Protein AF-A0A2D5UZV6-F1 (afdb_monomer)

Foldseek 3Di:
DQDPVVLVLLLVVCVVVPDDPVVSVPPPPCSVVVLLVCLVVPLPVQLVSCVVVLPLVSLQSSLQVCLQPPLLSSLVSCVSSVPLPSLQSSLVVCLVPPLLSSCVSCVSSVPPVSNVSSLVSLLVDPLLSSVVSCVVVVDPVSNVSSVCSCCPPPVDQQLNSCLVNVPLVSNLVSLVVLLVDPDLPSLVVSLVSCVSSVPLVSLVVSLVSCCVRPLDPDLSCVSCVVSLPLVSLQVSLVVCLQPCLPSSLVSCVSSVPVVSVVSSLVNCLVPPLLVQLVVCVVVVPVVSVVSSLVSCLVPPLLSQLVSCVVVVPPVSNVSSLVSCLVPPLLVQLVSCVVVVPPVSNVSSLVCCLPPPLPSLLVCLLVDPDPVSVVSSLVSLVVPPPDPVSVVSSCVSDPPPD

Radius of gyration: 45.77 Å; Cα contacts (8 Å, |Δi|>4): 462; chains: 1; bounding box: 91×38×136 Å

Mean predicted aligned error: 16.82 Å

Sequence (401 aa):
MVSEENLEKIVEVMRVFGYSDEVVNVLDEDADRVVDRYIELEPDAAFLYGANLENKYLIRKVANALVELDPKKAVQAGKNGEDRQAVRKAGWHLLETDCKSAYKAAWFSQDDELLAATRQKILELERGEAYRIASETEDPLLLEGVARLYLEKEGLTPSQIAMEIGDRNLARDACRKMLDSEGNCYIPNAFHVAVYVRDQDLMRETAWELVERDSRRVQLYRVGKWIKDKKLMRMVGWERVENWPFDSYFAGVRSEDEKLVEKAREGIVEKDPKKDYVLGKRCRDESLIQASRDYLIQVDSRAALRLGKVYQDKTMVEDSRTKLLTRDPHNAYWVGKADKDVDLVKEAERILQDKLPLMALSVARRSKNEVFRSGIIEKAVTDADAGEVKSLIYGLYPMES

Secondary structure (DSSP, 8-state):
---HHHHHHHHHHHHHTT--HHHHTTTTTTHHHHHHHHHHH-HHHHHHHHHHTT-HHHHHHHHHHHTTT-HHHHHHHHHHTT-HHHHHHHHHHHTTT-HHHHHHHHHHHT-HHHHHHHHHHHHTS-HHHHHHHHHHHT-HHHHHHHHHHHHHHH---HHHHHHHTT-HHHHHHHHHHHHHSS-GGGHHHHHHHHHHHT-HHHHHHHHHHHHHH-TTTS-HHHHHHHHT-HHHHHHHHHHHTTT-HHHHHHHHHHHT-HHHHHHHHHHHHHH-HHHHHHHHHHHT-HHHHHHHHHHHHHH-HHHHHHHHHHTT-HHHHHHHHHHHHHH-HHHHHHHHHHTT-HHHHHHHHHHHHHH-HHHHHHHHHH---HHHHHHHHHHHHHS--SHHHHHHHHTTS----

Solvent-accessible surface area (backbone atoms only — not comparable to full-atom values): 20995 Å² total; per-residue (Å²): 133,82,52,70,75,57,49,56,56,51,51,51,54,44,48,77,72,69,53,53,78,74,63,62,75,69,32,94,83,46,49,66,57,53,50,52,52,43,35,73,75,39,41,69,60,43,36,54,50,17,59,77,69,67,33,37,69,53,16,33,53,34,6,51,68,22,25,85,79,38,28,69,60,4,33,55,31,4,59,75,27,68,28,41,65,33,12,39,56,5,18,62,63,21,46,86,77,38,38,69,63,13,36,58,20,12,64,73,37,67,36,66,68,54,36,52,51,24,46,55,52,36,69,70,44,61,69,60,58,29,47,50,53,22,60,79,64,67,37,67,67,44,42,50,52,47,53,47,50,42,43,73,77,65,69,46,49,68,42,54,54,20,57,76,63,66,39,50,65,56,20,48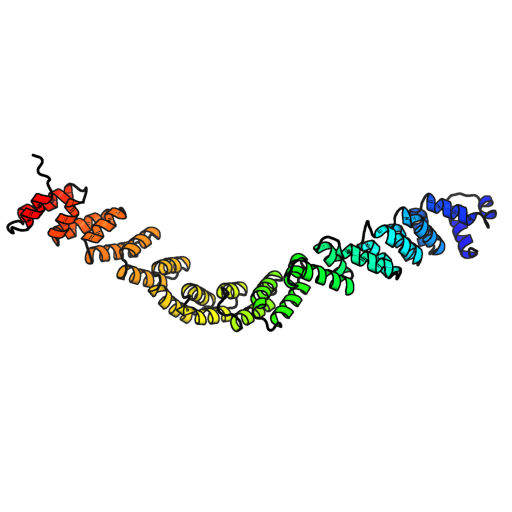,53,35,26,51,56,32,65,74,42,92,54,79,83,36,33,70,57,24,30,54,41,21,56,72,60,64,37,66,67,54,32,46,54,33,49,52,52,34,47,78,73,48,72,80,82,58,70,53,54,58,54,20,60,75,68,66,38,39,67,56,13,39,54,56,17,61,78,35,20,89,84,40,15,68,62,11,26,55,19,9,65,73,35,70,32,68,66,45,28,53,57,7,46,58,50,30,49,77,71,43,30,71,59,36,31,54,48,14,63,75,69,69,34,64,68,48,30,50,54,18,47,57,50,28,36,72,77,38,26,68,61,29,30,52,50,15,59,75,70,69,35,62,66,47,31,53,52,12,49,52,50,31,46,73,75,37,30,70,59,27,27,55,51,13,61,75,69,70,33,63,66,49,26,53,52,16,49,52,50,22,63,74,76,34,56,74,62,30,51,61,49,34,70,76,46,89,51,62,70,61,31,52,53,48,50,54,50,51,61,73,67,49,86,48,79,70,54,57,62,58,56,60,70,68,48,80,80,83,126

pLDDT: mean 78.41, std 13.31, range [37.78, 96.69]

Nearest PDB structures (foldseek):
  8hmf-assembly1_E  TM=2.475E-01  e=5.655E-03  Tetrahymena thermophila
  8hme-assembly1_E  TM=1.926E-01  e=7.545E-03  Tetrahymena thermophila
  5a7d-assembly2_E  TM=1.702E-01  e=1.007E-02  Drosophila melanogaster
  4g2v-assembly1_A  TM=1.667E-01  e=9.270E-03  Mus musculus
  3sf4-assembly3_C  TM=1.515E-01  e=1.719E-02  Homo sapiens

Structure (mmCIF, N/CA/C/O backbone):
data_AF-A0A2D5UZV6-F1
#
_entry.id   AF-A0A2D5UZV6-F1
#
loop_
_atom_site.group_PDB
_atom_site.id
_atom_site.type_symbol
_atom_site.label_atom_id
_atom_site.label_alt_id
_atom_site.label_comp_id
_atom_site.label_asym_id
_atom_site.label_entity_id
_atom_site.label_seq_id
_atom_site.pdbx_PDB_ins_code
_atom_site.Cartn_x
_atom_site.Cartn_y
_atom_site.Cartn_z
_atom_site.occupancy
_atom_site.B_iso_or_equiv
_atom_site.auth_seq_id
_atom_site.auth_comp_id
_atom_site.auth_asym_id
_atom_site.auth_atom_id
_atom_site.pdbx_PDB_model_num
ATOM 1 N N . MET A 1 1 ? -41.417 -7.032 53.642 1.00 39.59 1 MET A N 1
ATOM 2 C CA . MET A 1 1 ? -41.623 -5.881 54.542 1.00 39.59 1 MET A CA 1
ATOM 3 C C . MET A 1 1 ? -40.853 -4.710 53.973 1.00 39.59 1 MET A C 1
ATOM 5 O O . MET A 1 1 ? -39.627 -4.758 53.948 1.00 39.59 1 MET A O 1
ATOM 9 N N . VAL A 1 2 ? -41.574 -3.736 53.422 1.00 43.12 2 VAL A N 1
ATOM 10 C CA . VAL A 1 2 ? -41.018 -2.452 52.981 1.00 43.12 2 VAL A CA 1
ATOM 11 C C . VAL A 1 2 ? -40.572 -1.697 54.241 1.00 43.12 2 VAL A C 1
ATOM 13 O O . VAL A 1 2 ? -41.261 -1.761 55.255 1.00 43.12 2 VAL A O 1
ATOM 16 N N . SER A 1 3 ? -39.392 -1.074 54.239 1.00 52.41 3 SER A N 1
ATOM 17 C CA . SER A 1 3 ? -38.958 -0.264 55.388 1.00 52.41 3 SER A CA 1
ATOM 18 C C . SER A 1 3 ? -39.839 0.983 55.518 1.00 52.41 3 SER A C 1
ATOM 20 O O . SER A 1 3 ? -40.277 1.509 54.496 1.00 52.41 3 SER A O 1
ATOM 22 N N . GLU A 1 4 ? -40.058 1.487 56.737 1.00 51.72 4 GLU A N 1
ATOM 23 C CA . GLU A 1 4 ? -40.839 2.720 56.982 1.00 51.72 4 GLU A CA 1
ATOM 24 C C . GLU A 1 4 ? -40.376 3.888 56.092 1.00 51.72 4 GLU A C 1
ATOM 26 O O . GLU A 1 4 ? -41.191 4.560 55.470 1.00 51.72 4 GLU A O 1
ATOM 31 N N . GLU A 1 5 ? -39.063 4.043 55.909 1.00 54.94 5 GLU A N 1
ATOM 32 C CA . GLU A 1 5 ? -38.473 5.071 55.037 1.00 54.94 5 GLU A CA 1
ATOM 33 C C . GLU A 1 5 ? -38.860 4.917 53.549 1.00 54.94 5 GLU A C 1
ATOM 35 O O . GLU A 1 5 ? -38.988 5.894 52.812 1.00 54.94 5 GLU A O 1
ATOM 40 N N . ASN A 1 6 ? -39.063 3.683 53.076 1.00 53.75 6 ASN A N 1
ATOM 41 C CA . ASN A 1 6 ? -39.500 3.426 51.703 1.00 53.75 6 ASN A CA 1
ATOM 42 C C . ASN A 1 6 ? -41.017 3.604 51.544 1.00 53.75 6 ASN A C 1
ATOM 44 O O . ASN A 1 6 ? -41.456 3.990 50.462 1.00 53.75 6 ASN A O 1
ATOM 48 N N . LEU A 1 7 ? -41.801 3.364 52.602 1.00 54.41 7 LEU A N 1
ATOM 49 C CA . LEU A 1 7 ? -43.240 3.640 52.635 1.00 54.41 7 LEU A CA 1
ATOM 50 C C . LEU A 1 7 ? -43.517 5.146 52.547 1.00 54.41 7 LEU A C 1
ATOM 52 O O . LEU A 1 7 ? -44.320 5.553 51.713 1.00 54.41 7 LEU A O 1
ATOM 56 N N . GLU A 1 8 ? -42.792 5.983 53.299 1.00 59.69 8 GLU A N 1
ATOM 57 C CA . GLU A 1 8 ? -42.931 7.449 53.222 1.00 59.69 8 GLU A CA 1
ATOM 58 C C . GLU A 1 8 ? -42.671 7.989 51.806 1.00 59.69 8 GLU A C 1
ATOM 60 O O . GLU A 1 8 ? -43.434 8.810 51.295 1.00 59.69 8 GLU A O 1
ATOM 65 N N . LYS A 1 9 ? -41.648 7.461 51.125 1.00 58.59 9 LYS A N 1
ATOM 66 C CA . LYS A 1 9 ? -41.313 7.830 49.741 1.00 58.59 9 LYS A CA 1
ATOM 67 C C . LYS A 1 9 ? -42.371 7.381 48.727 1.00 58.59 9 LYS A C 1
ATOM 69 O O . LYS A 1 9 ? -42.623 8.086 47.757 1.00 58.59 9 LYS A O 1
ATOM 74 N N . ILE A 1 10 ? -43.012 6.227 48.932 1.00 56.97 10 ILE A N 1
ATOM 75 C CA . ILE A 1 10 ? -44.113 5.747 48.074 1.00 56.97 10 ILE A CA 1
ATOM 76 C C . ILE A 1 10 ? -45.374 6.595 48.286 1.00 56.97 10 ILE A C 1
ATOM 78 O O . ILE A 1 10 ? -46.051 6.954 47.324 1.00 56.97 10 ILE A O 1
ATOM 82 N N . VAL A 1 11 ? -45.662 6.982 49.528 1.00 59.88 11 VAL A N 1
ATOM 83 C CA . VAL A 1 11 ? -46.745 7.918 49.856 1.00 59.88 11 VAL A CA 1
ATOM 84 C C . VAL A 1 11 ? -46.529 9.277 49.182 1.00 59.88 11 VAL A C 1
ATOM 86 O O . VAL A 1 11 ? -47.478 9.883 48.677 1.00 59.88 11 VAL A O 1
ATOM 89 N N . GLU A 1 12 ? -45.281 9.736 49.099 1.00 62.09 12 GLU A N 1
ATOM 90 C CA . GLU A 1 12 ? -44.922 10.955 48.376 1.00 62.09 12 GLU A CA 1
ATOM 91 C C . GLU A 1 12 ? -45.187 10.839 46.860 1.00 62.09 12 GLU A C 1
ATOM 93 O O . GLU A 1 12 ? -45.715 11.785 46.273 1.00 62.09 12 GLU A O 1
ATOM 98 N N . VAL A 1 13 ? -44.957 9.668 46.237 1.00 59.00 13 VAL A N 1
ATOM 99 C CA . VAL A 1 13 ? -45.367 9.387 44.837 1.00 59.00 13 VAL A CA 1
ATOM 100 C C . VAL A 1 13 ? -46.865 9.614 44.677 1.00 59.00 13 VAL A C 1
ATOM 102 O O . VAL A 1 13 ? -47.305 10.316 43.769 1.00 59.00 13 VAL A O 1
ATOM 105 N N . MET A 1 14 ? -47.667 9.018 45.561 1.00 59.84 14 MET A N 1
ATOM 106 C CA . MET A 1 14 ? -49.125 9.029 45.437 1.00 59.84 14 MET A CA 1
ATOM 107 C C . MET A 1 14 ? -49.703 10.437 45.615 1.00 59.84 14 MET A C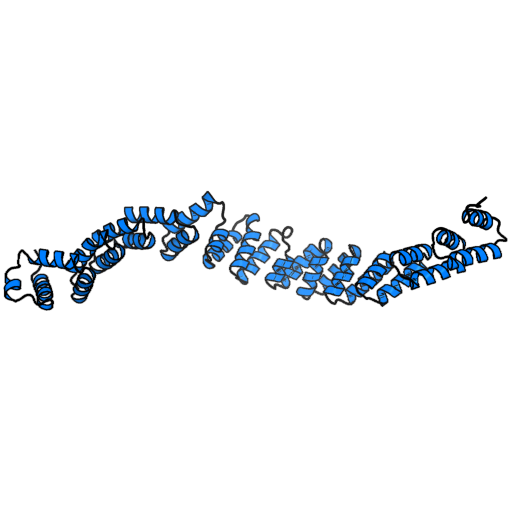 1
ATOM 109 O O . MET A 1 14 ? -50.645 10.811 44.912 1.00 59.84 14 MET A O 1
ATOM 113 N N . ARG A 1 15 ? -49.089 11.258 46.475 1.00 63.44 15 ARG A N 1
ATOM 114 C CA . ARG A 1 15 ? -49.458 12.670 46.645 1.00 63.44 15 ARG A CA 1
ATOM 115 C C . ARG A 1 15 ? -49.159 13.521 45.412 1.00 63.44 15 ARG A C 1
ATOM 117 O O . ARG A 1 15 ? -49.976 14.373 45.068 1.00 63.44 15 ARG A O 1
ATOM 124 N N . VAL A 1 16 ? -48.047 13.279 44.711 1.00 58.22 16 VAL A N 1
ATOM 125 C CA . VAL A 1 16 ? -47.699 14.010 43.472 1.00 58.22 16 VAL A CA 1
ATOM 126 C C . VAL A 1 16 ? -48.754 13.810 42.372 1.00 58.22 16 VAL A C 1
ATOM 128 O O . VAL A 1 16 ? -48.991 14.722 41.582 1.00 58.22 16 VAL A O 1
ATOM 131 N N . PHE A 1 17 ? -49.453 12.671 42.362 1.00 53.62 17 PHE A N 1
ATOM 132 C CA . PHE A 1 17 ? -50.520 12.365 41.400 1.00 53.62 17 PHE A CA 1
ATOM 133 C C . PHE A 1 17 ? -51.943 12.688 41.894 1.00 53.62 17 PHE A C 1
ATOM 135 O O . PHE A 1 17 ? -52.919 12.336 41.232 1.00 53.62 17 PHE A O 1
ATOM 142 N N . GLY A 1 18 ? -52.087 13.388 43.025 1.00 49.47 18 GLY A N 1
ATOM 143 C CA . GLY A 1 18 ? -53.381 13.891 43.498 1.00 49.47 18 GLY A CA 1
ATOM 144 C C . GLY A 1 18 ? -54.275 12.856 44.187 1.00 49.47 18 GLY A C 1
ATOM 145 O O . GLY A 1 18 ? -55.476 13.093 44.322 1.00 49.47 18 GLY A O 1
ATOM 146 N N . TYR A 1 19 ? -53.721 11.726 44.639 1.00 55.34 19 TYR A N 1
ATOM 147 C CA . TYR A 1 19 ? -54.451 10.814 45.522 1.00 55.34 19 TYR A CA 1
ATOM 148 C C . TYR A 1 19 ? -54.621 11.460 46.907 1.00 55.34 19 TYR A C 1
ATOM 150 O O . TYR A 1 19 ? -53.676 12.030 47.453 1.00 55.34 19 TYR A O 1
ATOM 158 N N . SER A 1 20 ? -55.840 11.415 47.459 1.00 48.47 20 SER A N 1
ATOM 159 C CA . SER A 1 20 ? -56.163 12.057 48.740 1.00 48.47 20 SER A CA 1
ATOM 160 C C . SER A 1 20 ? -55.475 11.363 49.921 1.00 48.47 20 SER A C 1
ATOM 162 O O . SER A 1 20 ? -55.211 10.160 49.881 1.00 48.47 20 SER A O 1
ATOM 164 N N . ASP A 1 21 ? -55.244 12.107 51.009 1.00 50.12 21 ASP A N 1
ATOM 165 C CA . ASP A 1 21 ? -54.644 11.584 52.250 1.00 50.12 21 ASP A CA 1
ATOM 166 C C . ASP A 1 21 ? -55.447 10.415 52.870 1.00 50.12 21 ASP A C 1
ATOM 168 O O . ASP A 1 21 ? -54.912 9.631 53.651 1.00 50.12 21 ASP A O 1
ATOM 172 N N . GLU A 1 22 ? -56.720 10.246 52.495 1.00 45.81 22 GLU A N 1
ATOM 173 C CA . GLU A 1 22 ? -57.553 9.102 52.892 1.00 45.81 22 GLU A CA 1
ATOM 174 C C . GLU A 1 22 ? -57.190 7.807 52.149 1.00 45.81 22 GLU A C 1
ATOM 176 O O . GLU A 1 22 ? -57.266 6.736 52.741 1.00 45.81 22 GLU A O 1
ATOM 181 N N . VAL A 1 23 ? -56.749 7.884 50.886 1.00 47.03 23 VAL A N 1
ATOM 182 C CA . VAL A 1 23 ? -56.286 6.716 50.109 1.00 47.03 23 VAL A CA 1
ATOM 183 C C . VAL A 1 23 ? -54.909 6.268 50.592 1.00 47.03 23 VAL A C 1
ATOM 185 O O . VAL A 1 23 ? -54.635 5.078 50.652 1.00 47.03 23 VAL A O 1
ATOM 188 N N . VAL A 1 24 ? -54.071 7.218 51.003 1.00 48.41 24 VAL A N 1
ATOM 189 C CA . VAL A 1 24 ? -52.716 6.993 51.525 1.00 48.41 24 VAL A CA 1
ATOM 190 C C . VAL A 1 24 ? -52.706 6.161 52.818 1.00 48.41 24 VAL A C 1
ATOM 192 O O . VAL A 1 24 ? -51.811 5.344 53.011 1.00 48.41 24 VAL A O 1
ATOM 195 N N . ASN A 1 25 ? -53.717 6.312 53.680 1.00 45.31 25 ASN A N 1
ATOM 196 C CA . ASN A 1 25 ? -53.778 5.653 54.993 1.00 45.31 25 ASN A CA 1
ATOM 197 C C . ASN A 1 25 ? -54.274 4.190 54.968 1.00 45.31 25 ASN A C 1
ATOM 199 O O . ASN A 1 25 ? -54.287 3.541 56.011 1.00 45.31 25 ASN A O 1
ATOM 203 N N . VAL A 1 26 ? -54.689 3.654 53.813 1.00 45.03 26 VAL A N 1
ATOM 204 C CA . VAL A 1 26 ? -55.248 2.285 53.688 1.00 45.03 26 VAL A CA 1
ATOM 205 C C . VAL A 1 26 ? -54.191 1.254 53.234 1.00 45.03 26 VAL A C 1
ATOM 207 O O . VAL A 1 26 ? -54.458 0.058 53.203 1.00 45.03 26 VAL A O 1
ATOM 210 N N . LEU A 1 27 ? -52.971 1.681 52.893 1.00 46.88 27 LEU A N 1
ATOM 211 C CA . LEU A 1 27 ? -52.118 0.965 51.931 1.00 46.88 27 LEU A CA 1
ATOM 212 C C . LEU A 1 27 ? -50.916 0.193 52.499 1.00 46.88 27 LEU A C 1
ATOM 214 O O . LEU A 1 27 ? -49.959 -0.027 51.759 1.00 46.88 27 LEU A O 1
ATOM 218 N N . ASP A 1 28 ? -50.950 -0.302 53.737 1.00 53.47 28 ASP A N 1
ATOM 219 C CA . ASP A 1 28 ? -49.860 -1.180 54.208 1.00 53.47 28 ASP A CA 1
ATOM 220 C C . ASP A 1 28 ? -49.784 -2.512 53.418 1.00 53.47 28 ASP A C 1
ATOM 222 O O . ASP A 1 28 ? -48.702 -3.080 53.271 1.00 53.47 28 ASP A O 1
ATOM 226 N N . GLU A 1 29 ? -50.896 -2.980 52.823 1.00 51.56 29 GLU A N 1
ATOM 227 C CA . GLU A 1 29 ? -50.926 -4.176 51.951 1.00 51.56 29 GLU A CA 1
ATOM 228 C C . GLU A 1 29 ? -51.098 -3.877 50.444 1.00 51.56 29 GLU A C 1
ATOM 230 O O . GLU A 1 29 ? -50.786 -4.728 49.612 1.00 51.56 29 GLU A O 1
ATOM 235 N N . ASP A 1 30 ? -51.525 -2.669 50.055 1.00 64.12 30 ASP A N 1
ATOM 236 C CA . ASP A 1 30 ? -51.828 -2.314 48.653 1.00 64.12 30 ASP A CA 1
ATOM 237 C C . ASP A 1 30 ? -50.793 -1.361 48.006 1.00 64.12 30 ASP A C 1
ATOM 239 O O . ASP A 1 30 ? -50.828 -1.148 46.790 1.00 64.12 30 ASP A O 1
ATOM 243 N N . ALA A 1 31 ? -49.824 -0.824 48.762 1.00 64.38 31 ALA A N 1
ATOM 244 C CA . ALA A 1 31 ? -48.776 0.053 48.221 1.00 64.38 31 ALA A CA 1
ATOM 245 C C . ALA A 1 31 ? -47.926 -0.630 47.133 1.00 64.38 31 ALA A C 1
ATOM 247 O O . ALA A 1 31 ? -47.621 -0.021 46.106 1.00 64.38 31 ALA A O 1
ATOM 248 N N . ASP A 1 32 ? -47.592 -1.913 47.308 1.00 68.00 32 ASP A N 1
ATOM 249 C CA . ASP A 1 32 ? -46.826 -2.668 46.310 1.00 68.00 32 ASP A CA 1
ATOM 250 C C . ASP A 1 32 ? -47.601 -2.834 44.993 1.00 68.00 32 ASP A C 1
ATOM 252 O O . ASP A 1 32 ? -47.006 -2.719 43.925 1.00 68.00 32 ASP A O 1
ATOM 256 N N . ARG A 1 33 ? -48.928 -3.016 45.052 1.00 70.44 33 ARG A N 1
ATOM 257 C CA . ARG A 1 33 ? -49.796 -3.095 43.864 1.00 70.44 33 ARG A CA 1
ATOM 258 C C . ARG A 1 33 ? -49.883 -1.776 43.113 1.00 70.44 33 ARG A C 1
ATOM 260 O O . ARG A 1 33 ? -49.920 -1.773 41.885 1.00 70.44 33 ARG A O 1
ATOM 267 N N . VAL A 1 34 ? -49.951 -0.664 43.840 1.00 69.62 34 VAL A N 1
ATOM 268 C CA . VAL A 1 34 ? -49.954 0.671 43.231 1.00 69.62 34 VAL A CA 1
ATOM 269 C C . VAL A 1 34 ? -48.625 0.927 42.529 1.00 69.62 34 VAL A C 1
ATOM 271 O O . VAL A 1 34 ? -48.621 1.393 41.392 1.00 69.62 34 VAL A O 1
ATOM 274 N N . VAL A 1 35 ? -47.509 0.571 43.171 1.00 70.50 35 VAL A N 1
ATOM 275 C CA . VAL A 1 35 ? -46.174 0.666 42.572 1.00 70.50 35 VAL A CA 1
ATOM 276 C C . VAL A 1 35 ? -46.072 -0.208 41.325 1.00 70.50 35 VAL A C 1
ATOM 278 O O . VAL A 1 35 ? -45.637 0.284 40.289 1.00 70.50 35 VAL A O 1
ATOM 281 N N . ASP A 1 36 ? -46.519 -1.463 41.383 1.00 78.25 36 ASP A N 1
ATOM 282 C CA . ASP A 1 36 ? -46.486 -2.368 40.228 1.00 78.25 36 ASP A CA 1
ATOM 283 C C . ASP A 1 36 ? -47.304 -1.800 39.061 1.00 78.25 36 ASP A C 1
ATOM 285 O O . ASP A 1 36 ? -46.812 -1.715 37.937 1.00 78.25 36 ASP A O 1
ATOM 289 N N . ARG A 1 37 ? -48.508 -1.285 39.338 1.00 75.62 37 ARG A N 1
ATOM 290 C CA . ARG A 1 37 ? -49.357 -0.665 38.315 1.00 75.62 37 ARG A CA 1
ATOM 291 C C . ARG A 1 37 ? -48.779 0.635 37.756 1.00 75.62 37 ARG A C 1
ATOM 293 O O . ARG A 1 37 ? -48.965 0.928 36.579 1.00 75.62 37 ARG A O 1
ATOM 300 N N . TYR A 1 38 ? -48.078 1.417 38.575 1.00 75.94 38 TYR A N 1
ATOM 301 C CA . TYR A 1 38 ? -47.380 2.617 38.116 1.00 75.94 38 TYR A CA 1
ATOM 302 C C . TYR A 1 38 ? -46.223 2.264 37.178 1.00 75.94 38 TYR A C 1
ATOM 304 O O . TYR A 1 38 ? -46.078 2.879 36.126 1.00 75.94 38 TYR A O 1
ATOM 312 N N . ILE A 1 39 ? -45.447 1.232 37.512 1.00 82.00 39 ILE A N 1
ATOM 313 C CA . ILE A 1 39 ? -44.352 0.741 36.669 1.00 82.00 39 ILE A CA 1
ATOM 314 C C . ILE A 1 39 ? -44.883 0.176 35.347 1.00 82.00 39 ILE A C 1
ATOM 316 O O . ILE A 1 39 ? -44.269 0.402 34.309 1.00 82.00 39 ILE A O 1
ATOM 320 N N . GLU A 1 40 ? -46.015 -0.533 35.366 1.00 80.56 40 GLU A N 1
ATOM 321 C CA . GLU A 1 40 ? -46.660 -1.047 34.151 1.00 80.56 40 GLU A CA 1
ATOM 322 C C . GLU A 1 40 ? -47.120 0.073 33.207 1.00 80.56 40 GLU A C 1
ATOM 324 O O . GLU A 1 40 ? -46.986 -0.052 31.990 1.00 80.56 40 GLU A O 1
ATOM 329 N N . LEU A 1 41 ? -47.673 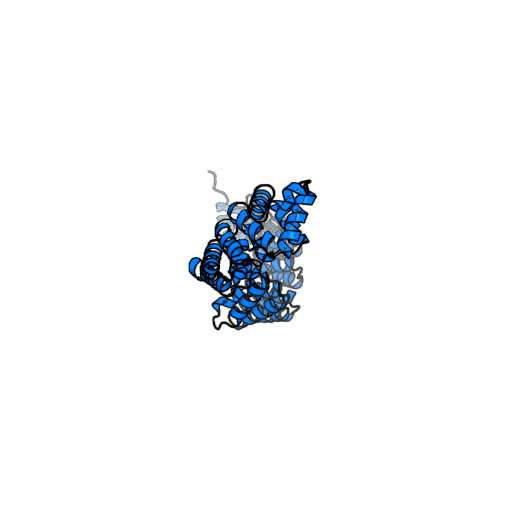1.160 33.755 1.00 79.56 41 LEU A N 1
ATOM 330 C CA . LEU A 1 41 ? -48.223 2.263 32.965 1.00 79.56 41 LEU A CA 1
ATOM 331 C C . LEU A 1 41 ? -47.145 3.243 32.491 1.00 79.56 41 LEU A C 1
ATOM 333 O O . LEU A 1 41 ? -47.169 3.664 31.335 1.00 79.56 41 LEU A O 1
ATOM 337 N N . GLU A 1 42 ? -46.211 3.612 33.370 1.00 82.06 42 GLU A N 1
ATOM 338 C CA . GLU A 1 42 ? -45.210 4.654 33.121 1.00 82.06 42 GLU A CA 1
ATOM 339 C C . GLU A 1 42 ? -43.808 4.258 33.632 1.00 82.06 42 GLU A C 1
ATOM 341 O O . GLU A 1 42 ? -43.257 4.884 34.545 1.00 82.06 42 GLU A O 1
ATOM 346 N N . PRO A 1 43 ? -43.163 3.243 33.029 1.00 80.25 43 PRO A N 1
ATOM 347 C CA . PRO A 1 43 ? -41.888 2.716 33.521 1.00 80.25 43 PRO A CA 1
ATOM 348 C C . PRO A 1 43 ? -40.741 3.740 33.481 1.00 80.25 43 PRO A C 1
ATOM 350 O O . PRO A 1 43 ? -39.883 3.741 34.365 1.00 80.25 43 PRO A O 1
ATOM 353 N N . ASP A 1 44 ? -40.726 4.646 32.497 1.00 79.81 44 ASP A N 1
ATOM 354 C CA . ASP A 1 44 ? -39.713 5.707 32.397 1.00 79.81 44 ASP A CA 1
ATOM 355 C C . ASP A 1 44 ? -39.858 6.745 33.524 1.00 79.81 44 ASP A C 1
ATOM 357 O O . ASP A 1 44 ? -38.863 7.163 34.123 1.00 79.81 44 ASP A O 1
ATOM 361 N N . ALA A 1 45 ? -41.097 7.127 33.854 1.00 76.19 45 ALA A N 1
ATOM 362 C CA . ALA A 1 45 ? -41.384 8.043 34.955 1.00 76.19 45 ALA A CA 1
ATOM 363 C C . ALA A 1 45 ? -41.064 7.389 36.307 1.00 76.19 45 ALA A C 1
ATOM 365 O O . ALA A 1 45 ? -40.457 8.021 37.174 1.00 76.19 45 ALA A O 1
ATOM 366 N N . ALA A 1 46 ? -41.385 6.101 36.463 1.00 77.69 46 ALA A N 1
ATOM 367 C CA . ALA A 1 46 ? -41.037 5.320 37.645 1.00 77.69 46 ALA A CA 1
ATOM 368 C C . ALA A 1 46 ? -39.520 5.189 37.844 1.00 77.69 46 ALA A C 1
ATOM 370 O O . ALA A 1 46 ? -39.034 5.333 38.969 1.00 77.69 46 ALA A O 1
ATOM 371 N N . PHE A 1 47 ? -38.756 4.986 36.765 1.00 82.19 47 PHE A N 1
ATOM 372 C CA . PHE A 1 47 ? -37.296 4.975 36.822 1.00 82.19 47 PHE A CA 1
ATOM 373 C C . PHE A 1 47 ? -36.726 6.325 37.269 1.00 82.19 47 PHE A C 1
ATOM 375 O O . PHE A 1 47 ? -35.932 6.365 38.209 1.00 82.19 47 PHE A O 1
ATOM 382 N N . LEU A 1 48 ? -37.125 7.424 36.615 1.00 79.69 48 LEU A N 1
ATOM 383 C CA . LEU A 1 48 ? -36.635 8.769 36.942 1.00 79.69 48 LEU A CA 1
ATOM 384 C C . LEU A 1 48 ? -36.958 9.148 38.385 1.00 79.69 48 LEU A C 1
ATOM 386 O O . LEU A 1 48 ? -36.113 9.691 39.093 1.00 79.69 48 LEU A O 1
ATOM 390 N N . TYR A 1 49 ? -38.164 8.815 38.833 1.00 75.50 49 TYR A N 1
ATOM 391 C CA . TYR A 1 49 ? -38.584 9.058 40.201 1.00 75.50 49 TYR A CA 1
ATOM 392 C C . TYR A 1 49 ? -37.751 8.249 41.205 1.00 75.50 49 TYR A C 1
ATOM 394 O O . TYR A 1 49 ? -37.207 8.810 42.156 1.00 75.50 49 TYR A O 1
ATOM 402 N N . GLY A 1 50 ? -37.574 6.946 40.961 1.00 74.06 50 GLY A N 1
ATOM 403 C CA . GLY A 1 50 ? -36.716 6.097 41.787 1.00 74.06 50 GLY A CA 1
ATOM 404 C C . GLY A 1 50 ? -35.269 6.582 41.833 1.00 74.06 50 GLY A C 1
ATOM 405 O O . GLY A 1 50 ? -34.667 6.577 42.903 1.00 74.06 50 GLY A O 1
ATOM 406 N N . ALA A 1 51 ? -34.732 7.053 40.705 1.00 77.00 51 ALA A N 1
ATOM 407 C CA . ALA A 1 51 ? -33.392 7.624 40.625 1.00 77.00 51 ALA A CA 1
ATOM 408 C C . ALA A 1 51 ? -33.266 8.924 41.436 1.00 77.00 51 ALA A C 1
ATOM 410 O O . ALA A 1 51 ? -32.314 9.059 42.199 1.00 77.00 51 ALA A O 1
ATOM 411 N N . ASN A 1 52 ? -34.239 9.835 41.333 1.00 78.00 52 ASN A N 1
ATOM 412 C CA . ASN A 1 52 ? -34.255 11.093 42.090 1.00 78.00 52 ASN A CA 1
ATOM 413 C C . ASN A 1 52 ? -34.335 10.876 43.606 1.00 78.00 52 ASN A C 1
ATOM 415 O O . ASN A 1 52 ? -33.772 11.657 44.367 1.00 78.00 52 ASN A O 1
ATOM 419 N N . LEU A 1 53 ? -35.026 9.822 44.045 1.00 75.25 53 LEU A N 1
ATOM 420 C CA . LEU A 1 53 ? -35.137 9.460 45.461 1.00 75.25 53 LEU A CA 1
ATOM 421 C C . LEU A 1 53 ? -34.034 8.518 45.962 1.00 75.25 53 LEU A C 1
ATOM 423 O O . LEU A 1 53 ? -34.080 8.095 47.126 1.00 75.25 53 LEU A O 1
ATOM 427 N N . GLU A 1 54 ? -33.112 8.126 45.078 1.00 78.19 54 GLU A N 1
ATOM 428 C CA . GLU A 1 54 ? -32.120 7.066 45.294 1.00 78.19 54 GLU A CA 1
ATOM 429 C C . GLU A 1 54 ? -32.746 5.754 45.821 1.00 78.19 54 GLU A C 1
ATOM 431 O O . GLU A 1 54 ? -32.127 4.961 46.535 1.00 78.19 54 GLU A O 1
ATOM 436 N N . ASN A 1 55 ? -34.009 5.498 45.463 1.00 79.94 55 ASN A N 1
ATOM 437 C CA . ASN A 1 55 ? -34.762 4.344 45.929 1.00 79.94 55 ASN A CA 1
ATOM 438 C C . ASN A 1 55 ? -34.407 3.109 45.095 1.00 79.94 55 ASN A C 1
ATOM 440 O O . ASN A 1 55 ? -35.026 2.811 44.069 1.00 79.94 55 ASN A O 1
ATOM 444 N N . LYS A 1 56 ? -33.421 2.348 45.579 1.00 83.12 56 LYS A N 1
ATOM 445 C CA . LYS A 1 56 ? -32.980 1.109 44.931 1.00 83.12 56 LYS A CA 1
ATOM 446 C C . LYS A 1 56 ? -34.126 0.111 44.750 1.00 83.12 56 LYS A C 1
ATOM 448 O O . LYS A 1 56 ? -34.194 -0.501 43.696 1.00 83.12 56 LYS A O 1
ATOM 453 N N . TYR A 1 57 ? -35.046 -0.042 45.706 1.00 81.31 57 TYR A N 1
ATOM 454 C CA . TYR A 1 57 ? -36.158 -1.000 45.585 1.00 81.31 57 TYR A CA 1
ATOM 455 C C . TYR A 1 57 ? -37.044 -0.705 44.370 1.00 81.31 57 TYR A C 1
ATOM 457 O O . TYR A 1 57 ? -37.287 -1.595 43.553 1.00 81.31 57 TYR A O 1
ATOM 465 N N . LEU A 1 58 ? -37.446 0.558 44.205 1.00 79.88 58 LEU A N 1
ATOM 466 C CA . LEU A 1 58 ? -38.254 0.986 43.066 1.00 79.88 58 LEU A CA 1
ATOM 467 C C . LEU A 1 58 ? -37.499 0.790 41.744 1.00 79.88 58 LEU A C 1
ATOM 469 O O . LEU A 1 58 ? -38.041 0.216 40.802 1.00 79.88 58 LEU A O 1
ATOM 473 N N . ILE A 1 59 ? -36.219 1.176 41.696 1.00 84.56 59 ILE A N 1
ATOM 474 C CA . ILE A 1 59 ? -35.373 1.002 40.505 1.00 84.56 59 ILE A CA 1
ATOM 475 C C . ILE A 1 59 ? -35.241 -0.486 40.123 1.00 84.56 59 ILE A C 1
ATOM 477 O O . ILE A 1 59 ? -35.266 -0.818 38.938 1.00 84.56 59 ILE A O 1
ATOM 481 N N . ARG A 1 60 ? -35.151 -1.400 41.101 1.00 88.94 60 ARG A N 1
ATOM 482 C CA . ARG A 1 60 ? -35.107 -2.854 40.856 1.00 88.94 60 ARG A CA 1
ATOM 483 C C . ARG A 1 60 ? -36.421 -3.400 40.305 1.00 88.94 60 ARG A C 1
ATOM 485 O O . ARG A 1 60 ? -36.394 -4.220 39.387 1.00 88.94 60 ARG A O 1
ATOM 492 N N . LYS A 1 61 ? -37.567 -2.952 40.829 1.00 86.75 61 LYS A N 1
ATOM 493 C CA . LYS A 1 61 ? -38.876 -3.338 40.278 1.00 86.75 61 LYS A CA 1
ATOM 494 C C . LYS A 1 61 ? -39.026 -2.858 38.832 1.00 86.75 61 LYS A C 1
ATOM 496 O O . LYS A 1 61 ? -39.399 -3.653 37.973 1.00 86.75 61 LYS A O 1
ATOM 501 N N . VAL A 1 62 ? -38.629 -1.616 38.544 1.00 87.88 62 VAL A N 1
ATOM 502 C CA . VAL A 1 62 ? -38.627 -1.072 37.175 1.00 87.88 62 VAL A CA 1
ATOM 503 C C . VAL A 1 62 ? -37.708 -1.878 36.257 1.00 87.88 62 VAL A C 1
ATOM 505 O O . VAL A 1 62 ? -38.108 -2.239 35.153 1.00 87.88 62 VAL A O 1
ATOM 508 N N . ALA A 1 63 ? -36.503 -2.224 36.719 1.00 90.00 63 ALA A N 1
ATOM 509 C CA . ALA A 1 63 ? -35.575 -3.045 35.948 1.00 90.00 63 ALA A CA 1
ATOM 510 C C . ALA A 1 63 ? -36.194 -4.392 35.556 1.00 90.00 63 ALA A C 1
ATOM 512 O O . ALA A 1 63 ? -36.090 -4.778 34.397 1.00 90.00 63 ALA A O 1
ATOM 513 N N . ASN A 1 64 ? -36.867 -5.074 36.491 1.00 91.06 64 ASN A N 1
ATOM 514 C CA . ASN A 1 64 ? -37.525 -6.357 36.234 1.00 91.06 64 ASN A CA 1
ATOM 515 C C . ASN A 1 64 ? -38.720 -6.232 35.277 1.00 91.06 64 ASN A C 1
ATOM 517 O O . ASN A 1 64 ? -38.852 -7.067 34.386 1.00 91.06 64 ASN A O 1
ATOM 521 N N . ALA A 1 65 ? -39.548 -5.193 35.412 1.00 88.56 65 ALA A N 1
ATOM 522 C CA . ALA A 1 65 ? -40.678 -4.959 34.508 1.00 88.56 65 ALA A CA 1
ATOM 523 C C . ALA A 1 65 ? -40.231 -4.669 33.064 1.00 88.56 65 ALA A C 1
ATOM 525 O O . ALA A 1 65 ? -40.905 -5.036 32.105 1.00 88.56 65 ALA A O 1
ATOM 526 N N . LEU A 1 66 ? -39.064 -4.044 32.902 1.00 90.12 66 LEU A N 1
ATOM 527 C CA . LEU A 1 66 ? -38.515 -3.698 31.594 1.00 90.12 66 LEU A CA 1
ATOM 528 C C . LEU A 1 66 ? -37.769 -4.846 30.903 1.00 90.12 66 LEU A C 1
ATOM 530 O O . LEU A 1 66 ? -37.456 -4.703 29.726 1.00 90.12 66 LEU A O 1
ATOM 534 N N . VAL A 1 67 ? -37.473 -5.960 31.586 1.00 91.75 67 VAL A N 1
ATOM 535 C CA . VAL A 1 67 ? -36.624 -7.048 31.051 1.00 91.75 67 VAL A CA 1
ATOM 536 C C . VAL A 1 67 ? -37.087 -7.531 29.678 1.00 91.75 67 VAL A C 1
ATOM 538 O O . VAL A 1 67 ? -36.248 -7.731 28.804 1.00 91.75 67 VAL A O 1
ATOM 541 N N . GLU A 1 68 ? -38.395 -7.708 29.493 1.00 87.62 68 GLU A N 1
ATOM 542 C CA . GLU A 1 68 ? -38.975 -8.202 28.239 1.00 87.62 68 GLU A CA 1
ATOM 543 C C . GLU A 1 68 ? -39.359 -7.066 27.278 1.00 87.62 68 GLU A C 1
ATOM 545 O O . GLU A 1 68 ? -39.329 -7.252 26.063 1.00 87.62 68 GLU A O 1
ATOM 550 N N . LEU A 1 69 ? -39.706 -5.888 27.811 1.00 87.69 69 LEU A N 1
ATOM 551 C CA . LEU A 1 69 ? -40.223 -4.753 27.037 1.00 87.69 69 LEU A CA 1
ATOM 552 C C . LEU A 1 69 ? -39.108 -3.908 26.406 1.00 87.69 69 LEU A C 1
ATOM 554 O O . LEU A 1 69 ? -39.169 -3.567 25.228 1.00 87.69 69 LEU A O 1
ATOM 558 N N . ASP A 1 70 ? -38.094 -3.561 27.197 1.00 91.88 70 ASP A N 1
ATOM 559 C CA . ASP A 1 70 ? -36.919 -2.804 26.768 1.00 91.88 70 ASP A CA 1
ATOM 560 C C . ASP A 1 70 ? -35.683 -3.301 27.538 1.00 91.88 70 ASP A C 1
ATOM 562 O O . ASP A 1 70 ? -35.274 -2.718 28.554 1.00 91.88 70 ASP A O 1
ATOM 566 N N . PRO A 1 71 ? -35.049 -4.381 27.048 1.00 93.00 71 PRO A N 1
ATOM 567 C CA . PRO A 1 71 ? -33.901 -4.983 27.711 1.00 93.00 71 PRO A CA 1
ATOM 568 C C . PRO A 1 71 ? -32.726 -4.007 27.915 1.00 93.00 71 PRO A C 1
ATOM 570 O O . PRO A 1 71 ? -31.966 -4.141 28.875 1.00 93.00 71 PRO A O 1
ATOM 573 N N . LYS A 1 72 ? -32.559 -2.989 27.055 1.00 92.94 72 LYS A N 1
ATOM 574 C CA . LYS A 1 72 ? -31.480 -1.994 27.206 1.00 92.94 72 LYS A CA 1
ATOM 575 C C . LYS A 1 72 ? -31.732 -1.096 28.409 1.00 92.94 72 LYS A C 1
ATOM 577 O O . LYS A 1 72 ? -30.825 -0.900 29.225 1.00 92.94 72 LYS A O 1
ATOM 582 N N . LYS A 1 73 ? -32.957 -0.582 28.546 1.00 91.12 73 LYS A N 1
ATOM 583 C CA . LYS A 1 73 ? -33.348 0.195 29.730 1.00 91.12 73 LYS A CA 1
ATOM 584 C C . LYS A 1 73 ? -33.351 -0.666 30.988 1.00 91.12 73 LYS A C 1
ATOM 586 O O . LYS A 1 73 ? -32.898 -0.189 32.024 1.00 91.12 73 LYS A O 1
ATOM 591 N N . ALA A 1 74 ? -33.750 -1.934 30.898 1.00 92.56 74 ALA A N 1
ATOM 592 C CA . ALA A 1 74 ? -33.675 -2.876 32.014 1.00 92.56 74 ALA A CA 1
ATOM 593 C C . ALA A 1 74 ? -32.237 -3.068 32.525 1.00 92.56 74 ALA A C 1
ATOM 595 O O . ALA A 1 74 ? -32.011 -3.039 33.734 1.00 92.56 74 ALA A O 1
ATOM 596 N N . VAL A 1 75 ? -31.242 -3.186 31.632 1.00 93.50 75 VAL A N 1
ATOM 597 C CA . VAL A 1 75 ? -29.820 -3.231 32.026 1.00 93.50 75 VAL A CA 1
ATOM 598 C C . VAL A 1 75 ? -29.399 -1.938 32.724 1.00 93.50 75 VAL A C 1
ATOM 600 O O . VAL A 1 75 ? -28.717 -1.996 33.747 1.00 93.50 75 VAL A O 1
ATOM 603 N N . GLN A 1 76 ? -29.789 -0.772 32.202 1.00 92.50 76 GLN A N 1
ATOM 604 C CA . GLN A 1 76 ? -29.446 0.513 32.817 1.00 92.50 76 GLN A CA 1
ATOM 605 C C . GLN A 1 76 ? -30.085 0.668 34.204 1.00 92.50 76 GLN A C 1
ATOM 607 O O . GLN A 1 76 ? -29.399 1.017 35.166 1.00 92.50 76 GLN A O 1
ATOM 612 N N . ALA A 1 77 ? -31.378 0.363 34.320 1.00 89.12 77 ALA A N 1
ATOM 613 C CA . ALA A 1 77 ? -32.104 0.397 35.579 1.00 89.12 77 ALA A CA 1
ATOM 614 C C . ALA A 1 77 ? -31.521 -0.607 36.579 1.00 89.12 77 ALA A C 1
ATOM 616 O O . ALA A 1 77 ? -31.211 -0.238 37.706 1.00 89.12 77 ALA A O 1
ATOM 617 N N . GLY A 1 78 ? -31.259 -1.843 36.153 1.00 91.88 78 GLY A N 1
ATOM 618 C CA . GLY A 1 78 ? -30.663 -2.874 36.997 1.00 91.88 78 GLY A CA 1
ATOM 619 C C . GLY A 1 78 ? -29.265 -2.500 37.498 1.00 91.88 78 GLY A C 1
ATOM 620 O O . GLY A 1 78 ? -28.952 -2.756 38.656 1.00 91.88 78 GLY A O 1
ATOM 621 N N . LYS A 1 79 ? -28.446 -1.817 36.685 1.00 92.50 79 LYS A N 1
ATOM 622 C CA . LYS A 1 79 ? -27.150 -1.273 37.130 1.00 92.50 79 LYS A CA 1
ATOM 623 C C . LYS A 1 79 ? -27.316 -0.210 38.212 1.00 92.50 79 LYS A C 1
ATOM 625 O O . LYS A 1 79 ? -26.653 -0.299 39.241 1.00 92.50 79 LYS A O 1
ATOM 630 N N . ASN A 1 80 ? -28.227 0.741 38.012 1.00 89.69 80 ASN A N 1
ATOM 631 C CA . ASN A 1 80 ? -28.503 1.807 38.980 1.00 89.69 80 ASN A CA 1
ATOM 632 C C . ASN A 1 80 ? -29.122 1.271 40.284 1.00 89.69 80 ASN A C 1
ATOM 634 O O . ASN A 1 80 ? -28.831 1.771 41.365 1.00 89.69 80 ASN A O 1
ATOM 638 N N . GLY A 1 81 ? -29.958 0.237 40.187 1.00 86.94 81 GLY A N 1
ATOM 639 C CA . GLY A 1 81 ? -30.555 -0.452 41.330 1.00 86.94 81 GLY A CA 1
ATOM 640 C C . GLY A 1 81 ? -29.649 -1.515 41.959 1.00 86.94 81 GLY A C 1
ATOM 641 O O . GLY A 1 81 ? -30.043 -2.126 42.954 1.00 86.94 81 GLY A O 1
ATOM 642 N N . GLU A 1 82 ? -28.461 -1.758 41.395 1.00 90.81 82 GLU A N 1
ATOM 643 C CA . GLU A 1 82 ? -27.539 -2.844 41.765 1.00 90.81 82 GLU A CA 1
ATOM 644 C C . GLU A 1 82 ? -28.190 -4.246 41.756 1.00 90.81 82 GLU A C 1
ATOM 646 O O . GLU A 1 82 ? -27.807 -5.133 42.518 1.00 90.81 82 GLU A O 1
ATOM 651 N N . ASP A 1 83 ? -29.182 -4.472 40.893 1.00 92.06 83 ASP A N 1
ATOM 652 C CA . ASP A 1 83 ? -29.837 -5.770 40.710 1.00 92.06 83 ASP A CA 1
ATOM 653 C C . ASP A 1 83 ? -29.193 -6.545 39.565 1.00 92.06 83 ASP A C 1
ATOM 655 O O . ASP A 1 83 ? -29.548 -6.433 38.388 1.00 92.06 83 ASP A O 1
ATOM 659 N N . ARG A 1 84 ? -28.218 -7.372 39.944 1.00 93.12 84 ARG A N 1
ATOM 660 C CA . ARG A 1 84 ? -27.506 -8.259 39.021 1.00 93.12 84 ARG A CA 1
ATOM 661 C C . ARG A 1 84 ? -28.430 -9.272 38.351 1.00 93.12 84 ARG A C 1
ATOM 663 O O . ARG A 1 84 ? -28.139 -9.671 37.228 1.00 93.12 84 ARG A O 1
ATOM 670 N N . GLN A 1 85 ? -29.518 -9.690 39.001 1.00 93.31 85 GLN A N 1
ATOM 671 C CA . GLN A 1 85 ? -30.419 -10.702 38.456 1.00 93.31 85 GLN A CA 1
ATOM 672 C C . GLN A 1 85 ? -31.286 -10.114 37.337 1.00 93.31 85 GLN A C 1
ATOM 674 O O . GLN A 1 85 ? -31.432 -10.747 36.291 1.00 93.31 85 GLN A O 1
ATOM 679 N N . ALA A 1 86 ? -31.787 -8.888 37.510 1.00 91.19 86 ALA A N 1
ATOM 680 C CA . ALA A 1 86 ? -32.470 -8.153 36.447 1.00 91.19 86 ALA A CA 1
ATOM 681 C C . ALA A 1 86 ? -31.530 -7.881 35.259 1.00 91.19 86 ALA A C 1
ATOM 683 O O . ALA A 1 86 ? -31.894 -8.155 34.115 1.00 91.19 86 ALA A O 1
ATOM 684 N N . VAL A 1 87 ? -30.289 -7.438 35.522 1.00 94.44 87 VAL A N 1
ATOM 685 C CA . VAL A 1 87 ? -29.275 -7.236 34.465 1.00 94.44 87 VAL A CA 1
ATOM 686 C C . VAL A 1 87 ? -28.962 -8.540 33.731 1.00 94.44 87 VAL A C 1
ATOM 688 O O . VAL A 1 87 ? -28.871 -8.531 32.506 1.00 94.44 87 VAL A O 1
ATOM 691 N N . ARG A 1 88 ? -28.839 -9.662 34.453 1.00 95.81 88 ARG A N 1
ATOM 692 C CA . ARG A 1 88 ? -28.633 -10.996 33.874 1.00 95.81 88 ARG A CA 1
ATOM 693 C C . ARG A 1 88 ? -29.768 -11.364 32.919 1.00 95.81 88 ARG A C 1
ATOM 695 O O . ARG A 1 88 ? -29.505 -11.690 31.766 1.00 95.81 88 ARG A O 1
ATOM 702 N N . LYS A 1 89 ? -31.024 -11.282 33.375 1.00 94.88 89 LYS A N 1
ATOM 703 C CA . LYS A 1 89 ? -32.201 -11.616 32.553 1.00 94.88 89 LYS A CA 1
ATOM 704 C C . LYS A 1 89 ? -32.279 -10.739 31.303 1.00 94.88 89 LYS A C 1
ATOM 706 O O . LYS A 1 89 ? -32.402 -11.260 30.201 1.00 94.88 89 LYS A O 1
ATOM 711 N N . ALA A 1 90 ? -32.128 -9.425 31.461 1.00 95.00 90 ALA A N 1
ATOM 712 C CA . ALA A 1 90 ? -32.116 -8.496 30.335 1.00 95.00 90 ALA A CA 1
ATOM 713 C C . ALA A 1 90 ? -30.956 -8.780 29.361 1.00 95.00 90 ALA A C 1
ATOM 715 O O . ALA A 1 90 ? -31.132 -8.719 28.147 1.00 95.00 90 ALA A O 1
ATOM 716 N N . GLY A 1 91 ? -29.784 -9.157 29.880 1.00 95.56 91 GLY A N 1
ATOM 717 C CA . GLY A 1 91 ? -28.634 -9.580 29.084 1.00 95.56 91 GLY A CA 1
ATOM 718 C C . GLY A 1 91 ? -28.925 -10.789 28.191 1.00 95.56 91 GLY A C 1
ATOM 719 O O . GLY A 1 91 ? -28.544 -10.775 27.022 1.00 95.56 91 GLY A O 1
ATOM 720 N N . TRP A 1 92 ? -29.664 -11.784 28.692 1.00 96.69 92 TRP A N 1
ATOM 721 C CA . TRP A 1 92 ? -30.117 -12.926 27.889 1.00 96.69 92 TRP A CA 1
ATOM 722 C C . TRP A 1 92 ? -31.085 -12.519 26.769 1.00 96.69 92 TRP A C 1
ATOM 724 O O . TRP A 1 92 ? -30.948 -13.011 25.652 1.00 96.69 92 TRP A O 1
ATOM 734 N N . HIS A 1 93 ? -31.998 -11.571 27.007 1.00 94.56 93 HIS A N 1
ATOM 735 C CA . HIS A 1 93 ? -32.862 -11.030 25.944 1.00 94.56 93 HIS A CA 1
ATOM 736 C C . HIS A 1 93 ? -32.084 -10.224 24.890 1.00 94.56 93 HIS A C 1
ATOM 738 O O . HIS A 1 93 ? -32.448 -10.210 23.712 1.00 94.56 93 HIS A O 1
ATOM 744 N N . LEU A 1 94 ? -30.994 -9.567 25.292 1.00 94.88 94 LEU A N 1
ATOM 745 C CA . LEU A 1 94 ? -30.136 -8.802 24.385 1.00 94.88 94 LEU A CA 1
ATOM 746 C C . LEU A 1 94 ? -29.228 -9.677 23.522 1.00 94.88 94 LEU A C 1
ATOM 748 O O . LEU A 1 94 ? -28.749 -9.196 22.499 1.00 94.88 94 LEU A O 1
ATOM 752 N N . LEU A 1 95 ? -28.977 -10.931 23.903 1.00 94.12 95 LEU A N 1
ATOM 753 C CA . LEU A 1 95 ? -27.984 -11.788 23.250 1.00 94.12 95 LEU A CA 1
ATOM 754 C C . LEU A 1 95 ? -28.184 -11.898 21.730 1.00 94.12 95 LEU A C 1
ATOM 756 O O . LEU A 1 95 ? -27.211 -11.864 20.981 1.00 94.12 95 LEU A O 1
ATOM 760 N N . GLU A 1 96 ? -29.438 -11.979 21.285 1.00 87.31 96 GLU A N 1
ATOM 761 C CA . GLU A 1 96 ? -29.800 -12.134 19.870 1.00 87.31 96 GLU A CA 1
ATOM 762 C C . GLU A 1 96 ? -29.980 -10.799 19.126 1.00 87.31 96 GLU A C 1
ATOM 764 O O . GLU A 1 96 ? -30.000 -10.779 17.899 1.00 87.31 96 GLU A O 1
ATOM 769 N N . THR A 1 97 ? -30.121 -9.676 19.839 1.00 89.38 97 THR A N 1
ATOM 770 C CA . THR A 1 97 ? -30.488 -8.375 19.240 1.00 89.38 97 THR A CA 1
ATOM 771 C C . THR A 1 97 ? -29.388 -7.316 19.334 1.00 89.38 97 THR A C 1
ATOM 773 O O . THR A 1 97 ? -29.271 -6.471 18.450 1.00 89.38 97 THR A O 1
ATOM 776 N N . ASP A 1 98 ? -28.570 -7.346 20.387 1.00 92.62 98 ASP A N 1
ATOM 777 C CA . ASP A 1 98 ? -27.444 -6.442 20.620 1.00 92.62 98 ASP A CA 1
ATOM 778 C C . ASP A 1 98 ? -26.386 -7.139 21.492 1.00 92.62 98 ASP A C 1
ATOM 780 O O . ASP A 1 98 ? -26.331 -6.977 22.718 1.00 92.62 98 ASP A O 1
ATOM 784 N N . CYS A 1 99 ? -25.509 -7.908 20.842 1.00 91.19 99 CYS A N 1
ATOM 785 C CA . CYS A 1 99 ? -24.486 -8.703 21.520 1.00 91.19 99 CYS A CA 1
ATOM 786 C C . CYS A 1 99 ? -23.511 -7.843 22.347 1.00 91.19 99 CYS A C 1
ATOM 788 O O . CYS A 1 99 ? -23.000 -8.302 23.368 1.00 91.19 99 CYS A O 1
ATOM 790 N N . LYS A 1 100 ? -23.270 -6.581 21.958 1.00 91.56 100 LYS A N 1
ATOM 791 C CA . LYS A 1 100 ? -22.378 -5.665 22.691 1.00 91.56 100 LYS A CA 1
ATOM 792 C C . LYS A 1 100 ? -23.004 -5.231 24.014 1.00 91.56 100 LYS A C 1
ATOM 794 O O . LYS A 1 100 ? -22.334 -5.219 25.049 1.00 91.56 100 LYS A O 1
ATOM 799 N N . SER A 1 101 ? -24.288 -4.881 23.998 1.00 93.00 101 SER A N 1
ATOM 800 C CA . SER A 1 101 ? -25.037 -4.580 25.222 1.00 93.00 101 SER A CA 1
ATOM 801 C C . SER A 1 101 ? -25.186 -5.823 26.106 1.00 93.00 101 SER A C 1
ATOM 803 O O . SER A 1 101 ? -24.988 -5.722 27.319 1.00 93.00 101 SER A O 1
ATOM 805 N N . ALA A 1 102 ? -25.433 -6.995 25.511 1.00 95.19 102 ALA A N 1
ATOM 806 C CA . ALA A 1 102 ? -25.474 -8.274 26.221 1.00 95.19 102 ALA A CA 1
ATOM 807 C C . ALA A 1 102 ? -24.136 -8.600 26.910 1.00 95.19 102 ALA A C 1
ATOM 809 O O . ALA A 1 102 ? -24.126 -8.944 28.090 1.00 95.19 102 ALA A O 1
ATOM 810 N N . TYR A 1 103 ? -22.999 -8.396 26.234 1.00 94.75 103 TYR A N 1
ATOM 811 C CA . TYR A 1 103 ? -21.662 -8.587 26.811 1.00 94.75 103 TYR A CA 1
ATOM 812 C C . TYR A 1 103 ? -21.435 -7.688 28.039 1.00 94.75 103 TYR A C 1
ATOM 814 O O . TYR A 1 103 ? -21.013 -8.143 29.103 1.00 94.75 103 TYR A O 1
ATOM 822 N N . LYS A 1 104 ? -21.797 -6.400 27.944 1.00 92.50 104 LYS A N 1
ATOM 823 C CA . LYS A 1 104 ? -21.709 -5.460 29.077 1.00 92.50 104 LYS A CA 1
ATOM 824 C C . LYS A 1 104 ? -22.633 -5.833 30.241 1.00 92.50 104 LYS A C 1
ATOM 826 O O . LYS A 1 104 ? -22.347 -5.454 31.380 1.00 92.50 104 LYS A O 1
ATOM 831 N N . ALA A 1 105 ? -23.760 -6.486 29.963 1.00 94.19 105 ALA A N 1
ATOM 832 C CA . ALA A 1 105 ? -24.667 -7.005 30.981 1.00 94.19 105 ALA A CA 1
ATOM 833 C C . ALA A 1 105 ? -24.080 -8.253 31.661 1.00 94.19 105 ALA A C 1
ATOM 835 O O . ALA A 1 105 ? -24.084 -8.329 32.891 1.00 94.19 105 ALA A O 1
ATOM 836 N N . ALA A 1 106 ? -23.497 -9.170 30.885 1.00 95.19 106 ALA A N 1
ATOM 837 C CA . ALA A 1 106 ? -22.800 -10.357 31.379 1.00 95.19 106 ALA A CA 1
ATOM 838 C C . ALA A 1 106 ? -21.663 -9.990 32.341 1.00 95.19 106 ALA A C 1
ATOM 840 O O . ALA A 1 106 ? -21.622 -10.467 33.472 1.00 95.19 106 ALA A O 1
ATOM 841 N N . TRP A 1 107 ? -20.810 -9.042 31.936 1.00 92.88 107 TRP A N 1
ATOM 842 C CA . TRP A 1 107 ? -19.697 -8.561 32.757 1.00 92.88 107 TRP A CA 1
ATOM 843 C C . TRP A 1 107 ? -20.157 -7.963 34.092 1.00 92.88 107 TRP A C 1
ATOM 845 O O . TRP A 1 107 ? -19.613 -8.276 35.148 1.00 92.88 107 TRP A O 1
ATOM 855 N N . PHE A 1 108 ? -21.191 -7.115 34.064 1.00 92.88 108 PHE A N 1
ATOM 856 C CA . PHE A 1 108 ? -21.720 -6.490 35.279 1.00 92.88 108 PHE A CA 1
ATOM 857 C C . PHE A 1 108 ? -22.393 -7.501 36.216 1.00 92.88 108 PHE A C 1
ATOM 859 O O . PHE A 1 108 ? -22.228 -7.431 37.433 1.00 92.88 108 PHE A O 1
ATOM 866 N N . SER A 1 109 ? -23.176 -8.424 35.653 1.00 94.25 109 SER A N 1
ATOM 867 C CA . SER A 1 109 ? -23.885 -9.447 36.426 1.00 94.25 109 SER A CA 1
ATOM 868 C C . SER A 1 109 ? -22.972 -10.570 36.923 1.00 94.25 109 SER A C 1
ATOM 870 O O . SER A 1 109 ? -23.389 -11.301 37.819 1.00 94.25 109 SER A O 1
ATOM 872 N N . GLN A 1 110 ? -21.736 -10.652 36.412 1.00 94.19 110 GLN A N 1
ATOM 873 C CA . GLN A 1 110 ? -20.790 -11.743 36.671 1.00 94.19 110 GLN A CA 1
ATOM 874 C C . GLN A 1 110 ? -21.389 -13.109 36.294 1.00 94.19 110 GLN A C 1
ATOM 876 O O . GLN A 1 110 ? -21.200 -14.097 36.998 1.00 94.19 110 GLN A O 1
ATOM 881 N N . ASP A 1 111 ? -22.167 -13.144 35.208 1.00 94.50 111 ASP A N 1
ATOM 882 C CA . ASP A 1 111 ? -22.737 -14.375 34.657 1.00 94.50 111 ASP A CA 1
ATOM 883 C C . ASP A 1 111 ? -21.779 -14.967 33.617 1.00 94.50 111 ASP A C 1
ATOM 885 O O . ASP A 1 111 ? -21.749 -14.523 32.466 1.00 94.50 111 ASP A O 1
ATOM 889 N N . ASP A 1 112 ? -21.002 -15.970 34.028 1.00 93.94 112 ASP A N 1
ATOM 890 C CA . ASP A 1 112 ? -20.034 -16.657 33.169 1.00 93.94 112 ASP A CA 1
ATOM 891 C C . ASP A 1 112 ? -20.698 -17.375 31.981 1.00 93.94 112 ASP A C 1
ATOM 893 O O . ASP A 1 112 ? -20.117 -17.426 30.894 1.00 93.94 112 ASP A O 1
ATOM 897 N N . GLU A 1 113 ? -21.922 -17.892 32.148 1.00 95.50 113 GLU A N 1
ATOM 898 C CA . GLU A 1 113 ? -22.654 -18.582 31.077 1.00 95.50 113 GLU A CA 1
ATOM 899 C C . GLU A 1 113 ? -23.086 -17.590 29.996 1.00 95.50 113 GLU A C 1
ATOM 901 O O . GLU A 1 113 ? -22.853 -17.816 28.806 1.00 95.50 113 GLU A O 1
ATOM 906 N N . LEU A 1 114 ? -23.657 -16.453 30.406 1.00 95.44 114 LEU A N 1
ATOM 907 C CA . LEU A 1 114 ? -24.014 -15.379 29.479 1.00 95.44 114 LEU A CA 1
ATOM 908 C C . LEU A 1 114 ? -22.765 -14.763 28.838 1.00 95.44 114 LEU A C 1
ATOM 910 O O . LEU A 1 114 ? -22.778 -14.421 27.655 1.00 95.44 114 LEU A O 1
ATOM 914 N N . LEU A 1 115 ? -21.665 -14.632 29.582 1.00 94.38 115 LEU A N 1
ATOM 915 C CA . LEU A 1 115 ? -20.410 -14.112 29.045 1.00 94.38 115 LEU A CA 1
ATOM 916 C C . LEU A 1 115 ? -19.840 -15.052 27.971 1.00 94.38 115 LEU A C 1
ATOM 918 O O . LEU A 1 115 ? -19.427 -14.597 26.906 1.00 94.38 115 LEU A O 1
ATOM 922 N N . ALA A 1 116 ? -19.874 -16.367 28.198 1.00 93.38 116 ALA A N 1
ATOM 923 C CA . ALA A 1 116 ? -19.482 -17.357 27.198 1.00 93.38 116 ALA A CA 1
ATOM 924 C C . ALA A 1 116 ? -20.395 -17.324 25.959 1.00 93.38 116 ALA A C 1
ATOM 926 O O . ALA A 1 116 ? -19.899 -17.300 24.831 1.00 93.38 116 ALA A O 1
ATOM 927 N N . ALA A 1 117 ? -21.716 -17.254 26.155 1.00 94.56 117 ALA A N 1
ATOM 928 C CA . ALA A 1 117 ? -22.685 -17.186 25.061 1.00 94.56 117 ALA A CA 1
ATOM 929 C C . ALA A 1 117 ? -22.526 -15.909 24.218 1.00 94.56 117 ALA A C 1
ATOM 931 O O . ALA A 1 117 ? -22.516 -15.967 22.989 1.00 94.56 117 ALA A O 1
ATOM 932 N N . THR A 1 118 ? -22.340 -14.753 24.864 1.00 95.31 118 THR A N 1
ATOM 933 C CA . THR A 1 118 ? -22.117 -13.473 24.172 1.00 95.31 118 THR A CA 1
ATOM 934 C C . THR A 1 118 ? -20.810 -13.466 23.394 1.00 95.31 118 THR A C 1
ATOM 936 O O . THR A 1 118 ? -20.812 -13.032 22.246 1.00 95.31 118 THR A O 1
ATOM 939 N N . ARG A 1 119 ? -19.713 -14.000 23.951 1.00 92.75 119 ARG A N 1
ATOM 940 C CA . ARG A 1 119 ? -18.448 -14.168 23.216 1.00 92.75 119 ARG A CA 1
ATOM 941 C C . ARG A 1 119 ? -18.640 -15.008 21.960 1.00 92.75 119 ARG A C 1
ATOM 943 O O . ARG A 1 119 ? -18.256 -14.567 20.883 1.00 92.75 119 ARG A O 1
ATOM 950 N N . GLN A 1 120 ? -19.277 -16.173 22.083 1.00 92.19 120 GLN A N 1
ATOM 951 C CA . GLN A 1 120 ? -19.556 -17.046 20.943 1.00 92.19 120 GLN A CA 1
ATOM 952 C C . GLN A 1 120 ? -20.372 -16.317 19.867 1.00 92.19 120 GLN A C 1
ATOM 954 O O . GLN A 1 120 ? -20.010 -16.348 18.695 1.00 92.19 120 GLN A O 1
ATOM 959 N N . LYS A 1 121 ? -21.415 -15.585 20.269 1.00 92.94 121 LYS A N 1
ATOM 960 C CA . LYS A 1 121 ? -22.242 -14.810 19.340 1.00 92.94 121 LYS A CA 1
ATOM 961 C C . LYS A 1 121 ? -21.469 -13.675 18.664 1.00 92.94 121 LYS A C 1
ATOM 963 O O . LYS A 1 121 ? -21.645 -13.441 17.475 1.00 92.94 121 LYS A O 1
ATOM 968 N N . ILE A 1 122 ? -20.580 -12.994 19.390 1.00 91.69 122 ILE A N 1
ATOM 969 C CA . ILE A 1 122 ? -19.707 -11.957 18.819 1.00 91.69 122 ILE A CA 1
ATOM 970 C C . ILE A 1 122 ? -18.776 -12.559 17.762 1.00 91.69 122 ILE A C 1
ATOM 972 O O . ILE A 1 122 ? -18.579 -11.949 16.716 1.00 91.69 122 ILE A O 1
ATOM 976 N N . LEU A 1 123 ? -18.248 -13.764 17.991 1.00 87.88 123 LEU A N 1
ATOM 977 C CA . LEU A 1 123 ? -17.411 -14.482 17.022 1.00 87.88 123 LEU A CA 1
ATOM 978 C C . LEU A 1 123 ? -18.169 -14.917 15.751 1.00 87.88 123 LEU A C 1
ATOM 980 O O . LEU A 1 123 ? -17.536 -15.249 14.749 1.00 87.88 123 LEU A O 1
ATOM 984 N N . GLU A 1 124 ? -19.502 -14.908 15.775 1.00 89.06 124 GLU A N 1
ATOM 985 C CA . GLU A 1 124 ? -20.365 -15.189 14.621 1.00 89.06 124 GLU A CA 1
ATOM 986 C C . GLU A 1 124 ? -20.710 -13.931 13.801 1.00 89.06 124 GLU A C 1
ATOM 988 O O . GLU A 1 124 ? -21.253 -14.055 12.701 1.00 89.06 124 GLU A O 1
ATOM 993 N N . LEU A 1 125 ? -20.395 -12.729 14.303 1.00 85.44 125 LEU A N 1
ATOM 994 C CA . LEU A 1 125 ? -20.612 -11.465 13.590 1.00 85.44 125 LEU A CA 1
ATOM 995 C C . LEU A 1 125 ? -19.649 -11.293 12.405 1.00 85.44 125 LEU A C 1
ATOM 997 O O . LEU A 1 125 ? -18.664 -12.017 12.245 1.00 85.44 125 LEU A O 1
ATOM 1001 N N . GLU A 1 126 ? -19.909 -10.273 11.580 1.00 79.31 126 GLU A N 1
ATOM 1002 C CA . GLU A 1 126 ? -18.954 -9.859 10.555 1.00 79.31 126 GLU A CA 1
ATOM 1003 C C . GLU A 1 126 ? -17.589 -9.523 11.172 1.00 79.31 126 GLU A C 1
ATOM 1005 O O . GLU A 1 126 ? -17.474 -8.919 12.236 1.00 79.31 126 GLU A O 1
ATOM 1010 N N . ARG A 1 127 ? -16.532 -9.893 10.453 1.00 69.94 127 ARG A N 1
ATOM 1011 C CA . ARG A 1 127 ? -15.120 -9.839 10.860 1.00 69.94 127 ARG A CA 1
ATOM 1012 C C . ARG A 1 127 ? -14.715 -8.548 11.581 1.00 69.94 127 ARG A C 1
ATOM 1014 O O . ARG A 1 127 ? -14.237 -8.576 12.719 1.00 69.94 127 ARG A O 1
ATOM 1021 N N . GLY A 1 128 ? -14.926 -7.412 10.915 1.00 69.38 128 GLY A N 1
ATOM 1022 C CA . GLY A 1 128 ? -14.571 -6.099 11.452 1.00 69.38 128 GLY A CA 1
ATOM 1023 C C . GLY A 1 128 ? -15.366 -5.746 12.709 1.00 69.38 128 GLY A C 1
ATOM 1024 O O . GLY A 1 128 ? -14.825 -5.131 13.623 1.00 69.38 128 GLY A O 1
ATOM 1025 N N . GLU A 1 129 ? -16.618 -6.192 12.788 1.00 81.12 129 GLU A N 1
ATOM 1026 C CA . GLU A 1 129 ? -17.503 -5.976 13.930 1.00 81.12 129 GLU A CA 1
ATOM 1027 C C . GLU A 1 129 ? -17.052 -6.804 15.144 1.00 81.12 129 GLU A C 1
ATOM 1029 O O . GLU A 1 129 ? -16.878 -6.250 16.231 1.00 81.12 129 GLU A O 1
ATOM 1034 N N . ALA A 1 130 ? -16.776 -8.099 14.949 1.00 83.50 130 ALA A N 1
ATOM 1035 C CA . ALA A 1 130 ? -16.307 -9.007 15.996 1.00 83.50 130 ALA A CA 1
ATOM 1036 C C . ALA A 1 130 ? -14.990 -8.526 16.625 1.00 83.50 130 ALA A C 1
ATOM 1038 O O . ALA A 1 130 ? -14.878 -8.427 17.849 1.00 83.50 130 ALA A O 1
ATOM 1039 N N . TYR A 1 131 ? -14.010 -8.156 15.790 1.00 76.00 131 TYR A N 1
ATOM 1040 C CA . TYR A 1 131 ? -12.744 -7.607 16.279 1.00 76.00 131 TYR A CA 1
ATOM 1041 C C . TYR A 1 131 ? -12.942 -6.263 16.979 1.00 76.00 131 TYR A C 1
ATOM 1043 O O . TYR A 1 131 ? -12.383 -6.052 18.053 1.00 76.00 131 TYR A O 1
ATOM 1051 N N . ARG A 1 132 ? -13.733 -5.346 16.403 1.00 80.25 132 ARG A N 1
ATOM 1052 C CA . ARG A 1 132 ? -13.983 -4.036 17.019 1.00 80.25 132 ARG A CA 1
ATOM 1053 C C . ARG A 1 132 ? -14.531 -4.200 18.432 1.00 80.25 132 ARG A C 1
ATOM 1055 O O . ARG A 1 132 ? -14.036 -3.554 19.349 1.00 80.25 132 ARG A O 1
ATOM 1062 N N . ILE A 1 133 ? -15.505 -5.090 18.619 1.00 85.19 133 ILE A N 1
ATOM 1063 C CA . ILE A 1 133 ? -16.063 -5.378 19.944 1.00 85.19 133 ILE A CA 1
ATOM 1064 C C . ILE A 1 133 ? -14.995 -5.994 20.861 1.00 85.19 133 ILE A C 1
ATOM 1066 O O . ILE A 1 133 ? -14.864 -5.559 22.004 1.00 85.19 133 ILE A O 1
ATOM 1070 N N . ALA A 1 134 ? -14.199 -6.952 20.378 1.00 83.19 134 ALA A N 1
ATOM 1071 C CA . ALA A 1 134 ? -13.109 -7.560 21.148 1.00 83.19 134 ALA A CA 1
ATOM 1072 C C . ALA A 1 134 ? -12.061 -6.536 21.619 1.00 83.19 134 ALA A C 1
ATOM 1074 O O . ALA A 1 134 ? -11.635 -6.561 22.769 1.00 83.19 134 ALA A O 1
ATOM 1075 N N . SER A 1 135 ? -11.686 -5.598 20.748 1.00 74.25 135 SER A N 1
ATOM 1076 C CA . SER A 1 135 ? -10.731 -4.534 21.055 1.00 74.25 135 SER A CA 1
ATOM 1077 C C . SER A 1 135 ? -11.302 -3.507 22.030 1.00 74.25 135 SER A C 1
ATOM 1079 O O . SER A 1 135 ? -10.634 -3.166 22.997 1.00 74.25 135 SER A O 1
ATOM 1081 N N . GLU A 1 136 ? -12.541 -3.049 21.832 1.00 80.44 136 GLU A N 1
ATOM 1082 C CA . GLU A 1 136 ? -13.191 -2.096 22.743 1.00 80.44 136 GLU A CA 1
ATOM 1083 C C . GLU A 1 136 ? -13.430 -2.669 24.145 1.00 80.44 136 GLU A C 1
ATOM 1085 O O . GLU A 1 136 ? -13.540 -1.916 25.113 1.00 80.44 136 GLU A O 1
ATOM 1090 N N . THR A 1 137 ? -13.588 -3.989 24.247 1.00 82.44 137 THR A N 1
ATOM 1091 C CA . THR A 1 137 ? -13.804 -4.683 25.523 1.00 82.44 137 THR A CA 1
ATOM 1092 C C . THR A 1 137 ? -12.508 -5.118 26.194 1.00 82.44 137 THR A C 1
ATOM 1094 O O . THR A 1 137 ? -12.558 -5.493 27.363 1.00 82.44 137 THR A O 1
ATOM 1097 N N . GLU A 1 138 ? -11.381 -5.066 25.475 1.00 76.94 138 GLU A N 1
ATOM 1098 C CA . GLU A 1 138 ? -10.068 -5.558 25.910 1.00 76.94 138 GLU A CA 1
ATOM 1099 C C . GLU A 1 138 ? -10.116 -6.990 26.483 1.00 76.94 138 GLU A C 1
ATOM 1101 O O . GLU A 1 138 ? -9.304 -7.358 27.329 1.00 76.94 138 GLU A O 1
ATOM 1106 N N . ASP A 1 139 ? -11.071 -7.815 26.031 1.00 79.62 139 ASP A N 1
ATOM 1107 C CA . ASP A 1 139 ? -11.266 -9.175 26.536 1.00 79.62 139 ASP A CA 1
ATOM 1108 C C . ASP A 1 139 ? -10.258 -10.137 25.891 1.00 79.62 139 ASP A C 1
ATOM 1110 O O . ASP A 1 139 ? -10.382 -10.436 24.696 1.00 79.62 139 ASP A O 1
ATOM 1114 N N . PRO A 1 140 ? -9.289 -10.683 26.652 1.00 70.38 140 PRO A N 1
ATOM 1115 C CA . PRO A 1 140 ? -8.246 -11.534 26.093 1.00 70.38 140 PRO A CA 1
ATOM 1116 C C . PRO A 1 140 ? -8.792 -12.797 25.423 1.00 70.38 140 PRO A C 1
ATOM 1118 O O . PRO A 1 140 ? -8.257 -13.221 24.402 1.00 70.38 140 PRO A O 1
ATOM 1121 N N . LEU A 1 141 ? -9.869 -13.384 25.960 1.00 79.88 141 LEU A N 1
ATOM 1122 C CA . LEU A 1 141 ? -10.455 -14.614 25.419 1.00 79.88 141 LEU A CA 1
ATOM 1123 C C . LEU A 1 141 ? -11.197 -14.351 24.110 1.00 79.88 141 LEU A C 1
ATOM 1125 O O . LEU A 1 141 ? -11.149 -15.163 23.187 1.00 79.88 141 LEU A O 1
ATOM 1129 N N . LEU A 1 142 ? -11.866 -13.202 24.016 1.00 82.56 142 LEU A N 1
ATOM 1130 C CA . LEU A 1 142 ? -12.539 -12.790 22.791 1.00 82.56 142 LEU A CA 1
ATOM 1131 C C . LEU A 1 142 ? -11.517 -12.407 21.714 1.00 82.56 142 LEU A C 1
ATOM 1133 O O . LEU A 1 142 ? -11.660 -12.824 20.568 1.00 82.56 142 LEU A O 1
ATOM 1137 N N . LEU A 1 143 ? -10.450 -11.693 22.086 1.00 76.56 143 LEU A N 1
ATOM 1138 C CA . LEU A 1 143 ? -9.331 -11.377 21.195 1.00 76.56 143 LEU A CA 1
ATOM 1139 C C . LEU A 1 143 ? -8.637 -12.643 20.675 1.00 76.56 143 LEU A C 1
ATOM 1141 O O . LEU A 1 143 ? -8.359 -12.739 19.479 1.00 76.56 143 LEU A O 1
ATOM 1145 N N . GLU A 1 144 ? -8.402 -13.634 21.538 1.00 72.06 144 GLU A N 1
ATOM 1146 C CA . GLU A 1 144 ? -7.848 -14.929 21.133 1.00 72.06 144 GLU A CA 1
ATOM 1147 C C . GLU A 1 144 ? -8.797 -15.676 20.185 1.00 72.06 144 GLU A C 1
ATOM 1149 O O . GLU A 1 144 ? -8.363 -16.173 19.143 1.00 72.06 144 GLU A O 1
ATOM 1154 N N . GLY A 1 145 ? -10.094 -15.722 20.505 1.00 76.69 145 GLY A N 1
ATOM 1155 C CA . GLY A 1 145 ? -11.111 -16.359 19.667 1.00 76.69 145 GLY A CA 1
ATOM 1156 C C . GLY A 1 145 ? -11.197 -15.733 18.274 1.00 76.69 145 GLY A C 1
ATOM 1157 O O . GLY A 1 145 ? -11.195 -16.450 17.273 1.00 76.69 145 GLY A O 1
ATOM 1158 N N . VAL A 1 146 ? -11.188 -14.399 18.203 1.00 78.81 146 VAL A N 1
ATOM 1159 C CA . VAL A 1 146 ? -11.162 -13.645 16.944 1.00 78.81 146 VAL A CA 1
ATOM 1160 C C . VAL A 1 146 ? -9.887 -13.966 16.157 1.00 78.81 146 VAL A C 1
ATOM 1162 O O . VAL A 1 146 ? -9.963 -14.302 14.976 1.00 78.81 146 VAL A O 1
ATOM 1165 N N . ALA A 1 147 ? -8.716 -13.930 16.802 1.00 67.00 147 ALA A N 1
ATOM 1166 C CA . ALA A 1 147 ? -7.442 -14.244 16.157 1.00 67.00 147 ALA A CA 1
ATOM 1167 C C . ALA A 1 147 ? -7.408 -15.673 15.588 1.00 67.00 147 ALA A C 1
ATOM 1169 O O . ALA A 1 147 ? -6.952 -15.883 14.462 1.00 67.00 147 ALA A O 1
ATOM 1170 N N . ARG A 1 148 ? -7.931 -16.652 16.334 1.00 68.00 148 ARG A N 1
ATOM 1171 C CA . ARG A 1 148 ? -8.017 -18.051 15.901 1.00 68.00 148 ARG A CA 1
ATOM 1172 C C . ARG A 1 148 ? -8.931 -18.215 14.686 1.00 68.00 148 ARG A C 1
ATOM 117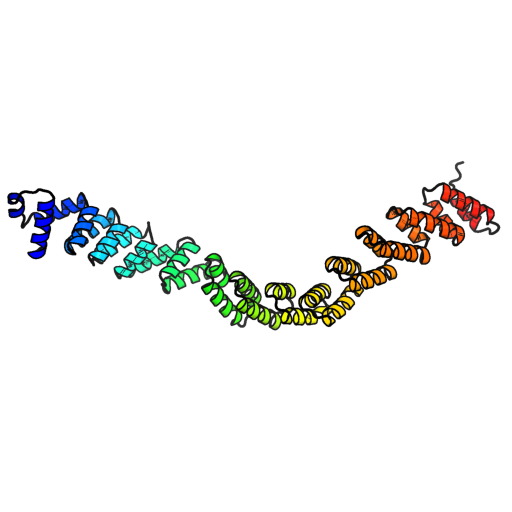4 O O . ARG A 1 148 ? -8.546 -18.879 13.729 1.00 68.00 148 ARG A O 1
ATOM 1181 N N . LEU A 1 149 ? -10.087 -17.550 14.684 1.00 69.56 149 LEU A N 1
ATOM 1182 C CA . LEU A 1 149 ? -11.035 -17.558 13.564 1.00 69.56 149 LEU A CA 1
ATOM 1183 C C . LEU A 1 149 ? -10.396 -17.089 12.253 1.00 69.56 149 LEU A C 1
ATOM 1185 O O . LEU A 1 149 ? -10.581 -17.724 11.215 1.00 69.56 149 LEU A O 1
ATOM 1189 N N . TYR A 1 150 ? -9.614 -16.014 12.307 1.00 64.69 150 TYR A N 1
ATOM 1190 C CA . TYR A 1 150 ? -8.914 -15.497 11.134 1.00 64.69 150 TYR A CA 1
ATOM 1191 C C . TYR A 1 150 ? -7.769 -16.402 10.655 1.00 64.69 150 TYR A C 1
ATOM 1193 O O . TYR A 1 150 ? -7.569 -16.548 9.447 1.00 64.69 150 TYR A O 1
ATOM 1201 N N . LEU A 1 151 ? -7.032 -17.020 11.585 1.00 58.19 151 LEU A N 1
ATOM 1202 C CA . LEU A 1 151 ? -5.936 -17.939 11.261 1.00 58.19 151 LEU A CA 1
ATOM 1203 C C . LEU A 1 151 ? -6.450 -19.249 10.645 1.00 58.19 151 LEU A C 1
ATOM 1205 O O . LEU A 1 151 ? -5.921 -19.697 9.630 1.00 58.19 151 LEU A O 1
ATOM 1209 N N . GLU A 1 152 ? -7.479 -19.857 11.238 1.00 62.00 152 GLU A N 1
ATOM 1210 C CA . GLU A 1 152 ? -7.950 -21.201 10.878 1.00 62.00 152 GLU A CA 1
ATOM 1211 C C . GLU A 1 152 ? -8.849 -21.224 9.639 1.00 62.00 152 GLU A C 1
ATOM 1213 O O . GLU A 1 152 ? -8.739 -22.147 8.831 1.00 62.00 152 GLU A O 1
ATOM 1218 N N . LYS A 1 153 ? -9.742 -20.238 9.461 1.00 56.03 153 LYS A N 1
ATOM 1219 C CA . LYS A 1 153 ? -10.684 -20.263 8.328 1.00 56.03 153 LYS A CA 1
ATOM 1220 C C . LYS A 1 153 ? -10.094 -19.741 7.026 1.00 56.03 153 LYS A C 1
ATOM 1222 O O . LYS A 1 153 ? -10.547 -20.161 5.965 1.00 56.03 153 LYS A O 1
ATOM 1227 N N . GLU A 1 154 ? -9.133 -18.821 7.084 1.00 51.88 154 GLU A N 1
ATOM 1228 C CA . GLU A 1 154 ? -8.777 -18.028 5.896 1.00 51.88 154 GLU A CA 1
ATOM 1229 C C . GLU A 1 154 ? -7.285 -17.958 5.601 1.00 51.88 154 GLU A C 1
ATOM 1231 O O . GLU A 1 154 ? -6.894 -17.429 4.561 1.00 51.88 154 GLU A O 1
ATOM 1236 N N . GLY A 1 155 ? -6.440 -18.498 6.484 1.00 55.28 155 GLY A N 1
ATOM 1237 C CA . GLY A 1 155 ? -4.991 -18.410 6.325 1.00 55.28 155 GLY A CA 1
ATOM 1238 C C . GLY A 1 155 ? -4.484 -16.965 6.294 1.00 55.28 155 GLY A C 1
ATOM 1239 O O . GLY A 1 155 ? -3.407 -16.710 5.754 1.00 55.28 155 GLY A O 1
ATOM 1240 N N . LEU A 1 156 ? -5.261 -16.019 6.837 1.00 57.84 156 LEU A N 1
ATOM 1241 C CA . LEU A 1 156 ? -4.877 -14.617 6.891 1.00 57.84 156 LEU A CA 1
ATOM 1242 C C . LEU A 1 156 ? -3.774 -14.441 7.927 1.00 57.84 156 LEU A C 1
ATOM 1244 O O . LEU A 1 156 ? -3.872 -14.903 9.066 1.00 57.84 156 LEU A O 1
ATOM 1248 N N . THR A 1 157 ? -2.709 -13.748 7.540 1.00 64.81 157 THR A N 1
ATOM 1249 C CA . THR A 1 157 ? -1.636 -13.421 8.473 1.00 64.81 157 THR A CA 1
ATOM 1250 C C . THR A 1 157 ? -2.128 -12.376 9.482 1.00 64.81 157 THR A C 1
ATOM 1252 O O . THR A 1 157 ? -2.949 -11.524 9.131 1.00 64.81 157 THR A O 1
ATOM 1255 N N . PRO A 1 158 ? -1.590 -12.346 10.718 1.00 61.19 158 PRO A N 1
ATOM 1256 C CA . PRO A 1 158 ? -1.917 -11.319 11.717 1.00 61.19 158 PRO A CA 1
ATOM 1257 C C . PRO A 1 158 ? -1.845 -9.879 11.189 1.00 61.19 158 PRO A C 1
ATOM 1259 O O . PRO A 1 158 ? -2.620 -9.010 11.577 1.00 61.19 158 PRO A O 1
ATOM 1262 N N . SER A 1 159 ? -0.942 -9.640 10.241 1.00 63.94 159 SER A N 1
ATOM 1263 C CA . SER A 1 159 ? -0.815 -8.388 9.509 1.00 63.94 159 SER A CA 1
ATOM 1264 C C . SER A 1 159 ? -1.994 -8.058 8.593 1.00 63.94 159 SER A C 1
ATOM 1266 O O . SER A 1 159 ? -2.407 -6.905 8.549 1.00 63.94 159 SER A O 1
ATOM 1268 N N . GLN A 1 160 ? -2.536 -9.034 7.864 1.00 67.31 160 GLN A N 1
ATOM 1269 C CA . GLN A 1 160 ? -3.699 -8.830 6.996 1.00 67.31 160 GLN A CA 1
ATOM 1270 C C . GLN A 1 160 ? -4.944 -8.526 7.825 1.00 67.31 160 GLN A C 1
ATOM 1272 O O . GLN A 1 160 ? -5.667 -7.589 7.501 1.00 67.31 160 GLN A O 1
ATOM 1277 N N . ILE A 1 161 ? -5.116 -9.239 8.942 1.00 62.47 161 ILE A N 1
ATOM 1278 C CA . ILE A 1 161 ? -6.184 -8.973 9.910 1.00 62.47 161 ILE A CA 1
ATOM 1279 C C . ILE A 1 161 ? -6.098 -7.521 10.369 1.00 62.47 161 ILE A C 1
ATOM 1281 O O . ILE A 1 161 ? -7.061 -6.780 10.217 1.00 62.47 161 ILE A O 1
ATOM 1285 N N . ALA A 1 162 ? -4.925 -7.094 10.848 1.00 64.38 162 ALA A N 1
ATOM 1286 C CA . ALA A 1 162 ? -4.710 -5.741 11.347 1.00 64.38 162 ALA A CA 1
ATOM 1287 C C . ALA A 1 162 ? -4.930 -4.645 10.288 1.00 64.38 162 ALA A C 1
ATOM 1289 O O . ALA A 1 162 ? -5.384 -3.541 10.597 1.00 64.38 162 ALA A O 1
ATOM 1290 N N . MET A 1 163 ? -4.646 -4.957 9.022 1.00 68.62 163 MET A N 1
ATOM 1291 C CA . MET A 1 163 ? -4.923 -4.069 7.898 1.00 68.62 163 MET A CA 1
ATOM 1292 C C . MET A 1 163 ? -6.421 -3.947 7.594 1.00 68.62 163 MET A C 1
ATOM 1294 O O . MET A 1 163 ? -6.884 -2.827 7.374 1.00 68.62 163 MET A O 1
ATOM 1298 N N . GLU A 1 164 ? -7.172 -5.052 7.594 1.00 66.06 164 GLU A N 1
ATOM 1299 C CA . GLU A 1 164 ? -8.619 -5.058 7.315 1.00 66.06 164 GLU A CA 1
ATOM 1300 C C . GLU A 1 164 ? -9.422 -4.282 8.361 1.00 66.06 164 GLU A C 1
ATOM 1302 O O . GLU A 1 164 ? -10.333 -3.531 8.020 1.00 66.06 164 GLU A O 1
ATOM 1307 N N . ILE A 1 165 ? -9.047 -4.407 9.632 1.00 61.88 165 ILE A N 1
ATOM 1308 C CA . ILE A 1 165 ? -9.729 -3.739 10.749 1.00 61.88 165 ILE A CA 1
ATOM 1309 C C . ILE A 1 165 ? -9.320 -2.266 10.928 1.00 61.88 165 ILE A C 1
ATOM 1311 O O . ILE A 1 165 ? -9.937 -1.545 11.707 1.00 61.88 165 ILE A O 1
ATOM 1315 N N . GLY A 1 166 ? -8.262 -1.807 10.250 1.00 61.56 166 GLY A N 1
ATOM 1316 C CA . GLY A 1 166 ? -7.762 -0.433 10.377 1.00 61.56 166 GLY A CA 1
ATOM 1317 C C . GLY A 1 166 ? -6.919 -0.138 11.625 1.00 61.56 166 GLY A C 1
ATOM 1318 O O . GLY A 1 166 ? -6.585 1.025 11.868 1.00 61.56 166 GLY A O 1
ATOM 1319 N N . ASP A 1 167 ? -6.542 -1.154 12.403 1.00 69.12 167 ASP A N 1
ATOM 1320 C CA . ASP A 1 167 ? -5.765 -1.008 13.636 1.00 69.12 167 ASP A CA 1
ATOM 1321 C C . ASP A 1 167 ? -4.268 -0.937 13.321 1.00 69.12 167 ASP A C 1
ATOM 1323 O O . ASP A 1 167 ? -3.565 -1.934 13.124 1.00 69.12 167 ASP A O 1
ATOM 1327 N N . ARG A 1 168 ? -3.761 0.294 13.275 1.00 73.31 168 ARG A N 1
ATOM 1328 C CA . ARG A 1 168 ? -2.354 0.553 12.958 1.00 73.31 168 ARG A CA 1
ATOM 1329 C C . ARG A 1 168 ? -1.391 0.089 14.047 1.00 73.31 168 ARG A C 1
ATOM 1331 O O . ARG A 1 168 ? -0.231 -0.154 13.725 1.00 73.31 168 ARG A O 1
ATOM 1338 N N . ASN A 1 169 ? -1.829 -0.011 15.303 1.00 73.69 169 ASN A N 1
ATOM 1339 C CA . ASN A 1 169 ? -0.959 -0.452 16.392 1.00 73.69 169 ASN A CA 1
ATOM 1340 C C . ASN A 1 169 ? -0.780 -1.964 16.331 1.00 73.69 169 ASN A C 1
ATOM 1342 O O . ASN A 1 169 ? 0.357 -2.429 16.292 1.00 73.69 169 ASN A O 1
ATOM 1346 N N . LEU A 1 170 ? -1.874 -2.711 16.164 1.00 69.25 170 LEU A N 1
ATOM 1347 C CA . LEU A 1 170 ? -1.782 -4.153 15.956 1.00 69.25 170 LEU A CA 1
ATOM 1348 C C . LEU A 1 170 ? -0.989 -4.487 14.684 1.00 69.25 170 LEU A C 1
ATOM 1350 O O . LEU A 1 170 ? -0.165 -5.400 14.684 1.00 69.25 170 LEU A O 1
ATOM 1354 N N . ALA A 1 171 ? -1.180 -3.721 13.605 1.00 73.69 171 ALA A N 1
ATOM 1355 C CA . ALA A 1 171 ? -0.429 -3.915 12.367 1.00 73.69 171 ALA A CA 1
ATOM 1356 C C . ALA A 1 171 ? 1.076 -3.673 12.573 1.00 73.69 171 ALA A C 1
ATOM 1358 O O . ALA A 1 171 ? 1.898 -4.416 12.034 1.00 73.69 171 ALA A O 1
ATOM 1359 N N . ARG A 1 172 ? 1.449 -2.678 13.391 1.00 76.00 172 ARG A N 1
ATOM 1360 C CA . ARG A 1 172 ? 2.844 -2.423 13.775 1.00 76.00 172 ARG A CA 1
ATOM 1361 C C . ARG A 1 172 ? 3.428 -3.588 14.580 1.00 76.00 172 ARG A C 1
ATOM 1363 O O . ARG A 1 172 ? 4.529 -4.035 14.265 1.00 76.00 172 ARG A O 1
ATOM 1370 N N . ASP A 1 173 ? 2.695 -4.117 15.553 1.00 74.81 173 ASP A N 1
ATOM 1371 C CA . ASP A 1 173 ? 3.156 -5.242 16.376 1.00 74.81 173 ASP A CA 1
ATOM 1372 C C . ASP A 1 173 ? 3.290 -6.534 15.561 1.00 74.81 173 ASP A C 1
ATOM 1374 O O . ASP A 1 173 ? 4.277 -7.262 15.686 1.00 74.81 173 ASP A O 1
ATOM 1378 N N . ALA A 1 174 ? 2.337 -6.792 14.661 1.00 74.56 174 ALA A N 1
ATOM 1379 C CA . ALA A 1 174 ? 2.415 -7.894 13.709 1.00 74.56 174 ALA A CA 1
ATOM 1380 C C . ALA A 1 174 ? 3.634 -7.751 12.787 1.00 74.56 174 ALA A C 1
ATOM 1382 O O . ALA A 1 174 ? 4.322 -8.734 12.518 1.00 74.56 174 ALA A O 1
ATOM 1383 N N . CYS A 1 175 ? 3.929 -6.530 12.330 1.00 77.81 175 CYS A N 1
ATOM 1384 C CA . CYS A 1 175 ? 5.118 -6.237 11.536 1.00 77.81 175 CYS A CA 1
ATOM 1385 C C . CYS A 1 175 ? 6.415 -6.578 12.281 1.00 77.81 175 CYS A C 1
ATOM 1387 O O . CYS A 1 175 ? 7.263 -7.275 11.726 1.00 77.81 175 CYS A O 1
ATOM 1389 N N . ARG A 1 176 ? 6.540 -6.174 13.552 1.00 79.50 176 ARG A N 1
ATOM 1390 C CA . ARG A 1 176 ? 7.715 -6.492 14.382 1.00 79.50 176 ARG A CA 1
ATOM 1391 C C . ARG A 1 176 ? 7.899 -7.992 14.584 1.00 79.50 176 ARG A C 1
ATOM 1393 O O . ARG A 1 176 ? 8.972 -8.512 14.319 1.00 79.50 176 ARG A O 1
ATOM 1400 N N . LYS A 1 177 ? 6.827 -8.719 14.911 1.00 75.62 177 LYS A N 1
ATOM 1401 C CA . LYS A 1 177 ? 6.890 -10.186 15.031 1.00 75.62 177 LYS A CA 1
ATOM 1402 C C . LYS A 1 177 ? 7.317 -10.878 13.732 1.00 75.62 177 LYS A C 1
ATOM 1404 O O . LYS A 1 177 ? 7.972 -11.914 13.782 1.00 75.62 177 LYS A O 1
ATOM 1409 N N . MET A 1 178 ? 6.942 -10.335 12.569 1.00 75.00 178 MET A N 1
ATOM 1410 C CA . MET A 1 178 ? 7.394 -10.868 11.279 1.00 75.00 178 MET A CA 1
ATOM 1411 C C . MET A 1 178 ? 8.891 -10.626 11.044 1.00 75.00 178 MET A C 1
ATOM 1413 O O . MET A 1 178 ? 9.544 -11.503 10.482 1.00 75.00 178 MET A O 1
ATOM 1417 N N . LEU A 1 179 ? 9.435 -9.486 11.485 1.00 74.19 179 LEU A N 1
ATOM 1418 C CA . LEU A 1 179 ? 10.876 -9.205 11.435 1.00 74.19 179 LEU A CA 1
ATOM 1419 C C . LEU A 1 179 ? 11.684 -10.123 12.357 1.00 74.19 179 LEU A C 1
ATOM 1421 O O . LEU A 1 179 ? 12.721 -10.646 11.947 1.00 74.19 179 LEU A O 1
ATOM 1425 N N . ASP A 1 180 ? 11.164 -10.370 13.559 1.00 76.19 180 ASP A N 1
ATOM 1426 C CA . ASP A 1 180 ? 11.785 -11.252 14.552 1.00 76.19 180 ASP A CA 1
ATOM 1427 C C . ASP A 1 180 ? 11.723 -12.736 14.151 1.00 76.19 180 ASP A C 1
ATOM 1429 O O . ASP A 1 180 ? 12.421 -13.574 14.721 1.00 76.19 180 ASP A O 1
ATOM 1433 N N . SER A 1 181 ? 10.888 -13.091 13.168 1.00 71.19 181 SER A N 1
ATOM 1434 C CA . SER A 1 181 ? 10.796 -14.467 12.692 1.00 71.19 181 SER A CA 1
ATOM 1435 C C . SER A 1 181 ? 12.039 -14.861 11.881 1.00 71.19 181 SER A C 1
ATOM 1437 O O . SER A 1 181 ? 12.509 -14.131 11.004 1.00 71.19 181 SER A O 1
ATOM 1439 N N . GLU A 1 182 ? 12.563 -16.063 12.131 1.00 63.47 182 GLU A N 1
ATOM 1440 C CA . GLU A 1 182 ? 13.746 -16.595 11.432 1.00 63.47 182 GLU A CA 1
ATOM 1441 C C . GLU A 1 182 ? 13.478 -16.923 9.943 1.00 63.47 182 GLU A C 1
ATOM 1443 O O . GLU A 1 182 ? 14.394 -17.249 9.189 1.00 63.47 182 GLU A O 1
ATOM 1448 N N . GLY A 1 183 ? 12.225 -16.832 9.481 1.00 60.69 183 GLY A N 1
ATOM 1449 C CA . GLY A 1 183 ? 11.825 -17.172 8.117 1.00 60.69 183 GLY A CA 1
ATOM 1450 C C . GLY A 1 183 ? 11.889 -15.995 7.136 1.00 60.69 183 GLY A C 1
ATOM 1451 O O . GLY A 1 183 ? 11.110 -15.049 7.234 1.00 60.69 183 GLY A O 1
ATOM 1452 N N . ASN A 1 184 ? 12.711 -16.109 6.086 1.00 59.25 184 ASN A N 1
ATOM 1453 C CA . ASN A 1 184 ? 12.813 -15.101 5.011 1.00 59.25 184 ASN A CA 1
ATOM 1454 C C . ASN A 1 184 ? 11.502 -14.854 4.234 1.00 59.25 184 ASN A C 1
ATOM 1456 O O . ASN A 1 184 ? 11.378 -13.855 3.527 1.00 59.25 184 ASN A O 1
ATOM 1460 N N . CYS A 1 185 ? 10.510 -15.743 4.339 1.00 57.75 185 CYS A N 1
ATOM 1461 C CA . CYS A 1 185 ? 9.251 -15.637 3.601 1.00 57.75 185 CYS A CA 1
ATOM 1462 C C . CYS A 1 185 ? 8.323 -14.509 4.087 1.00 57.75 185 CYS A C 1
ATOM 1464 O O . CYS A 1 185 ? 7.420 -14.125 3.343 1.00 57.75 185 CYS A O 1
ATOM 1466 N N . TYR A 1 186 ? 8.545 -13.948 5.281 1.00 69.19 186 TYR A N 1
ATOM 1467 C CA . TYR A 1 186 ? 7.644 -12.951 5.875 1.00 69.19 186 TYR A CA 1
ATOM 1468 C C . TYR A 1 186 ? 8.086 -11.494 5.681 1.00 69.19 186 TYR A C 1
ATOM 1470 O O . TYR A 1 186 ? 7.273 -10.582 5.830 1.00 69.19 186 TYR A O 1
ATOM 1478 N N . ILE A 1 187 ? 9.335 -11.245 5.284 1.00 72.31 187 ILE A N 1
ATOM 1479 C CA . ILE A 1 187 ? 9.917 -9.892 5.232 1.00 72.31 187 ILE A CA 1
ATOM 1480 C C . ILE A 1 187 ? 9.276 -8.998 4.153 1.00 72.31 187 ILE A C 1
ATOM 1482 O O . ILE A 1 187 ? 8.972 -7.840 4.454 1.00 72.31 187 ILE A O 1
ATOM 1486 N N . PRO A 1 188 ? 8.969 -9.482 2.927 1.00 74.50 188 PRO A N 1
ATOM 1487 C CA . PRO A 1 188 ? 8.214 -8.677 1.962 1.00 74.50 188 PRO A CA 1
ATOM 1488 C C . PRO A 1 188 ? 6.836 -8.257 2.494 1.00 74.50 188 PRO A C 1
ATOM 1490 O O . PRO A 1 188 ? 6.393 -7.131 2.265 1.00 74.50 188 PRO A O 1
ATOM 1493 N N . ASN A 1 189 ? 6.176 -9.144 3.246 1.00 75.06 189 ASN A N 1
ATOM 1494 C CA . ASN A 1 189 ? 4.887 -8.852 3.869 1.00 75.06 189 ASN A CA 1
ATOM 1495 C C . ASN A 1 189 ? 5.037 -7.837 5.010 1.00 75.06 189 ASN A C 1
ATOM 1497 O O . ASN A 1 189 ? 4.219 -6.926 5.108 1.00 75.06 189 ASN A O 1
ATOM 1501 N N . ALA A 1 190 ? 6.102 -7.925 5.812 1.00 77.31 190 ALA A N 1
ATOM 1502 C CA . ALA A 1 190 ? 6.422 -6.924 6.828 1.00 77.31 190 ALA A CA 1
ATOM 1503 C C . ALA A 1 190 ? 6.605 -5.527 6.213 1.00 77.31 190 ALA A C 1
ATOM 1505 O O . ALA A 1 190 ? 6.002 -4.563 6.686 1.00 77.31 190 ALA A O 1
ATOM 1506 N N . PHE A 1 191 ? 7.324 -5.412 5.090 1.00 80.00 191 PHE A N 1
ATOM 1507 C CA . PHE A 1 191 ? 7.464 -4.131 4.392 1.00 80.00 191 PHE A CA 1
ATOM 1508 C C . PHE A 1 191 ? 6.110 -3.572 3.916 1.00 80.00 191 PHE A C 1
ATOM 1510 O O . PHE A 1 191 ? 5.825 -2.390 4.111 1.00 80.00 191 PHE A O 1
ATOM 1517 N N . HIS A 1 192 ? 5.234 -4.401 3.335 1.00 77.31 192 HIS A N 1
ATOM 1518 C CA . HIS A 1 192 ? 3.893 -3.954 2.928 1.00 77.31 192 HIS A CA 1
ATOM 1519 C C . HIS A 1 192 ? 3.060 -3.430 4.102 1.00 77.31 192 HIS A C 1
ATOM 1521 O O . HIS A 1 192 ? 2.357 -2.426 3.969 1.00 77.31 192 HIS A O 1
ATOM 1527 N N . VAL A 1 193 ? 3.170 -4.070 5.262 1.00 78.88 193 VAL A N 1
ATOM 1528 C CA . VAL A 1 193 ? 2.476 -3.639 6.477 1.00 78.88 193 VAL A CA 1
ATOM 1529 C C . VAL A 1 193 ? 3.044 -2.325 6.986 1.00 78.88 193 VAL A C 1
ATOM 1531 O O . VAL A 1 193 ? 2.273 -1.425 7.308 1.00 78.88 193 VAL A O 1
ATOM 1534 N N . ALA A 1 194 ? 4.369 -2.163 6.972 1.00 82.25 194 ALA A N 1
ATOM 1535 C CA . ALA A 1 194 ? 5.028 -0.909 7.327 1.00 82.25 194 ALA A CA 1
ATOM 1536 C C . ALA A 1 194 ? 4.554 0.266 6.451 1.00 82.25 194 ALA A C 1
ATOM 1538 O O . ALA A 1 194 ? 4.265 1.355 6.956 1.00 82.25 194 ALA A O 1
ATOM 1539 N N . VAL A 1 195 ? 4.383 0.030 5.144 1.00 81.56 195 VAL A N 1
ATOM 1540 C CA . VAL A 1 195 ? 3.779 1.006 4.222 1.00 81.56 195 VAL A CA 1
ATOM 1541 C C . VAL A 1 195 ? 2.343 1.327 4.628 1.00 81.56 195 VAL A C 1
ATOM 1543 O O . VAL A 1 195 ? 1.975 2.504 4.667 1.00 81.56 195 VAL A O 1
ATOM 1546 N N . TYR A 1 196 ? 1.527 0.309 4.913 1.00 80.38 196 TYR A N 1
ATOM 1547 C CA . TYR A 1 196 ? 0.126 0.496 5.289 1.00 80.38 196 TYR A CA 1
ATOM 1548 C C . TYR A 1 196 ? -0.022 1.371 6.538 1.00 80.38 196 TYR A C 1
ATOM 1550 O O . TYR A 1 196 ? -0.793 2.335 6.530 1.00 80.38 196 TYR A O 1
ATOM 1558 N N . VAL A 1 197 ? 0.764 1.091 7.583 1.00 82.31 197 VAL A N 1
ATOM 1559 C CA . VAL A 1 197 ? 0.746 1.884 8.823 1.00 82.31 197 VAL A CA 1
ATOM 1560 C C . VAL A 1 197 ? 1.386 3.267 8.657 1.00 82.31 197 VAL A C 1
ATOM 1562 O O . VAL A 1 197 ? 1.196 4.128 9.516 1.00 82.31 197 VAL A O 1
ATOM 1565 N N . ARG A 1 198 ? 2.075 3.508 7.529 1.00 82.00 198 ARG A N 1
ATOM 1566 C CA . ARG A 1 198 ? 2.803 4.743 7.184 1.00 82.00 198 ARG A CA 1
ATOM 1567 C C . ARG A 1 198 ? 3.889 5.107 8.196 1.00 82.00 198 ARG A C 1
ATOM 1569 O O . ARG A 1 198 ? 4.167 6.285 8.418 1.00 82.00 198 ARG A O 1
ATOM 1576 N N . ASP A 1 199 ? 4.504 4.094 8.789 1.00 83.38 199 ASP A N 1
ATOM 1577 C CA . ASP A 1 199 ? 5.556 4.247 9.787 1.00 83.38 199 ASP A CA 1
ATOM 1578 C C . ASP A 1 199 ? 6.919 4.260 9.086 1.00 83.38 199 ASP A C 1
ATOM 1580 O O . ASP A 1 199 ? 7.380 3.240 8.578 1.00 83.38 199 ASP A O 1
ATOM 1584 N N . GLN A 1 200 ? 7.537 5.440 8.983 1.00 82.38 200 GLN A N 1
ATOM 1585 C CA . GLN A 1 200 ? 8.773 5.616 8.213 1.00 82.38 200 GLN A CA 1
ATOM 1586 C C . GLN A 1 200 ? 9.956 4.844 8.799 1.00 82.38 200 GLN A C 1
ATOM 1588 O O . GLN A 1 200 ? 10.791 4.364 8.032 1.00 82.38 200 GLN A O 1
ATOM 1593 N N . ASP A 1 201 ? 10.025 4.714 10.122 1.00 85.19 201 ASP A N 1
ATOM 1594 C CA . ASP A 1 201 ? 11.123 4.014 10.783 1.00 85.19 201 ASP A CA 1
ATOM 1595 C C . ASP A 1 201 ? 10.977 2.509 10.573 1.00 85.19 201 ASP A C 1
ATOM 1597 O O . ASP A 1 201 ? 11.918 1.856 10.124 1.00 85.19 201 ASP A O 1
ATOM 1601 N N . LEU A 1 202 ? 9.760 1.986 10.733 1.00 83.56 202 LEU A N 1
ATOM 1602 C CA . LEU A 1 202 ? 9.461 0.584 10.452 1.00 83.56 202 LEU A CA 1
ATOM 1603 C C . LEU A 1 202 ? 9.650 0.237 8.969 1.00 83.56 202 LEU A C 1
ATOM 1605 O O . LEU A 1 202 ? 10.145 -0.836 8.631 1.00 83.56 202 LEU A O 1
ATOM 1609 N N . MET A 1 203 ? 9.285 1.144 8.055 1.00 85.50 203 MET A N 1
ATOM 1610 C CA . MET A 1 203 ? 9.534 0.959 6.622 1.00 85.50 203 MET A CA 1
ATOM 1611 C C . MET A 1 203 ? 11.033 0.919 6.312 1.00 85.50 203 MET A C 1
ATOM 1613 O O . MET A 1 203 ? 11.442 0.177 5.423 1.00 85.50 203 MET A O 1
ATOM 1617 N N . ARG A 1 204 ? 11.858 1.712 7.010 1.00 84.12 204 ARG A N 1
ATOM 1618 C CA . ARG A 1 204 ? 13.320 1.658 6.863 1.00 84.12 204 ARG A CA 1
ATOM 1619 C C . ARG A 1 204 ? 13.875 0.349 7.399 1.00 84.12 204 ARG A C 1
ATOM 1621 O O . ARG A 1 204 ? 14.605 -0.313 6.676 1.00 84.12 204 ARG A O 1
ATOM 1628 N N . GLU A 1 205 ? 13.508 -0.028 8.615 1.00 86.25 205 GLU A N 1
ATOM 1629 C CA . GLU A 1 205 ? 13.955 -1.263 9.264 1.00 86.25 205 GLU A CA 1
ATOM 1630 C C . GLU A 1 205 ? 13.625 -2.493 8.407 1.00 86.25 205 GLU A C 1
ATOM 1632 O O . GLU A 1 205 ? 14.521 -3.221 7.985 1.00 86.25 205 GLU A O 1
ATOM 1637 N N . THR A 1 206 ? 12.355 -2.641 8.012 1.00 85.06 206 THR A N 1
ATOM 1638 C CA . THR A 1 206 ? 11.913 -3.731 7.125 1.00 85.06 206 THR A CA 1
ATOM 1639 C C . THR A 1 206 ? 12.603 -3.716 5.763 1.00 85.06 206 THR A C 1
ATOM 1641 O O . THR A 1 206 ? 12.877 -4.776 5.207 1.00 85.06 206 THR A O 1
ATOM 1644 N N . ALA A 1 207 ? 12.902 -2.538 5.209 1.00 82.88 207 ALA A N 1
ATOM 1645 C CA . ALA A 1 207 ? 13.618 -2.427 3.944 1.00 82.88 207 ALA A CA 1
ATOM 1646 C C . ALA A 1 207 ? 15.084 -2.859 4.046 1.00 82.88 207 ALA A C 1
ATOM 1648 O O . ALA A 1 207 ? 15.582 -3.487 3.114 1.00 82.88 207 ALA A O 1
ATOM 1649 N N . TRP A 1 208 ? 15.772 -2.521 5.137 1.00 83.62 208 TRP A N 1
ATOM 1650 C CA . TRP A 1 208 ? 17.150 -2.952 5.375 1.00 83.62 208 TRP A CA 1
ATOM 1651 C C . TRP A 1 208 ? 17.218 -4.467 5.576 1.00 83.62 208 TRP A C 1
ATOM 1653 O O . TRP A 1 208 ? 17.992 -5.126 4.883 1.00 83.62 208 TRP A O 1
ATOM 1663 N N . GLU A 1 209 ? 16.313 -5.028 6.377 1.00 83.00 209 GLU A N 1
ATOM 1664 C CA . GLU A 1 209 ? 16.231 -6.477 6.590 1.00 83.00 209 GLU A CA 1
ATOM 1665 C C . GLU A 1 209 ? 15.955 -7.241 5.286 1.00 83.00 209 GLU A C 1
ATOM 1667 O O . GLU A 1 209 ? 16.522 -8.300 5.014 1.00 83.00 209 GLU A O 1
ATOM 1672 N N . LEU A 1 210 ? 15.102 -6.672 4.427 1.00 79.12 210 LEU A N 1
ATOM 1673 C CA . LEU A 1 210 ? 14.794 -7.222 3.111 1.00 79.12 210 LEU A CA 1
ATOM 1674 C C . LEU A 1 210 ? 16.033 -7.272 2.206 1.00 79.12 210 LEU A C 1
ATOM 1676 O O . LEU A 1 210 ? 16.192 -8.233 1.453 1.00 79.12 210 LEU A O 1
ATOM 1680 N N . VAL A 1 211 ? 16.904 -6.258 2.265 1.00 75.88 211 VAL A N 1
ATOM 1681 C CA . VAL A 1 211 ? 18.163 -6.267 1.505 1.00 75.88 211 VAL A CA 1
ATOM 1682 C C . VAL A 1 211 ? 19.126 -7.311 2.054 1.00 75.88 211 VAL A C 1
ATOM 1684 O O . VAL A 1 211 ? 19.714 -8.046 1.265 1.00 75.88 211 VAL A O 1
ATOM 1687 N N . GLU A 1 212 ? 19.271 -7.404 3.375 1.00 77.06 212 GLU A N 1
ATOM 1688 C CA . GLU A 1 212 ? 20.207 -8.343 4.001 1.00 77.06 212 GLU A CA 1
ATOM 1689 C C . GLU A 1 212 ? 19.821 -9.806 3.754 1.00 77.06 212 GLU A C 1
ATOM 1691 O O . GLU A 1 212 ? 20.688 -10.644 3.499 1.00 77.06 212 GLU A O 1
ATOM 1696 N N . ARG A 1 213 ? 18.520 -10.120 3.783 1.00 73.75 213 ARG A N 1
ATOM 1697 C CA . ARG A 1 213 ? 18.029 -11.504 3.730 1.00 73.75 213 ARG A CA 1
ATOM 1698 C C . ARG A 1 213 ? 17.566 -11.976 2.347 1.00 73.75 213 ARG A C 1
ATOM 1700 O O . ARG A 1 213 ? 17.630 -13.176 2.074 1.00 73.75 213 ARG A O 1
ATOM 1707 N N . ASP A 1 214 ? 17.102 -11.085 1.464 1.00 66.94 214 ASP A N 1
ATOM 1708 C CA . ASP A 1 214 ? 16.664 -11.443 0.102 1.00 66.94 214 ASP A CA 1
ATOM 1709 C C . ASP A 1 214 ? 16.917 -10.314 -0.913 1.00 66.94 214 ASP A C 1
ATOM 1711 O O . ASP A 1 214 ? 16.009 -9.702 -1.495 1.00 66.94 214 ASP A O 1
ATOM 1715 N N . SER A 1 215 ? 18.201 -10.085 -1.199 1.00 57.69 215 SER A N 1
ATOM 1716 C CA . SER A 1 215 ? 18.652 -9.077 -2.159 1.00 57.69 215 SER A CA 1
ATOM 1717 C C . SER A 1 215 ? 18.263 -9.359 -3.615 1.00 57.69 215 SER A C 1
ATOM 1719 O O . SER A 1 215 ? 18.569 -8.548 -4.491 1.00 57.69 215 SER A O 1
ATOM 1721 N N . ARG A 1 216 ? 17.575 -10.471 -3.930 1.00 58.03 216 ARG A N 1
ATOM 1722 C CA . ARG A 1 216 ? 17.328 -10.927 -5.314 1.00 58.03 216 ARG A CA 1
ATOM 1723 C C . ARG A 1 216 ? 15.881 -10.777 -5.777 1.00 58.03 216 ARG A C 1
ATOM 1725 O O . ARG A 1 216 ? 15.667 -10.569 -6.970 1.00 58.03 216 ARG A O 1
ATOM 1732 N N . ARG A 1 217 ? 14.888 -10.865 -4.884 1.00 55.03 217 ARG A N 1
ATOM 1733 C CA . ARG A 1 217 ? 13.475 -11.004 -5.297 1.00 55.03 217 ARG A CA 1
ATOM 1734 C C . ARG A 1 217 ? 12.661 -9.719 -5.373 1.00 55.03 217 ARG A C 1
ATOM 1736 O O . ARG A 1 217 ? 11.680 -9.678 -6.113 1.00 55.03 217 ARG A O 1
ATOM 1743 N N . VAL A 1 218 ? 13.054 -8.652 -4.681 1.00 57.03 218 VAL A N 1
ATOM 1744 C CA . VAL A 1 218 ? 12.259 -7.412 -4.657 1.00 57.03 218 VAL A CA 1
ATOM 1745 C C . VAL A 1 218 ? 12.882 -6.339 -5.549 1.00 57.03 218 VAL A C 1
ATOM 1747 O O . VAL A 1 218 ? 14.101 -6.264 -5.715 1.00 57.03 218 VAL A O 1
ATOM 1750 N N . GLN A 1 219 ? 12.053 -5.487 -6.156 1.00 63.62 219 GLN A N 1
ATOM 1751 C CA . GLN A 1 219 ? 12.488 -4.251 -6.818 1.00 63.62 219 GLN A CA 1
ATOM 1752 C C . GLN A 1 219 ? 12.951 -3.246 -5.753 1.00 63.62 219 GLN A C 1
ATOM 1754 O O . GLN A 1 219 ? 12.309 -2.227 -5.512 1.00 63.62 219 GLN A O 1
ATOM 1759 N N . LEU A 1 220 ? 14.058 -3.562 -5.082 1.00 63.75 220 LEU A N 1
ATOM 1760 C CA . LEU A 1 220 ? 14.592 -2.869 -3.911 1.00 63.75 220 LEU A CA 1
ATOM 1761 C C . LEU A 1 220 ? 14.872 -1.378 -4.165 1.00 63.75 220 LEU A C 1
ATOM 1763 O O . LEU A 1 220 ? 14.745 -0.562 -3.256 1.00 63.75 220 LEU A O 1
ATOM 1767 N N . TYR A 1 221 ? 15.121 -0.96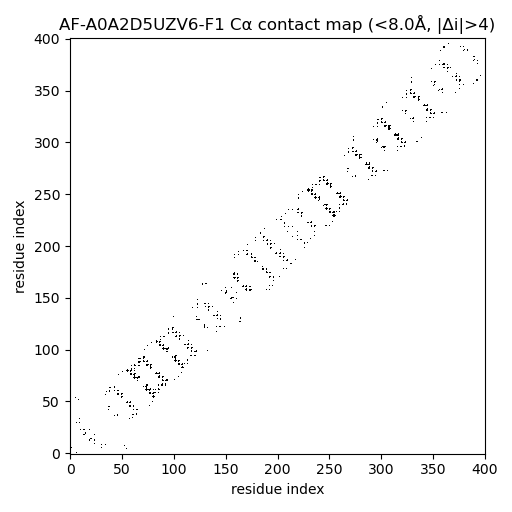4 -5.413 1.00 64.81 221 TYR A N 1
ATOM 1768 C CA . TYR A 1 221 ? 15.191 0.466 -5.737 1.00 64.81 221 TYR A CA 1
ATOM 1769 C C . TYR A 1 221 ? 13.835 1.184 -5.549 1.00 64.81 221 TYR A C 1
ATOM 1771 O O . TYR A 1 221 ? 13.801 2.363 -5.192 1.00 64.81 221 TYR A O 1
ATOM 1779 N N . ARG A 1 222 ? 12.696 0.507 -5.784 1.00 67.38 222 ARG A N 1
ATOM 1780 C CA . ARG A 1 222 ? 11.351 1.060 -5.534 1.00 67.38 222 ARG A CA 1
ATOM 1781 C C . ARG A 1 222 ? 11.091 1.189 -4.039 1.00 67.38 222 ARG A C 1
ATOM 1783 O O . ARG A 1 222 ? 10.516 2.193 -3.632 1.00 67.38 222 ARG A O 1
ATOM 1790 N N . VAL A 1 223 ? 11.580 0.231 -3.252 1.00 70.69 223 VAL A N 1
ATOM 1791 C CA . VAL A 1 223 ? 11.574 0.281 -1.784 1.00 70.69 223 VAL A CA 1
ATOM 1792 C C . VAL A 1 223 ? 12.365 1.498 -1.299 1.00 70.69 223 VAL A C 1
ATOM 1794 O O . VAL A 1 223 ? 11.794 2.365 -0.643 1.00 70.69 223 VAL A O 1
ATOM 1797 N N . GLY A 1 224 ? 13.618 1.655 -1.746 1.00 69.38 224 GLY A N 1
ATOM 1798 C CA . GLY A 1 224 ? 14.451 2.823 -1.437 1.00 69.38 224 GLY A CA 1
ATOM 1799 C C . GLY A 1 224 ? 13.813 4.156 -1.851 1.00 69.38 224 GLY A C 1
ATOM 1800 O O . GLY A 1 224 ? 13.843 5.126 -1.093 1.00 69.38 224 GLY A O 1
ATOM 1801 N N . LYS A 1 225 ? 13.138 4.199 -3.010 1.00 72.38 225 LYS A N 1
ATOM 1802 C CA . LYS A 1 225 ? 12.350 5.365 -3.448 1.00 72.38 225 LYS A CA 1
ATOM 1803 C C . LYS A 1 225 ? 11.215 5.695 -2.473 1.00 72.38 225 LYS A C 1
ATOM 1805 O O . LYS A 1 225 ? 10.971 6.874 -2.226 1.00 72.38 225 LYS A O 1
ATOM 1810 N N . TRP A 1 226 ? 10.493 4.689 -1.981 1.00 72.62 226 TRP A N 1
ATOM 1811 C CA . TRP A 1 226 ? 9.333 4.875 -1.104 1.00 72.62 226 TRP A CA 1
ATOM 1812 C C . TRP A 1 226 ? 9.728 5.436 0.264 1.00 72.62 226 TRP A C 1
ATOM 1814 O O . TRP A 1 226 ? 9.050 6.331 0.760 1.00 72.62 226 TRP A O 1
ATOM 1824 N N . ILE A 1 227 ? 10.854 4.984 0.817 1.00 79.88 227 ILE A N 1
ATOM 1825 C CA . ILE A 1 227 ? 11.376 5.447 2.117 1.00 79.88 227 ILE A CA 1
ATOM 1826 C C . ILE A 1 227 ? 12.337 6.642 2.010 1.00 79.88 227 ILE A C 1
ATOM 1828 O O . ILE A 1 227 ? 12.830 7.145 3.020 1.00 79.88 227 ILE A O 1
ATOM 1832 N N . LYS A 1 228 ? 12.630 7.090 0.779 1.00 81.44 228 LYS A N 1
ATOM 1833 C CA . LYS A 1 228 ? 13.586 8.165 0.456 1.00 81.44 228 LYS A CA 1
ATOM 1834 C C . LYS A 1 228 ? 14.982 7.956 1.074 1.00 81.44 228 LYS A C 1
ATOM 1836 O O . LYS A 1 228 ? 15.668 8.926 1.388 1.00 81.44 228 LYS A O 1
ATOM 1841 N N . ASP A 1 229 ? 15.419 6.706 1.225 1.00 84.19 229 ASP A N 1
ATOM 1842 C CA . ASP A 1 229 ? 16.733 6.365 1.785 1.00 84.19 229 ASP A CA 1
ATOM 1843 C C . ASP A 1 229 ? 17.788 6.306 0.670 1.00 84.19 229 ASP A C 1
ATOM 1845 O O . ASP A 1 229 ? 17.846 5.360 -0.124 1.00 84.19 229 ASP A O 1
ATOM 1849 N N . LYS A 1 230 ? 18.631 7.345 0.604 1.00 86.50 230 LYS A N 1
ATOM 1850 C CA . LYS A 1 230 ? 19.716 7.448 -0.382 1.00 86.50 230 LYS A CA 1
ATOM 1851 C C . LYS A 1 230 ? 20.782 6.365 -0.194 1.00 86.50 230 LYS A C 1
ATOM 1853 O O . LYS A 1 230 ? 21.327 5.895 -1.191 1.00 86.50 230 LYS A O 1
ATOM 1858 N N . LYS A 1 231 ? 21.078 5.959 1.047 1.00 85.94 231 LYS A N 1
ATOM 1859 C CA . LYS A 1 231 ? 22.112 4.958 1.351 1.00 85.94 231 LYS A CA 1
ATOM 1860 C C . LYS A 1 231 ? 21.671 3.581 0.863 1.00 85.94 231 LYS A C 1
ATOM 1862 O O . LYS A 1 231 ? 22.445 2.907 0.186 1.00 85.94 231 LYS A O 1
ATOM 1867 N N . LEU A 1 232 ? 20.419 3.212 1.137 1.00 83.56 232 LEU A N 1
ATOM 1868 C CA . LEU A 1 232 ? 19.837 1.959 0.655 1.00 83.56 232 LEU A CA 1
ATOM 1869 C C . LEU A 1 232 ? 19.808 1.917 -0.880 1.00 83.56 232 LEU A C 1
ATOM 1871 O O . LEU A 1 232 ? 20.255 0.942 -1.479 1.00 83.56 232 LEU A O 1
ATOM 1875 N N . MET A 1 233 ? 19.343 2.999 -1.524 1.00 85.25 233 MET A N 1
ATOM 1876 C CA . MET A 1 233 ? 19.329 3.105 -2.990 1.00 85.25 233 MET A CA 1
ATOM 1877 C C . MET A 1 233 ? 20.730 2.929 -3.585 1.00 85.25 233 MET A C 1
ATOM 1879 O O . MET A 1 233 ? 20.888 2.164 -4.534 1.00 85.25 233 MET A O 1
ATOM 1883 N N . ARG A 1 234 ? 21.744 3.581 -3.004 1.00 85.81 234 ARG A N 1
ATOM 1884 C CA . ARG A 1 234 ? 23.140 3.457 -3.436 1.00 85.81 234 ARG A CA 1
ATOM 1885 C C . ARG A 1 234 ? 23.636 2.014 -3.355 1.00 85.81 234 ARG A C 1
ATOM 1887 O O . ARG A 1 234 ? 24.145 1.490 -4.338 1.00 85.81 234 ARG A O 1
ATOM 1894 N N . MET A 1 235 ? 23.477 1.376 -2.199 1.00 86.44 235 MET A N 1
ATOM 1895 C CA . MET A 1 235 ? 23.969 0.019 -1.955 1.00 86.44 235 MET A CA 1
ATOM 1896 C C . MET A 1 235 ? 23.326 -1.002 -2.905 1.00 86.44 235 MET A C 1
ATOM 1898 O O . MET A 1 235 ? 24.037 -1.722 -3.601 1.00 86.44 235 MET A O 1
ATOM 1902 N N . VAL A 1 236 ? 21.993 -0.996 -3.004 1.00 82.62 236 VAL A N 1
ATOM 1903 C CA . VAL A 1 236 ? 21.239 -1.874 -3.916 1.00 82.62 236 VAL A CA 1
ATOM 1904 C C . VAL A 1 236 ? 21.613 -1.606 -5.373 1.00 82.62 236 VAL A C 1
ATOM 1906 O O . VAL A 1 236 ? 21.718 -2.531 -6.180 1.00 82.62 236 VAL A O 1
ATOM 1909 N N . GLY A 1 237 ? 21.799 -0.331 -5.724 1.00 83.88 237 GLY A N 1
ATOM 1910 C CA . GLY A 1 237 ? 22.210 0.074 -7.059 1.00 83.88 237 GLY A CA 1
ATOM 1911 C C . GLY A 1 237 ? 23.563 -0.519 -7.443 1.00 83.88 237 GLY A C 1
ATOM 1912 O O . GLY A 1 237 ? 23.672 -1.090 -8.527 1.00 83.88 237 GLY A O 1
ATOM 1913 N N . TRP A 1 238 ? 24.558 -0.449 -6.555 1.00 88.62 238 TRP A N 1
ATOM 1914 C CA . TRP A 1 238 ? 25.880 -1.042 -6.776 1.00 88.62 238 TRP A CA 1
ATOM 1915 C C . TRP A 1 238 ? 25.841 -2.567 -6.867 1.00 88.62 238 TRP A C 1
ATOM 1917 O O . TRP A 1 238 ? 26.420 -3.122 -7.794 1.00 88.62 238 TRP A O 1
ATOM 1927 N N . GLU A 1 239 ? 25.119 -3.244 -5.972 1.00 84.06 239 GLU A N 1
ATOM 1928 C CA . GLU A 1 239 ? 25.018 -4.713 -5.972 1.00 84.06 239 GLU A CA 1
ATOM 1929 C C . GLU A 1 239 ? 24.453 -5.260 -7.293 1.00 84.06 239 GLU A C 1
ATOM 1931 O O . GLU A 1 239 ? 24.815 -6.343 -7.752 1.00 84.06 239 GLU A O 1
ATOM 1936 N N . ARG A 1 240 ? 23.556 -4.500 -7.930 1.00 82.88 240 ARG A N 1
ATOM 1937 C CA . ARG A 1 240 ? 22.829 -4.949 -9.119 1.00 82.88 240 ARG A CA 1
ATOM 1938 C C . ARG A 1 240 ? 23.300 -4.326 -10.426 1.00 82.88 240 ARG A C 1
ATOM 1940 O O . ARG A 1 240 ? 22.752 -4.701 -11.461 1.00 82.88 240 ARG A O 1
ATOM 1947 N N . VAL A 1 241 ? 24.286 -3.425 -10.413 1.00 86.25 241 VAL A N 1
ATOM 1948 C CA . VAL A 1 241 ? 24.654 -2.604 -11.584 1.00 86.25 241 VAL A CA 1
ATOM 1949 C C . VAL A 1 241 ? 24.992 -3.434 -12.823 1.00 86.25 241 VAL A C 1
ATOM 1951 O O . VAL A 1 241 ? 24.609 -3.066 -13.928 1.00 86.25 241 VAL A O 1
ATOM 1954 N N . GLU A 1 242 ? 25.604 -4.605 -12.653 1.00 84.12 242 GLU A N 1
ATOM 1955 C CA . GLU A 1 242 ? 25.957 -5.492 -13.767 1.00 84.12 242 GLU A CA 1
ATOM 1956 C C . GLU A 1 242 ? 24.728 -6.141 -14.422 1.00 84.12 242 GLU A C 1
ATOM 1958 O O . GLU A 1 242 ? 24.651 -6.281 -15.645 1.00 84.12 242 GLU A O 1
ATOM 1963 N N . ASN A 1 243 ? 23.735 -6.523 -13.617 1.00 82.12 243 ASN A N 1
ATOM 1964 C CA . ASN A 1 243 ? 22.563 -7.277 -14.066 1.00 82.12 243 ASN A CA 1
ATOM 1965 C C . ASN A 1 243 ? 21.381 -6.369 -14.435 1.00 82.12 243 ASN A C 1
ATOM 1967 O O . ASN A 1 243 ? 20.629 -6.682 -15.357 1.00 82.12 243 ASN A O 1
ATOM 1971 N N . TRP A 1 244 ? 21.244 -5.234 -13.749 1.00 80.81 244 TRP A N 1
ATOM 1972 C CA . TRP A 1 244 ? 20.115 -4.305 -13.843 1.00 80.81 244 TRP A CA 1
ATOM 1973 C C . TRP A 1 244 ? 20.582 -2.847 -13.974 1.00 80.81 244 TRP A C 1
ATOM 1975 O O . TRP A 1 244 ? 20.188 -1.996 -13.171 1.00 80.81 244 TRP A O 1
ATOM 1985 N N . PRO A 1 245 ? 21.385 -2.514 -14.999 1.00 82.31 245 PRO A N 1
ATOM 1986 C CA . PRO A 1 245 ? 22.030 -1.206 -15.089 1.00 82.31 245 PRO A CA 1
ATOM 1987 C C . PRO A 1 245 ? 21.009 -0.054 -15.199 1.00 82.31 245 PRO A C 1
ATOM 1989 O O . PRO A 1 245 ? 21.233 1.018 -14.648 1.00 82.31 245 PRO A O 1
ATOM 1992 N N . PHE A 1 246 ? 19.826 -0.281 -15.787 1.00 80.75 246 PHE A N 1
ATOM 1993 C CA . PHE A 1 246 ? 18.731 0.704 -15.823 1.00 80.75 246 PHE A CA 1
ATOM 1994 C C . PHE A 1 246 ? 18.224 1.108 -14.431 1.00 80.75 246 PHE A C 1
ATOM 1996 O O . PHE A 1 246 ? 18.075 2.296 -14.135 1.00 80.75 246 PHE A O 1
ATOM 2003 N N . ASP A 1 247 ? 17.934 0.125 -13.577 1.00 80.75 247 ASP A N 1
ATOM 2004 C CA . ASP A 1 247 ? 17.429 0.380 -12.226 1.00 80.75 247 ASP A CA 1
ATOM 2005 C C . ASP A 1 247 ? 18.528 1.014 -11.359 1.00 80.75 247 ASP A C 1
ATOM 2007 O O . ASP A 1 247 ? 18.258 1.946 -10.596 1.00 80.75 247 ASP A O 1
ATOM 2011 N N . SER A 1 248 ? 19.777 0.573 -11.537 1.00 85.75 248 SER A N 1
ATOM 2012 C CA . SER A 1 248 ? 20.956 1.131 -10.869 1.00 85.75 248 SER A CA 1
ATOM 2013 C C . SER A 1 248 ? 21.244 2.577 -11.274 1.00 85.75 248 SER A C 1
ATOM 2015 O O . SER A 1 248 ? 21.580 3.384 -10.410 1.00 85.75 248 SER A O 1
ATOM 2017 N N . TYR A 1 249 ? 21.025 2.953 -12.537 1.00 86.44 249 TYR A N 1
ATOM 2018 C CA . TYR A 1 249 ? 21.128 4.346 -12.980 1.00 86.44 249 TYR A CA 1
ATOM 2019 C C . TYR A 1 249 ? 20.123 5.242 -12.246 1.00 86.44 249 TYR A C 1
ATOM 2021 O O . TYR A 1 249 ? 20.494 6.279 -11.696 1.00 86.44 249 TYR A O 1
ATOM 2029 N N . PHE A 1 250 ? 18.851 4.833 -12.160 1.00 82.50 250 PHE A N 1
ATOM 2030 C CA . PHE A 1 250 ? 17.849 5.601 -11.412 1.00 82.50 250 PHE A CA 1
ATOM 2031 C C . PHE A 1 250 ? 18.166 5.685 -9.921 1.00 82.50 250 PHE A C 1
ATOM 2033 O O . PHE A 1 250 ? 17.903 6.722 -9.303 1.00 82.50 250 PHE A O 1
ATOM 2040 N N . ALA A 1 251 ? 18.696 4.603 -9.346 1.00 83.38 251 ALA A N 1
ATOM 2041 C CA . ALA A 1 251 ? 19.161 4.596 -7.970 1.00 83.38 251 ALA A CA 1
ATOM 2042 C C . ALA A 1 251 ? 20.283 5.626 -7.782 1.00 83.38 251 ALA A C 1
ATOM 2044 O O . ALA A 1 251 ? 20.140 6.489 -6.921 1.00 83.38 251 ALA A O 1
ATOM 2045 N N . GLY A 1 252 ? 21.297 5.621 -8.654 1.00 87.19 252 GLY A N 1
ATOM 2046 C CA . GLY A 1 252 ? 22.406 6.577 -8.658 1.00 87.19 252 GLY A CA 1
ATOM 2047 C C . GLY A 1 252 ? 21.950 8.031 -8.759 1.00 87.19 252 GLY A C 1
ATOM 2048 O O . GLY A 1 252 ? 22.307 8.836 -7.900 1.00 87.19 252 GLY A O 1
ATOM 2049 N N . VAL A 1 253 ? 21.079 8.359 -9.724 1.00 85.12 253 VAL A N 1
ATOM 2050 C CA . VAL A 1 253 ? 20.530 9.719 -9.893 1.00 85.12 253 VAL A CA 1
ATOM 2051 C C . VAL A 1 253 ? 19.786 10.179 -8.636 1.00 85.12 253 VAL A C 1
ATOM 2053 O O . VAL A 1 253 ? 19.954 11.309 -8.189 1.00 85.12 253 VAL A O 1
ATOM 2056 N N . ARG A 1 254 ? 18.965 9.311 -8.029 1.00 84.19 254 ARG A N 1
ATOM 2057 C CA . ARG A 1 254 ? 18.186 9.654 -6.823 1.00 84.19 254 ARG A CA 1
ATOM 2058 C C . ARG A 1 254 ? 19.016 9.690 -5.544 1.00 84.19 254 ARG A C 1
ATOM 2060 O O . ARG A 1 254 ? 18.658 10.416 -4.618 1.00 84.19 254 ARG A O 1
ATOM 2067 N N . SER A 1 255 ? 20.075 8.891 -5.471 1.00 87.38 255 SER A N 1
ATOM 2068 C CA . SER A 1 255 ? 21.010 8.874 -4.347 1.00 87.38 255 SER A CA 1
ATOM 2069 C C . SER A 1 255 ? 22.145 9.887 -4.491 1.00 87.38 255 SER A C 1
ATOM 2071 O O . SER A 1 255 ? 23.001 9.926 -3.608 1.00 87.38 255 SER A O 1
ATOM 2073 N N . GLU A 1 256 ? 22.168 10.657 -5.587 1.00 88.88 256 GLU A N 1
ATOM 2074 C CA . GLU A 1 256 ? 23.255 11.581 -5.941 1.00 88.88 256 GLU A CA 1
ATOM 2075 C C . GLU A 1 256 ? 24.625 10.870 -5.903 1.00 88.88 256 GLU A C 1
ATOM 2077 O O . GLU A 1 256 ? 25.591 11.360 -5.326 1.00 88.88 256 GLU A O 1
ATOM 2082 N N . ASP A 1 257 ? 24.692 9.651 -6.454 1.00 90.19 257 ASP A N 1
ATOM 2083 C CA . ASP A 1 257 ? 25.936 8.886 -6.599 1.00 90.19 257 ASP A CA 1
ATOM 2084 C C . ASP A 1 257 ? 26.372 8.891 -8.066 1.00 90.19 257 ASP A C 1
ATOM 2086 O O . ASP A 1 257 ? 25.938 8.060 -8.865 1.00 90.19 257 ASP A O 1
ATOM 2090 N N . GLU A 1 258 ? 27.228 9.851 -8.413 1.00 89.44 258 GLU A N 1
ATOM 2091 C CA . GLU A 1 258 ? 27.744 10.031 -9.773 1.00 89.44 258 GLU A CA 1
ATOM 2092 C C . GLU A 1 258 ? 28.529 8.813 -10.272 1.00 89.44 258 GLU A C 1
ATOM 2094 O O . GLU A 1 258 ? 28.413 8.457 -11.443 1.00 89.44 258 GLU A O 1
ATOM 2099 N N . LYS A 1 259 ? 29.259 8.119 -9.388 1.00 92.56 259 LYS A N 1
ATOM 2100 C CA . LYS A 1 259 ? 30.039 6.929 -9.759 1.00 92.56 259 LYS A CA 1
ATOM 2101 C C . LYS A 1 259 ? 29.131 5.760 -10.112 1.00 92.56 259 LYS A C 1
ATOM 2103 O O . LYS A 1 259 ? 29.403 5.028 -11.060 1.00 92.56 259 LYS A O 1
ATOM 2108 N N . LEU A 1 260 ? 28.039 5.588 -9.365 1.00 90.75 260 LEU A N 1
ATOM 2109 C CA . LEU A 1 260 ? 27.032 4.580 -9.688 1.00 90.75 260 LEU A CA 1
ATOM 2110 C C . LEU A 1 260 ? 26.325 4.912 -11.004 1.00 90.75 260 LEU A C 1
ATOM 2112 O O . LEU A 1 260 ? 26.067 4.013 -11.799 1.00 90.75 260 LEU A O 1
ATOM 2116 N N . VAL A 1 261 ? 26.021 6.193 -11.240 1.00 87.75 261 VAL A N 1
ATOM 2117 C CA . VAL A 1 261 ? 25.449 6.649 -12.512 1.00 87.75 261 VAL A CA 1
ATOM 2118 C C . VAL A 1 261 ? 26.389 6.310 -13.663 1.00 87.75 261 VAL A C 1
ATOM 2120 O O . VAL A 1 261 ? 25.950 5.685 -14.622 1.00 87.75 261 VAL A O 1
ATOM 2123 N N . GLU A 1 262 ? 27.667 6.665 -13.560 1.00 87.12 262 GLU A N 1
ATOM 2124 C CA . GLU A 1 262 ? 28.682 6.367 -14.573 1.00 87.12 262 GLU A CA 1
ATOM 2125 C C . GLU A 1 262 ? 28.800 4.861 -14.826 1.00 87.12 262 GLU A C 1
ATOM 2127 O O . GLU A 1 262 ? 28.652 4.419 -15.966 1.00 87.12 262 GLU A O 1
ATOM 2132 N N . LYS A 1 263 ? 28.934 4.056 -13.763 1.00 88.75 263 LYS A N 1
ATOM 2133 C CA . LYS A 1 263 ? 29.053 2.602 -13.900 1.00 88.75 263 LYS A CA 1
ATOM 2134 C C . LYS A 1 263 ? 27.814 1.964 -14.514 1.00 88.75 263 LYS A C 1
ATOM 2136 O O . LYS A 1 263 ? 27.917 1.052 -15.331 1.00 88.75 263 LYS A O 1
ATOM 2141 N N . ALA A 1 264 ? 26.636 2.440 -14.118 1.00 86.94 264 ALA A N 1
ATOM 2142 C CA . ALA A 1 264 ? 25.390 2.001 -14.710 1.00 86.94 264 ALA A CA 1
ATOM 2143 C C . ALA A 1 264 ? 25.382 2.330 -16.203 1.00 86.94 264 ALA A C 1
ATOM 2145 O O . ALA A 1 264 ? 25.177 1.414 -16.991 1.00 86.94 264 ALA A O 1
ATOM 2146 N N . ARG A 1 265 ? 25.682 3.580 -16.597 1.00 83.38 265 ARG A N 1
ATOM 2147 C CA . ARG A 1 265 ? 25.707 4.015 -18.005 1.00 83.38 265 ARG A CA 1
ATOM 2148 C C . ARG A 1 265 ? 26.569 3.105 -18.882 1.00 83.38 265 ARG A C 1
ATOM 2150 O O . ARG A 1 265 ? 26.088 2.718 -19.940 1.00 83.38 265 ARG A O 1
ATOM 2157 N N . GLU A 1 266 ? 27.771 2.721 -18.443 1.00 82.62 266 GLU A N 1
ATOM 2158 C CA . GLU A 1 266 ? 28.618 1.758 -19.175 1.00 82.62 266 GLU A CA 1
ATOM 2159 C C . GLU A 1 266 ? 27.844 0.474 -19.514 1.00 82.62 266 GLU A C 1
ATOM 2161 O O . GLU A 1 266 ? 27.772 0.058 -20.669 1.00 82.62 266 GLU A O 1
ATOM 2166 N N . GLY A 1 267 ? 27.191 -0.114 -18.508 1.00 81.06 267 GLY A N 1
ATOM 2167 C CA . GLY A 1 267 ? 26.428 -1.348 -18.669 1.00 81.06 267 GLY A CA 1
ATOM 2168 C C . GLY A 1 267 ? 25.114 -1.190 -19.438 1.00 81.06 267 GLY A C 1
ATOM 2169 O O . GLY A 1 267 ? 24.635 -2.172 -20.009 1.00 81.06 267 GLY A O 1
ATOM 2170 N N . ILE A 1 268 ? 24.505 0.003 -19.452 1.00 78.25 268 ILE A N 1
ATOM 2171 C CA . ILE A 1 268 ? 23.294 0.245 -20.245 1.00 78.25 268 ILE A CA 1
ATOM 2172 C C . ILE A 1 268 ? 23.656 0.388 -21.741 1.00 78.25 268 ILE A C 1
ATOM 2174 O O . ILE A 1 268 ? 23.059 -0.311 -22.570 1.00 78.25 268 ILE A O 1
ATOM 2178 N N . VAL A 1 269 ? 24.698 1.173 -22.068 1.00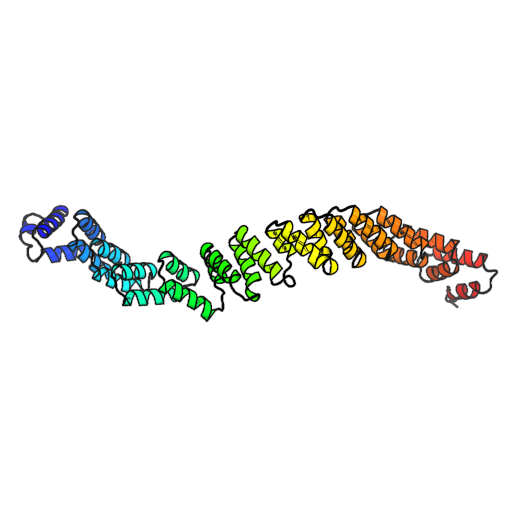 75.81 269 VAL A N 1
ATOM 2179 C CA . VAL A 1 269 ? 25.064 1.528 -23.458 1.00 75.81 269 VAL A CA 1
ATOM 2180 C C . VAL A 1 269 ? 25.444 0.289 -24.260 1.00 75.81 269 VAL A C 1
ATOM 2182 O O . VAL A 1 269 ? 25.076 0.164 -25.429 1.00 75.81 269 VAL A O 1
ATOM 2185 N N . GLU A 1 270 ? 26.121 -0.665 -23.625 1.00 74.12 270 GLU A N 1
ATOM 2186 C CA . GLU A 1 270 ? 26.500 -1.931 -24.252 1.00 74.12 270 GLU A CA 1
ATOM 2187 C C . GLU A 1 270 ? 25.313 -2.883 -24.474 1.00 74.12 270 GLU A C 1
ATOM 2189 O O . GLU A 1 270 ? 25.333 -3.685 -25.409 1.00 74.12 270 GLU A O 1
ATOM 2194 N N . LYS A 1 271 ? 24.270 -2.820 -23.632 1.00 78.88 271 LYS A N 1
ATOM 2195 C CA . LYS A 1 271 ? 23.170 -3.800 -23.636 1.00 78.88 271 LYS A CA 1
ATOM 2196 C C . LYS A 1 271 ? 21.977 -3.389 -24.494 1.00 78.88 271 LYS A C 1
ATOM 2198 O O . LYS A 1 271 ? 21.412 -4.245 -25.174 1.00 78.88 271 LYS A O 1
ATOM 2203 N N . ASP A 1 272 ? 21.538 -2.130 -24.436 1.00 81.38 272 ASP A N 1
ATOM 2204 C CA . ASP A 1 272 ? 20.354 -1.675 -25.183 1.00 81.38 272 ASP A CA 1
ATOM 2205 C C . ASP A 1 272 ? 20.374 -0.162 -25.472 1.00 81.38 272 ASP A C 1
ATOM 2207 O O . ASP A 1 272 ? 19.522 0.583 -24.982 1.00 81.38 272 ASP A O 1
ATOM 2211 N N . PRO A 1 273 ? 21.268 0.305 -26.358 1.00 79.81 273 PRO A N 1
ATOM 2212 C CA . PRO A 1 273 ? 21.528 1.731 -26.565 1.00 79.81 273 PRO A CA 1
ATOM 2213 C C . PRO A 1 273 ? 20.307 2.530 -27.069 1.00 79.81 273 PRO A C 1
ATOM 2215 O O . PRO A 1 273 ? 20.264 3.758 -26.971 1.00 79.81 273 PRO A O 1
ATOM 2218 N N . LYS A 1 274 ? 19.267 1.852 -27.583 1.00 84.12 274 LYS A N 1
ATOM 2219 C CA . LYS A 1 274 ? 17.977 2.480 -27.917 1.00 84.12 274 LYS A CA 1
ATOM 2220 C C . LYS A 1 274 ? 17.247 2.923 -26.656 1.00 84.12 274 LYS A C 1
ATOM 2222 O O . LYS A 1 274 ? 16.739 4.042 -26.608 1.00 84.12 274 LYS A O 1
ATOM 2227 N N . LYS A 1 275 ? 17.162 2.047 -25.652 1.00 80.69 275 LYS A N 1
ATOM 2228 C CA . LYS A 1 275 ? 16.526 2.370 -24.373 1.00 80.69 275 LYS A CA 1
ATOM 2229 C C . LYS A 1 275 ? 17.315 3.433 -23.612 1.00 80.69 275 LYS A C 1
ATOM 2231 O O . LYS A 1 275 ? 16.683 4.253 -22.952 1.00 80.69 275 LYS A O 1
ATOM 2236 N N . ASP A 1 276 ? 18.634 3.480 -23.753 1.00 80.69 276 ASP A N 1
ATOM 2237 C CA . ASP A 1 276 ? 19.500 4.494 -23.137 1.00 80.69 276 ASP A CA 1
ATOM 2238 C C . ASP A 1 276 ? 19.197 5.888 -23.639 1.00 80.69 276 ASP A C 1
ATOM 2240 O O . ASP A 1 276 ? 19.004 6.807 -22.848 1.00 80.69 276 ASP A O 1
ATOM 2244 N N . TYR A 1 277 ? 19.092 6.043 -24.957 1.00 83.62 277 TYR A N 1
ATOM 2245 C CA . TYR A 1 277 ? 18.771 7.328 -25.555 1.00 83.62 277 TYR A CA 1
ATOM 2246 C C . TYR A 1 277 ? 17.407 7.837 -25.055 1.00 83.62 277 TYR A C 1
ATOM 2248 O O . TYR A 1 277 ? 17.258 9.002 -24.677 1.00 83.62 277 TYR A O 1
ATOM 2256 N N . VAL A 1 278 ? 16.414 6.943 -24.964 1.00 84.62 278 VAL A N 1
ATOM 2257 C CA . VAL A 1 278 ? 15.089 7.252 -24.400 1.00 84.62 278 VAL A CA 1
ATOM 2258 C C . VAL A 1 278 ? 15.177 7.609 -22.913 1.00 84.62 278 VAL A C 1
ATOM 2260 O O . VAL A 1 278 ? 14.527 8.557 -22.463 1.00 84.62 278 VAL A O 1
ATOM 2263 N N . LEU A 1 279 ? 15.978 6.868 -22.146 1.00 80.94 279 LEU A N 1
ATOM 2264 C CA . LEU A 1 279 ? 16.214 7.114 -20.727 1.00 80.94 279 LEU A CA 1
ATOM 2265 C C . LEU A 1 279 ? 16.869 8.481 -20.507 1.00 80.94 279 LEU A C 1
ATOM 2267 O O . LEU A 1 279 ? 16.375 9.262 -19.695 1.00 80.94 279 LEU A O 1
ATOM 2271 N N . GLY A 1 280 ? 17.914 8.796 -21.271 1.00 83.38 280 GLY A N 1
ATOM 2272 C CA . GLY A 1 280 ? 18.607 10.077 -21.246 1.00 83.38 280 GLY A CA 1
ATOM 2273 C C . GLY A 1 280 ? 17.655 11.235 -21.534 1.00 83.38 280 GLY A C 1
ATOM 2274 O O . GLY A 1 280 ? 17.592 12.179 -20.750 1.00 83.38 280 GLY A O 1
ATOM 2275 N N . LYS A 1 281 ? 16.809 11.128 -22.572 1.00 84.12 281 LYS A N 1
ATOM 2276 C CA . LYS A 1 281 ? 15.767 12.135 -22.858 1.00 84.12 281 LYS A CA 1
ATOM 2277 C C . LYS A 1 281 ? 14.760 12.280 -21.712 1.00 84.12 281 LYS A C 1
ATOM 2279 O O . LYS A 1 281 ? 14.381 13.399 -21.372 1.00 84.12 281 LYS A O 1
ATOM 2284 N N . ARG A 1 282 ? 14.343 11.177 -21.078 1.00 81.25 282 ARG A N 1
ATOM 2285 C CA . ARG A 1 282 ? 13.405 11.202 -19.939 1.00 81.25 282 ARG A CA 1
ATOM 2286 C C . ARG A 1 282 ? 14.013 11.857 -18.697 1.00 81.25 282 ARG A C 1
ATOM 2288 O O . ARG A 1 282 ? 13.307 12.565 -17.981 1.00 81.25 282 ARG A O 1
ATOM 2295 N N . CYS A 1 283 ? 15.292 11.606 -18.444 1.00 77.12 283 CYS A N 1
ATOM 2296 C CA . CYS A 1 283 ? 16.021 12.120 -17.288 1.00 77.12 283 CYS A CA 1
ATOM 2297 C C . CYS A 1 283 ? 16.691 13.477 -17.547 1.00 77.12 283 CYS A C 1
ATOM 2299 O O . CYS A 1 283 ? 17.218 14.060 -16.606 1.00 77.12 283 CYS A O 1
ATOM 2301 N N . ARG A 1 284 ? 16.627 13.995 -18.785 1.00 83.69 284 ARG A N 1
ATOM 2302 C CA . ARG A 1 284 ? 17.335 15.208 -19.238 1.00 83.69 284 ARG A CA 1
ATOM 2303 C C . ARG A 1 284 ? 18.846 15.122 -18.998 1.00 83.69 284 ARG A C 1
ATOM 2305 O O . ARG A 1 284 ? 19.478 16.083 -18.577 1.00 83.69 284 ARG A O 1
ATOM 2312 N N . ASP A 1 285 ? 19.401 13.941 -19.243 1.00 83.31 285 ASP A N 1
ATOM 2313 C CA . ASP A 1 285 ? 20.822 13.647 -19.084 1.00 83.31 285 ASP A CA 1
ATOM 2314 C C . ASP A 1 285 ? 21.532 13.771 -20.435 1.00 83.31 285 ASP A C 1
ATOM 2316 O O . ASP A 1 285 ? 21.576 12.820 -21.217 1.00 83.31 285 ASP A O 1
ATOM 2320 N N . GLU A 1 286 ? 22.071 14.959 -20.713 1.00 86.19 286 GLU A N 1
ATOM 2321 C CA . GLU A 1 286 ? 22.737 15.270 -21.986 1.00 86.19 286 GLU A CA 1
ATOM 2322 C C . GLU A 1 286 ? 23.960 14.385 -22.250 1.00 86.19 286 GLU A C 1
ATOM 2324 O O . GLU A 1 286 ? 24.212 14.008 -23.392 1.00 86.19 286 GLU A O 1
ATOM 2329 N N . SER A 1 287 ? 24.688 13.982 -21.204 1.00 83.38 287 SER A N 1
ATOM 2330 C CA . SER A 1 287 ? 25.852 13.101 -21.360 1.00 83.38 287 SER A CA 1
ATOM 2331 C C . SER A 1 287 ? 25.435 11.702 -21.814 1.00 83.38 287 SER A C 1
ATOM 2333 O O . SER A 1 287 ? 26.039 11.144 -22.729 1.00 83.38 287 SER A O 1
ATOM 2335 N N . LEU A 1 288 ? 24.369 11.151 -21.222 1.00 82.81 288 LEU A N 1
ATOM 2336 C CA . LEU A 1 288 ? 23.821 9.859 -21.638 1.00 82.81 288 LEU A CA 1
ATOM 2337 C C . LEU A 1 288 ? 23.198 9.930 -23.035 1.00 82.81 288 LEU A C 1
ATOM 2339 O O . LEU A 1 288 ? 23.401 9.018 -23.835 1.00 82.81 288 LEU A O 1
ATOM 2343 N N . ILE A 1 289 ? 22.476 11.011 -23.349 1.00 87.50 289 ILE A N 1
ATOM 2344 C CA . ILE A 1 289 ? 21.927 11.246 -24.692 1.00 87.50 289 ILE A CA 1
ATOM 2345 C C . ILE A 1 289 ? 23.058 11.220 -25.722 1.00 87.50 289 ILE A C 1
ATOM 2347 O O . ILE A 1 289 ? 22.953 10.493 -26.708 1.00 87.50 289 ILE A O 1
ATOM 2351 N N . GLN A 1 290 ? 24.137 11.966 -25.473 1.00 87.75 290 GLN A N 1
ATOM 2352 C CA . GLN A 1 290 ? 25.280 12.076 -26.373 1.00 87.75 290 GLN A CA 1
ATOM 2353 C C . GLN A 1 290 ? 25.991 10.728 -26.564 1.00 87.75 290 GLN A C 1
ATOM 2355 O O . GLN A 1 290 ? 26.140 10.276 -27.697 1.00 87.75 290 GLN A O 1
ATOM 2360 N N . ALA A 1 291 ? 26.345 10.039 -25.475 1.00 84.81 291 ALA A N 1
ATOM 2361 C CA . ALA A 1 291 ? 27.020 8.741 -25.542 1.00 84.81 291 ALA A CA 1
ATOM 2362 C C . ALA A 1 291 ? 26.175 7.680 -26.274 1.00 84.81 291 ALA A C 1
ATOM 2364 O O . ALA A 1 291 ? 26.672 6.971 -27.150 1.00 84.81 291 ALA A O 1
ATOM 2365 N N . SER A 1 292 ? 24.873 7.618 -25.972 1.00 87.31 292 SER A N 1
ATOM 2366 C CA . SER A 1 292 ? 23.942 6.686 -26.626 1.00 87.31 292 SER A CA 1
ATOM 2367 C C . SER A 1 292 ? 23.778 7.004 -28.106 1.00 87.31 292 SER A C 1
ATOM 2369 O O . SER A 1 292 ? 23.698 6.099 -28.933 1.00 87.31 292 SER A O 1
ATOM 2371 N N . ARG A 1 293 ? 23.721 8.295 -28.450 1.00 90.12 293 ARG A N 1
ATOM 2372 C CA . ARG A 1 293 ? 23.618 8.767 -29.830 1.00 90.12 293 ARG A CA 1
ATOM 2373 C C . ARG A 1 293 ? 24.831 8.328 -30.639 1.00 90.12 293 ARG A C 1
ATOM 2375 O O . ARG A 1 293 ? 24.655 7.700 -31.682 1.00 90.12 293 ARG A O 1
ATOM 2382 N N . ASP A 1 294 ? 26.031 8.617 -30.148 1.00 88.50 294 ASP A N 1
ATOM 2383 C CA . ASP A 1 294 ? 27.279 8.325 -30.854 1.00 88.50 294 ASP A CA 1
ATOM 2384 C C . ASP A 1 294 ? 27.466 6.811 -31.037 1.00 88.50 294 ASP A C 1
ATOM 2386 O O . ASP A 1 294 ? 27.761 6.345 -32.143 1.00 88.50 294 ASP A O 1
ATOM 2390 N N . TYR A 1 295 ? 27.170 6.026 -29.995 1.00 88.00 295 TYR A N 1
ATOM 2391 C CA . TYR A 1 295 ? 27.209 4.566 -30.061 1.00 88.00 295 TYR A CA 1
ATOM 2392 C C . TYR A 1 295 ? 26.167 3.993 -31.035 1.00 88.00 295 TYR A C 1
ATOM 2394 O O . TYR A 1 295 ? 26.501 3.171 -31.892 1.00 88.00 295 TYR A O 1
ATOM 2402 N N . LEU A 1 296 ? 24.908 4.455 -30.976 1.00 89.12 296 LEU A N 1
ATOM 2403 C CA . LEU A 1 296 ? 23.855 4.029 -31.908 1.00 89.12 296 LEU A CA 1
ATOM 2404 C C . LEU A 1 296 ? 24.222 4.340 -33.355 1.00 89.12 296 LEU A C 1
ATOM 2406 O O . LEU A 1 296 ? 24.033 3.491 -34.222 1.00 89.12 296 LEU A O 1
ATOM 2410 N N . ILE A 1 297 ? 24.750 5.533 -33.633 1.00 90.31 297 ILE A N 1
ATOM 2411 C CA . ILE A 1 297 ? 25.170 5.915 -34.985 1.00 90.31 297 ILE A CA 1
ATOM 2412 C C . ILE A 1 297 ? 26.270 4.977 -35.485 1.00 90.31 297 ILE A C 1
ATOM 2414 O O . ILE A 1 297 ? 26.256 4.593 -36.656 1.00 90.31 297 ILE A O 1
ATOM 2418 N N . GLN A 1 298 ? 27.204 4.582 -34.620 1.00 88.38 298 GLN A N 1
ATOM 2419 C CA . GLN A 1 298 ? 28.296 3.684 -34.980 1.00 88.38 298 GLN A CA 1
ATOM 2420 C C . GLN A 1 298 ? 27.824 2.246 -35.244 1.00 88.38 298 GLN A C 1
ATOM 2422 O O . GLN A 1 298 ? 28.247 1.642 -36.236 1.00 88.38 298 GLN A O 1
ATOM 2427 N N . VAL A 1 299 ? 26.957 1.705 -34.384 1.00 87.81 299 VAL A N 1
ATOM 2428 C CA . VAL A 1 299 ? 26.559 0.288 -34.406 1.00 87.81 299 VAL A CA 1
ATOM 2429 C C . VAL A 1 299 ? 25.345 0.031 -35.309 1.00 87.81 299 VAL A C 1
ATOM 2431 O O . VAL A 1 299 ? 25.358 -0.922 -36.087 1.00 87.81 299 VAL A O 1
ATOM 2434 N N . ASP A 1 300 ? 24.323 0.893 -35.270 1.00 89.31 300 ASP A N 1
ATOM 2435 C CA . ASP A 1 300 ? 23.074 0.773 -36.041 1.00 89.31 300 ASP A CA 1
ATOM 2436 C C . ASP A 1 300 ? 22.537 2.160 -36.460 1.00 89.31 300 ASP A C 1
ATOM 2438 O O . ASP A 1 300 ? 21.559 2.691 -35.920 1.00 89.31 300 ASP A O 1
ATOM 2442 N N . SER A 1 301 ? 23.162 2.751 -37.484 1.00 90.25 301 SER A N 1
ATOM 2443 C CA . SER A 1 301 ? 22.806 4.085 -37.995 1.00 90.25 301 SER A CA 1
ATOM 2444 C C . SER A 1 301 ? 21.355 4.180 -38.502 1.00 90.25 301 SER A C 1
ATOM 2446 O O . SER A 1 301 ? 20.786 5.268 -38.566 1.00 90.25 301 SER A O 1
ATOM 2448 N N . ARG A 1 302 ? 20.715 3.052 -38.849 1.00 90.50 302 ARG A N 1
ATOM 2449 C CA . ARG A 1 302 ? 19.299 3.021 -39.253 1.00 90.50 302 ARG A CA 1
ATOM 2450 C C . ARG A 1 302 ? 18.384 3.194 -38.047 1.00 90.50 302 ARG A C 1
ATOM 2452 O O . ARG A 1 302 ? 17.425 3.965 -38.108 1.00 90.50 302 ARG A O 1
ATOM 2459 N N . ALA A 1 303 ? 18.654 2.474 -36.959 1.00 89.25 303 ALA A N 1
ATOM 2460 C CA . ALA A 1 303 ? 17.952 2.691 -35.701 1.00 89.25 303 ALA A CA 1
ATOM 2461 C C . ALA A 1 303 ? 18.137 4.121 -35.193 1.00 89.25 303 ALA A C 1
ATOM 2463 O O . ALA A 1 303 ? 17.157 4.740 -34.776 1.00 89.25 303 ALA A O 1
ATOM 2464 N N . ALA A 1 304 ? 19.364 4.637 -35.278 1.00 91.31 304 ALA A N 1
ATOM 2465 C CA . ALA A 1 304 ? 19.694 5.999 -34.888 1.00 91.31 304 ALA A CA 1
ATOM 2466 C C . ALA A 1 304 ? 18.868 7.036 -35.670 1.00 91.31 304 ALA A C 1
ATOM 2468 O O . ALA A 1 304 ? 18.214 7.883 -35.066 1.00 91.31 304 ALA A O 1
ATOM 2469 N N . LEU A 1 305 ? 18.783 6.895 -37.000 1.00 90.81 305 LEU A N 1
ATOM 2470 C CA . LEU A 1 305 ? 17.977 7.767 -37.861 1.00 90.81 305 LEU A CA 1
ATOM 2471 C C . LEU A 1 305 ? 16.497 7.791 -37.450 1.00 90.81 305 LEU A C 1
ATOM 2473 O O . LEU A 1 305 ? 15.870 8.850 -37.399 1.00 90.81 305 LEU A O 1
ATOM 2477 N N . ARG A 1 306 ? 15.922 6.619 -37.158 1.00 90.00 306 ARG A N 1
ATOM 2478 C CA . ARG A 1 306 ? 14.514 6.495 -36.756 1.00 90.00 306 ARG A CA 1
ATOM 2479 C C . ARG A 1 306 ? 14.257 7.120 -35.392 1.00 90.00 306 ARG A C 1
ATOM 2481 O O . ARG A 1 306 ? 13.285 7.856 -35.247 1.00 90.00 306 ARG A O 1
ATOM 2488 N N . LEU A 1 307 ? 15.126 6.855 -34.419 1.00 89.81 307 LEU A N 1
ATOM 2489 C CA . LEU A 1 307 ? 15.046 7.459 -33.089 1.00 89.81 307 LEU A CA 1
ATOM 2490 C C . LEU A 1 307 ? 15.177 8.982 -33.159 1.00 89.81 307 LEU A C 1
ATOM 2492 O O . LEU A 1 307 ? 14.341 9.679 -32.589 1.00 89.81 307 LEU A O 1
ATOM 2496 N N . GLY A 1 308 ? 16.139 9.493 -33.929 1.00 90.69 308 GLY A N 1
ATOM 2497 C CA . GLY A 1 308 ? 16.315 10.927 -34.139 1.00 90.69 308 GLY A CA 1
ATOM 2498 C C . GLY A 1 308 ? 15.063 11.588 -34.717 1.00 90.69 308 GLY A C 1
ATOM 2499 O O . GLY A 1 308 ? 14.631 12.623 -34.220 1.00 90.69 308 GLY A O 1
ATOM 2500 N N . LYS A 1 309 ? 14.395 10.954 -35.693 1.00 88.62 309 LYS A N 1
ATOM 2501 C CA . LYS A 1 309 ? 13.112 11.446 -36.231 1.00 88.62 309 LYS A CA 1
ATOM 2502 C C . LYS A 1 309 ? 11.996 11.457 -35.186 1.00 88.62 309 LYS A C 1
ATOM 2504 O O . LYS A 1 309 ? 11.273 12.444 -35.092 1.00 88.62 309 LYS A O 1
ATOM 2509 N N . VAL A 1 310 ? 11.859 10.382 -34.405 1.00 90.56 310 VAL A N 1
ATOM 2510 C CA . VAL A 1 310 ? 10.829 10.263 -33.355 1.00 90.56 310 VAL A CA 1
ATOM 2511 C C . VAL A 1 310 ? 10.998 11.346 -32.288 1.00 90.56 310 VAL A C 1
ATOM 2513 O O . VAL A 1 310 ? 10.014 11.954 -31.875 1.00 90.56 310 VAL A O 1
ATOM 2516 N N . TYR A 1 311 ? 12.236 11.614 -31.873 1.00 90.19 311 TYR A N 1
ATOM 2517 C CA . TYR A 1 311 ? 12.553 12.592 -30.829 1.00 90.19 311 TYR A CA 1
ATOM 2518 C C . TYR A 1 311 ? 12.916 13.984 -31.362 1.00 90.19 311 TYR A C 1
ATOM 2520 O O . TYR A 1 311 ? 13.315 14.842 -30.578 1.00 90.19 311 TYR A O 1
ATOM 2528 N N . GLN A 1 312 ? 12.759 14.219 -32.669 1.00 90.94 312 GLN A N 1
ATOM 2529 C CA . GLN A 1 312 ? 13.080 15.482 -33.347 1.00 90.94 312 GLN A CA 1
ATOM 2530 C C . GLN A 1 312 ? 14.528 15.965 -33.113 1.00 90.94 312 GLN A C 1
ATOM 2532 O O . GLN A 1 312 ? 14.809 17.164 -33.103 1.00 90.94 312 GLN A O 1
ATOM 2537 N N . ASP A 1 313 ? 15.463 15.030 -32.951 1.00 90.75 313 ASP A N 1
ATOM 2538 C CA . ASP A 1 313 ? 16.888 15.300 -32.771 1.00 90.75 313 ASP A CA 1
ATOM 2539 C C . ASP A 1 313 ? 17.566 15.446 -34.139 1.00 90.75 313 ASP A C 1
ATOM 2541 O O . ASP A 1 313 ? 17.924 14.464 -34.795 1.00 90.75 313 ASP A O 1
ATOM 2545 N N . LYS A 1 314 ? 17.683 16.698 -34.597 1.00 92.50 314 LYS A N 1
ATOM 2546 C CA . LYS A 1 314 ? 18.224 17.030 -35.924 1.00 92.50 314 LYS A CA 1
ATOM 2547 C C . LYS A 1 314 ? 19.658 16.539 -36.104 1.00 92.50 314 LYS A C 1
ATOM 2549 O O . LYS A 1 314 ? 19.958 15.947 -37.135 1.00 92.50 314 LYS A O 1
ATOM 2554 N N . THR A 1 315 ? 20.500 16.717 -35.089 1.00 91.50 315 THR A N 1
ATOM 2555 C CA . THR A 1 315 ? 21.906 16.300 -35.123 1.00 91.50 315 THR A CA 1
ATOM 2556 C C . THR A 1 315 ? 22.016 14.787 -35.283 1.00 91.50 315 THR A C 1
ATOM 2558 O O . THR A 1 315 ? 22.706 14.311 -36.177 1.00 91.50 315 THR A O 1
ATOM 2561 N N . MET A 1 316 ? 21.242 14.013 -34.511 1.00 93.06 316 MET A N 1
ATOM 2562 C CA . MET A 1 316 ? 21.203 12.555 -34.663 1.00 93.06 316 MET A CA 1
ATOM 2563 C C . MET A 1 316 ? 20.757 12.128 -36.066 1.00 93.06 316 MET A C 1
ATOM 2565 O O . MET A 1 316 ? 21.306 11.175 -36.621 1.00 93.06 316 MET A O 1
ATOM 2569 N N . VAL A 1 317 ? 19.767 12.811 -36.651 1.00 92.44 317 VAL A N 1
ATOM 2570 C CA . VAL A 1 317 ? 19.288 12.531 -38.014 1.00 92.44 317 VAL A CA 1
ATOM 2571 C C . VAL A 1 317 ? 20.380 12.805 -39.049 1.00 92.44 317 VAL A C 1
ATOM 2573 O O . VAL A 1 317 ? 20.629 11.952 -39.902 1.00 92.44 317 VAL A O 1
ATOM 2576 N N . GLU A 1 318 ? 21.037 13.959 -38.978 1.00 92.81 318 GLU A N 1
ATOM 2577 C CA . GLU A 1 318 ? 22.085 14.376 -39.917 1.00 92.81 318 GLU A CA 1
ATOM 2578 C C . GLU A 1 318 ? 23.320 13.469 -39.843 1.00 92.81 318 GLU A C 1
ATOM 2580 O O . GLU A 1 318 ? 23.779 12.963 -40.875 1.00 92.81 318 GLU A O 1
ATOM 2585 N N . ASP A 1 319 ? 23.794 13.165 -38.636 1.00 93.25 319 ASP A N 1
ATOM 2586 C CA . ASP A 1 319 ? 24.946 12.288 -38.426 1.00 93.25 319 ASP A CA 1
ATOM 2587 C C . ASP A 1 319 ? 24.642 10.853 -38.886 1.00 93.25 319 ASP A C 1
ATOM 2589 O O . ASP A 1 319 ? 25.455 10.214 -39.562 1.00 93.25 319 ASP A O 1
ATOM 2593 N N . SER A 1 320 ? 23.430 10.356 -38.607 1.00 92.94 320 SER A N 1
ATOM 2594 C CA . SER A 1 320 ? 22.985 9.032 -39.064 1.00 92.94 320 SER A CA 1
ATOM 2595 C C . SER A 1 320 ? 22.896 8.948 -40.587 1.00 92.94 320 SER A C 1
ATOM 2597 O O . SER A 1 320 ? 23.326 7.951 -41.172 1.00 92.94 320 SER A O 1
ATOM 2599 N N . ARG A 1 321 ? 22.362 9.986 -41.250 1.00 93.69 321 ARG A N 1
ATOM 2600 C CA . ARG A 1 321 ? 22.308 10.070 -42.721 1.00 93.69 321 ARG A CA 1
ATOM 2601 C C . ARG A 1 321 ? 23.714 10.048 -43.309 1.00 93.69 321 ARG A C 1
ATOM 2603 O O . ARG A 1 321 ? 23.989 9.234 -44.189 1.00 93.69 321 ARG A O 1
ATOM 2610 N N . THR A 1 322 ? 24.608 10.879 -42.779 1.00 93.75 322 THR A N 1
ATOM 2611 C CA . THR A 1 322 ? 26.009 10.952 -43.212 1.00 93.75 322 THR A CA 1
ATOM 2612 C C . THR A 1 322 ? 26.702 9.599 -43.057 1.00 93.75 322 THR A C 1
ATOM 2614 O O . THR A 1 322 ? 27.370 9.124 -43.979 1.00 93.75 322 THR A O 1
ATOM 2617 N N . LYS A 1 323 ? 26.495 8.914 -41.926 1.00 92.62 323 LYS A N 1
ATOM 2618 C CA . LYS A 1 323 ? 27.075 7.589 -41.680 1.00 92.62 323 LYS A CA 1
ATOM 2619 C C . LYS A 1 323 ? 26.525 6.514 -42.621 1.00 92.62 323 LYS A C 1
ATOM 2621 O O . LYS A 1 323 ? 27.299 5.702 -43.123 1.00 92.62 323 LYS A O 1
ATOM 2626 N N . LEU A 1 324 ? 25.218 6.517 -42.898 1.00 92.12 324 LEU A N 1
ATOM 2627 C CA . LEU A 1 324 ? 24.599 5.592 -43.857 1.00 92.12 324 LEU A CA 1
ATOM 2628 C C . LEU A 1 324 ? 25.149 5.803 -45.271 1.00 92.12 324 LEU A C 1
ATOM 2630 O O . LEU A 1 324 ? 25.572 4.840 -45.905 1.00 92.12 324 LEU A O 1
ATOM 2634 N N . LEU A 1 325 ? 25.193 7.055 -45.734 1.00 92.00 325 LEU A N 1
ATOM 2635 C CA . LEU A 1 325 ? 25.681 7.414 -47.067 1.00 92.00 325 LEU A CA 1
ATOM 2636 C C . LEU A 1 325 ? 27.163 7.081 -47.257 1.00 92.00 325 LEU A C 1
ATOM 2638 O O . LEU A 1 325 ? 27.560 6.657 -48.334 1.00 92.00 325 LEU A O 1
ATOM 2642 N N . THR A 1 326 ? 27.987 7.261 -46.226 1.00 90.06 326 THR A N 1
ATOM 2643 C CA . THR A 1 326 ? 29.428 6.969 -46.309 1.00 90.06 326 THR A CA 1
ATOM 2644 C C . THR A 1 326 ? 29.740 5.479 -46.233 1.00 90.06 326 THR A C 1
ATOM 2646 O O . THR A 1 326 ? 30.674 5.025 -46.890 1.00 90.06 326 THR A O 1
ATOM 2649 N N . ARG A 1 327 ? 28.978 4.711 -45.445 1.00 89.25 327 ARG A N 1
ATOM 2650 C CA . ARG A 1 327 ? 29.218 3.275 -45.246 1.00 89.25 327 ARG A CA 1
ATOM 2651 C C . ARG A 1 327 ? 28.644 2.415 -46.369 1.00 89.25 327 ARG A C 1
ATOM 2653 O O . ARG A 1 327 ? 29.317 1.495 -46.817 1.00 89.25 327 ARG A O 1
ATOM 2660 N N . ASP A 1 328 ? 27.399 2.671 -46.768 1.00 88.25 328 ASP A N 1
ATOM 2661 C CA . ASP A 1 328 ? 26.692 1.891 -47.788 1.00 88.25 328 ASP A CA 1
ATOM 2662 C C . ASP A 1 328 ? 25.583 2.742 -48.449 1.00 88.25 328 ASP A C 1
ATOM 2664 O O . ASP A 1 328 ? 24.435 2.752 -47.983 1.00 88.25 328 ASP A O 1
ATOM 2668 N N . PRO A 1 329 ? 25.901 3.442 -49.556 1.00 89.06 329 PRO A N 1
ATOM 2669 C CA . PRO A 1 329 ? 24.932 4.227 -50.321 1.00 89.06 329 PRO A CA 1
ATOM 2670 C C . PRO A 1 329 ? 23.727 3.415 -50.824 1.00 89.06 329 PRO A C 1
ATOM 2672 O O . PRO A 1 329 ? 22.619 3.946 -50.915 1.00 89.06 329 PRO A O 1
ATOM 2675 N N . HIS A 1 330 ? 23.905 2.124 -51.128 1.00 87.50 330 HIS A N 1
ATOM 2676 C CA . HIS A 1 330 ? 22.815 1.258 -51.581 1.00 87.50 330 HIS A CA 1
ATOM 2677 C C . HIS A 1 330 ? 21.822 1.000 -50.440 1.00 87.50 330 HIS A C 1
ATOM 2679 O O . HIS A 1 330 ? 20.610 1.144 -50.616 1.00 87.50 330 HIS A O 1
ATOM 2685 N N . ASN A 1 331 ? 22.309 0.663 -49.244 1.00 87.38 331 ASN A N 1
ATOM 2686 C CA . ASN A 1 331 ? 21.454 0.528 -48.065 1.00 87.38 331 ASN A CA 1
ATOM 2687 C C . ASN A 1 331 ? 20.814 1.870 -47.669 1.00 87.38 331 ASN A C 1
ATOM 2689 O O . ASN A 1 331 ? 19.626 1.909 -47.347 1.00 87.38 331 ASN A O 1
ATOM 2693 N N . ALA A 1 332 ? 21.559 2.978 -47.757 1.00 90.50 332 ALA A N 1
ATOM 2694 C CA . ALA A 1 332 ? 21.046 4.322 -47.490 1.00 90.50 332 ALA A CA 1
ATOM 2695 C C . ALA A 1 332 ? 19.828 4.658 -48.369 1.00 90.50 332 ALA A C 1
ATOM 2697 O O . ALA A 1 332 ? 18.823 5.155 -47.857 1.00 90.50 332 ALA A O 1
ATOM 2698 N N . TYR A 1 333 ? 19.868 4.297 -49.657 1.00 89.44 333 TYR A N 1
ATOM 2699 C CA . TYR A 1 333 ? 18.739 4.445 -50.578 1.00 89.44 333 TYR A CA 1
ATOM 2700 C C . TYR A 1 333 ? 17.483 3.706 -50.093 1.00 89.44 333 TYR A C 1
ATOM 2702 O O . TYR A 1 333 ? 16.397 4.289 -50.009 1.00 89.44 333 TYR A O 1
ATOM 2710 N N . TRP A 1 334 ? 17.612 2.421 -49.747 1.00 89.25 334 TRP A N 1
ATOM 2711 C CA . TRP A 1 334 ? 16.474 1.600 -49.320 1.00 89.25 334 TRP A CA 1
ATOM 2712 C C . TRP A 1 334 ? 15.918 2.025 -47.963 1.00 89.25 334 TRP A C 1
ATOM 2714 O O . TRP A 1 334 ? 14.698 2.047 -47.784 1.00 89.25 334 TRP A O 1
ATOM 2724 N N . VAL A 1 335 ? 16.788 2.415 -47.029 1.00 88.69 335 VAL A N 1
ATOM 2725 C CA . VAL A 1 335 ? 16.381 3.017 -45.754 1.00 88.69 335 VAL A CA 1
ATOM 2726 C C . VAL A 1 335 ? 15.620 4.316 -46.004 1.00 88.69 335 VAL A C 1
ATOM 2728 O O . VAL A 1 335 ? 14.531 4.490 -45.458 1.00 88.69 335 VAL A O 1
ATOM 2731 N N . GLY A 1 336 ? 16.132 5.186 -46.878 1.00 89.50 336 GLY A N 1
ATOM 2732 C CA . GLY A 1 336 ? 15.469 6.431 -47.247 1.00 89.50 336 GLY A CA 1
ATOM 2733 C C . GLY A 1 336 ? 14.091 6.201 -47.868 1.00 89.50 336 GLY A C 1
ATOM 2734 O O . GLY A 1 336 ? 13.124 6.841 -47.465 1.00 89.50 336 GLY A O 1
ATOM 2735 N N . LYS A 1 337 ? 13.949 5.225 -48.773 1.00 89.12 337 LYS A N 1
ATOM 2736 C CA . LYS A 1 337 ? 12.641 4.847 -49.337 1.00 89.12 337 LYS A CA 1
ATOM 2737 C C . LYS A 1 337 ? 11.676 4.322 -48.275 1.00 89.12 337 LYS A C 1
ATOM 2739 O O . LYS A 1 337 ? 10.521 4.744 -48.258 1.00 89.12 337 LYS A O 1
ATOM 2744 N N . ALA A 1 338 ? 12.133 3.425 -47.401 1.00 86.81 338 ALA A N 1
ATOM 2745 C CA . ALA A 1 338 ? 11.301 2.840 -46.351 1.00 86.81 338 ALA A CA 1
ATOM 2746 C C . ALA A 1 338 ? 10.820 3.894 -45.340 1.00 86.81 338 ALA A C 1
ATOM 2748 O O . ALA A 1 338 ? 9.655 3.889 -44.949 1.00 86.81 338 ALA A O 1
ATOM 2749 N N . ASP A 1 339 ? 11.699 4.826 -44.970 1.00 85.75 339 ASP A N 1
ATOM 2750 C CA . ASP A 1 339 ? 11.432 5.855 -43.962 1.00 85.75 339 ASP A CA 1
ATOM 2751 C C . ASP A 1 339 ? 10.972 7.194 -44.587 1.00 85.75 339 ASP A C 1
ATOM 2753 O O . ASP A 1 339 ? 10.965 8.222 -43.905 1.00 85.75 339 ASP A O 1
ATOM 2757 N N . LYS A 1 340 ? 10.591 7.180 -45.879 1.00 88.81 340 LYS A N 1
ATOM 2758 C CA . LYS A 1 340 ? 10.096 8.324 -46.676 1.00 88.81 340 LYS A CA 1
ATOM 2759 C C . LYS A 1 340 ? 10.995 9.571 -46.606 1.00 88.81 340 LYS A C 1
ATOM 2761 O O . LYS A 1 340 ? 10.519 10.702 -46.596 1.00 88.81 340 LYS A O 1
ATOM 2766 N N . ASP A 1 341 ? 12.302 9.353 -46.558 1.00 89.12 341 ASP A N 1
ATOM 2767 C CA . ASP A 1 341 ? 13.333 10.380 -46.465 1.00 89.12 341 ASP A CA 1
ATOM 2768 C C . ASP A 1 341 ? 13.823 10.791 -47.860 1.00 89.12 341 ASP A C 1
ATOM 2770 O O . ASP A 1 341 ? 14.715 10.163 -48.431 1.00 89.12 341 ASP A O 1
ATOM 2774 N N . VAL A 1 342 ? 13.197 11.817 -48.440 1.00 90.31 342 VAL A N 1
ATOM 2775 C CA . VAL A 1 342 ? 13.472 12.244 -49.822 1.00 90.31 342 VAL A CA 1
ATOM 2776 C C . VAL A 1 342 ? 14.916 12.714 -49.998 1.00 90.31 342 VAL A C 1
ATOM 2778 O O . VAL A 1 342 ? 15.532 12.394 -51.013 1.00 90.31 342 VAL A O 1
ATOM 2781 N N . ASP A 1 343 ? 15.467 13.420 -49.012 1.00 90.38 343 ASP A N 1
ATOM 2782 C CA . ASP A 1 343 ? 16.823 13.970 -49.089 1.00 90.38 343 ASP A CA 1
ATOM 2783 C C . ASP A 1 343 ? 17.869 12.854 -49.055 1.00 90.38 343 ASP A C 1
ATOM 2785 O O . ASP A 1 343 ? 18.779 12.832 -49.882 1.00 90.38 343 ASP A O 1
ATOM 2789 N N . LEU A 1 344 ? 17.690 11.871 -48.162 1.00 91.44 344 LEU A N 1
ATOM 2790 C CA . LEU A 1 344 ? 18.568 10.703 -48.096 1.00 91.44 344 LEU A CA 1
ATOM 2791 C C . LEU A 1 344 ? 18.521 9.884 -49.393 1.00 91.44 344 LEU A C 1
ATOM 2793 O O . LEU A 1 344 ? 19.555 9.407 -49.851 1.00 91.44 344 LEU A O 1
ATOM 2797 N N . VAL A 1 345 ? 17.336 9.739 -50.000 1.00 90.62 345 VAL A N 1
ATOM 2798 C CA . VAL A 1 345 ? 17.180 9.048 -51.290 1.00 90.62 345 VAL A CA 1
ATOM 2799 C C . VAL A 1 345 ? 17.924 9.787 -52.397 1.00 90.62 345 VAL A C 1
ATOM 2801 O O . VAL A 1 345 ? 18.697 9.152 -53.104 1.00 90.62 345 VAL A O 1
ATOM 2804 N N . LYS A 1 346 ? 17.726 11.103 -52.537 1.00 90.81 346 LYS A N 1
ATOM 2805 C CA . LYS A 1 346 ? 18.381 11.904 -53.585 1.00 90.81 346 LYS A CA 1
ATOM 2806 C C . LYS A 1 346 ? 19.902 11.874 -53.464 1.00 90.81 346 LYS A C 1
ATOM 2808 O O . LYS A 1 346 ? 20.597 11.714 -54.463 1.00 90.81 346 LYS A O 1
ATOM 2813 N N . GLU A 1 347 ? 20.418 11.993 -52.245 1.00 91.31 347 GLU A N 1
ATOM 2814 C CA . GLU A 1 347 ? 21.861 12.000 -52.018 1.00 91.31 347 GLU A CA 1
ATOM 2815 C C . GLU A 1 347 ? 22.481 10.609 -52.220 1.00 91.31 347 GLU A C 1
ATOM 2817 O O . GLU A 1 347 ? 23.553 10.485 -52.812 1.00 91.31 347 GLU A O 1
ATOM 2822 N N . ALA A 1 348 ? 21.778 9.543 -51.820 1.00 90.38 348 ALA A N 1
ATOM 2823 C CA . ALA A 1 348 ? 22.189 8.175 -52.123 1.00 90.38 348 ALA A CA 1
ATOM 2824 C C . ALA A 1 348 ? 22.174 7.899 -53.633 1.00 90.38 348 ALA A C 1
ATOM 2826 O O . ALA A 1 348 ? 23.124 7.310 -54.145 1.00 90.38 348 ALA A O 1
ATOM 2827 N N . GLU A 1 349 ? 21.129 8.346 -54.345 1.00 88.06 349 GLU A N 1
ATOM 2828 C CA . GLU A 1 349 ? 21.041 8.274 -55.807 1.00 88.06 349 GLU A CA 1
ATOM 2829 C C . GLU A 1 349 ? 22.282 8.918 -56.426 1.00 88.06 349 GLU A C 1
ATOM 2831 O O . GLU A 1 349 ? 23.016 8.221 -57.122 1.00 88.06 349 GLU A O 1
ATOM 2836 N N . ARG A 1 350 ? 22.578 10.180 -56.088 1.00 88.75 350 ARG A N 1
ATOM 2837 C CA . ARG A 1 350 ? 23.743 10.930 -56.583 1.00 88.75 350 ARG A CA 1
ATOM 2838 C C . ARG A 1 350 ? 25.064 10.185 -56.367 1.00 88.75 350 ARG A C 1
ATOM 2840 O O . ARG A 1 350 ? 25.814 9.969 -57.316 1.00 88.75 350 ARG A O 1
ATOM 2847 N N . ILE A 1 351 ? 25.334 9.730 -55.139 1.00 87.75 351 ILE A N 1
ATOM 2848 C CA . ILE A 1 351 ? 26.568 8.993 -54.816 1.00 87.75 351 ILE A CA 1
ATOM 2849 C C . ILE A 1 351 ? 26.663 7.686 -55.615 1.00 87.75 351 ILE A C 1
ATOM 2851 O O . ILE A 1 351 ? 27.744 7.348 -56.101 1.00 87.75 351 ILE A O 1
ATOM 2855 N N . LEU A 1 352 ? 25.553 6.957 -55.767 1.00 84.31 352 LEU A N 1
ATOM 2856 C CA . LEU A 1 352 ? 25.510 5.725 -56.553 1.00 84.31 352 LEU A CA 1
ATOM 2857 C C . LEU A 1 352 ? 25.814 5.993 -58.033 1.00 84.31 352 LEU A C 1
ATOM 2859 O O . LEU A 1 352 ? 26.630 5.268 -58.600 1.00 84.31 352 LEU A O 1
ATOM 2863 N N . GLN A 1 353 ? 25.225 7.034 -58.644 1.00 80.50 353 GLN A N 1
ATOM 2864 C CA . GLN A 1 353 ? 25.506 7.368 -60.052 1.00 80.50 353 GLN A CA 1
ATOM 2865 C C . GLN A 1 353 ? 26.973 7.749 -60.252 1.00 80.50 353 GLN A C 1
ATOM 2867 O O . GLN A 1 353 ? 27.567 7.391 -61.266 1.00 80.50 353 GLN A O 1
ATOM 2872 N N . ASP A 1 354 ? 27.552 8.490 -59.308 1.00 80.62 354 ASP A N 1
ATOM 2873 C CA . ASP A 1 354 ? 28.884 9.075 -59.459 1.00 80.62 354 ASP A CA 1
ATOM 2874 C C . ASP A 1 354 ? 30.015 8.098 -59.147 1.00 80.62 354 ASP A C 1
ATOM 2876 O O . ASP A 1 354 ? 31.044 8.125 -59.817 1.00 80.62 354 ASP A O 1
ATOM 2880 N N . LYS A 1 355 ? 29.847 7.252 -58.124 1.00 79.00 355 LYS A N 1
ATOM 2881 C CA . LYS A 1 355 ? 30.954 6.469 -57.555 1.00 79.00 355 LYS A CA 1
ATOM 2882 C C . LYS A 1 355 ? 30.778 4.958 -57.662 1.00 79.00 355 LYS A C 1
ATOM 2884 O O . LYS A 1 355 ? 31.763 4.242 -57.522 1.00 79.00 355 LYS A O 1
ATOM 2889 N N . LEU A 1 356 ? 29.553 4.458 -57.856 1.00 77.88 356 LEU A N 1
ATOM 2890 C CA . LEU A 1 356 ? 29.237 3.025 -57.768 1.00 77.88 356 LEU A CA 1
ATOM 2891 C C . LEU A 1 356 ? 28.234 2.584 -58.859 1.00 77.88 356 LEU A C 1
ATOM 2893 O O . LEU A 1 356 ? 27.149 2.087 -58.534 1.00 77.88 356 LEU A O 1
ATOM 2897 N N . PRO A 1 357 ? 28.577 2.711 -60.157 1.00 72.56 357 PRO A N 1
ATOM 2898 C CA . PRO A 1 357 ? 27.637 2.532 -61.272 1.00 72.56 357 PRO A CA 1
ATOM 2899 C C . PRO A 1 357 ? 26.986 1.138 -61.329 1.00 72.56 357 PRO A C 1
ATOM 2901 O O . PRO A 1 357 ? 25.795 1.019 -61.615 1.00 72.56 357 PRO A O 1
ATOM 2904 N N . LEU A 1 358 ? 27.711 0.073 -60.965 1.00 73.69 358 LEU A N 1
ATOM 2905 C CA . LEU A 1 358 ? 27.152 -1.287 -60.904 1.00 73.69 358 LEU A CA 1
ATOM 2906 C C . LEU A 1 358 ? 26.092 -1.445 -59.798 1.00 73.69 358 LEU A C 1
ATOM 2908 O O . LEU A 1 358 ? 25.051 -2.070 -60.009 1.00 73.69 358 LEU A O 1
ATOM 2912 N N . MET A 1 359 ? 26.315 -0.846 -58.623 1.00 75.12 359 MET A N 1
ATOM 2913 C CA . MET A 1 359 ? 25.308 -0.830 -57.555 1.00 75.12 359 MET A CA 1
ATOM 2914 C C . MET A 1 359 ? 24.125 0.066 -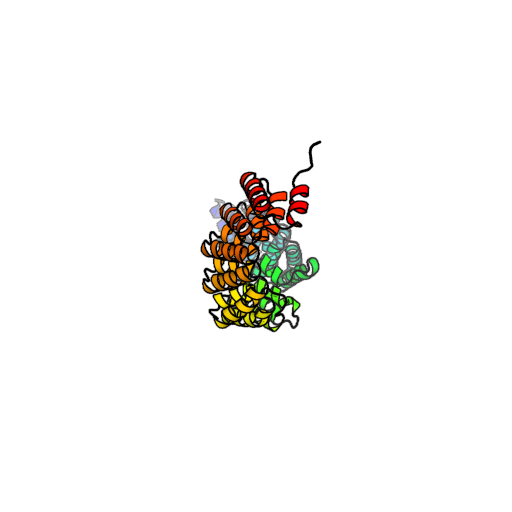57.930 1.00 75.12 359 MET A C 1
ATOM 2916 O O . MET A 1 359 ? 22.981 -0.263 -57.614 1.00 75.12 359 MET A O 1
ATOM 2920 N N . ALA A 1 36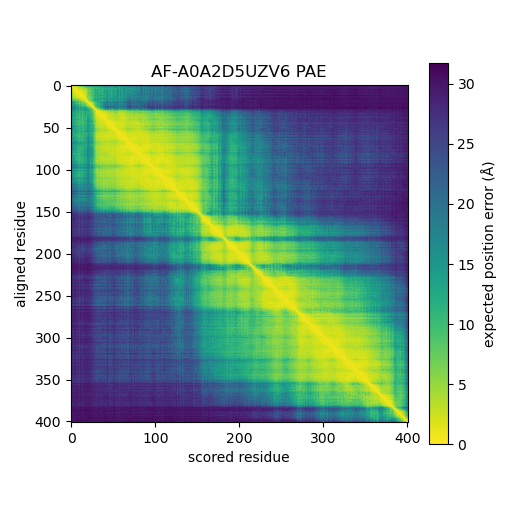0 ? 24.383 1.160 -58.647 1.00 76.31 360 ALA A N 1
ATOM 2921 C CA . ALA A 1 360 ? 23.348 2.049 -59.152 1.00 76.31 360 ALA A CA 1
ATOM 2922 C C . ALA A 1 360 ? 22.390 1.337 -60.118 1.00 76.31 360 ALA A C 1
ATOM 2924 O O . ALA A 1 360 ? 21.179 1.507 -59.992 1.00 76.31 360 ALA A O 1
ATOM 2925 N N . LEU A 1 361 ? 22.897 0.471 -61.007 1.00 74.31 361 LEU A N 1
ATOM 2926 C CA . LEU A 1 361 ? 22.078 -0.375 -61.891 1.00 74.31 361 LEU A CA 1
ATOM 2927 C C . LEU A 1 361 ? 21.159 -1.323 -61.101 1.00 74.31 361 LEU A C 1
ATOM 2929 O O . LEU A 1 361 ? 19.978 -1.468 -61.428 1.00 74.31 361 LEU A O 1
ATOM 2933 N N . SER A 1 362 ? 21.666 -1.925 -60.020 1.00 77.81 362 SER A N 1
ATOM 2934 C CA . SER A 1 362 ? 20.868 -2.776 -59.121 1.00 77.81 362 SER A CA 1
ATOM 2935 C C . SER A 1 362 ? 19.721 -2.001 -58.453 1.00 77.81 362 SER A C 1
ATOM 2937 O O . SER A 1 362 ? 18.576 -2.468 -58.433 1.00 77.81 362 SER A O 1
ATOM 2939 N N . VAL A 1 363 ? 19.996 -0.785 -57.961 1.00 79.38 363 VAL A N 1
ATOM 2940 C CA . VAL A 1 363 ? 18.964 0.100 -57.393 1.00 79.38 363 VAL A CA 1
ATOM 2941 C C . VAL A 1 363 ? 17.969 0.538 -58.464 1.00 79.38 363 VAL A C 1
ATOM 2943 O O . VAL A 1 363 ? 16.760 0.444 -58.246 1.00 79.38 363 VAL A O 1
ATOM 2946 N N . ALA A 1 364 ? 18.453 0.963 -59.633 1.00 79.50 364 ALA A N 1
ATOM 2947 C CA . ALA A 1 364 ? 17.632 1.408 -60.753 1.00 79.50 364 ALA A CA 1
ATOM 2948 C C . ALA A 1 364 ? 16.631 0.323 -61.170 1.00 79.50 364 ALA A C 1
ATOM 2950 O O . ALA A 1 364 ? 15.442 0.619 -61.290 1.00 79.50 364 ALA A O 1
ATOM 2951 N N . ARG A 1 365 ? 17.048 -0.950 -61.252 1.00 77.00 365 ARG A N 1
ATOM 2952 C CA . ARG A 1 365 ? 16.157 -2.084 -61.569 1.00 77.00 365 ARG A CA 1
ATOM 2953 C C . ARG A 1 365 ? 14.905 -2.120 -60.699 1.00 77.00 365 ARG A C 1
ATOM 2955 O O . ARG A 1 365 ? 13.809 -2.382 -61.187 1.00 77.00 365 ARG A O 1
ATOM 2962 N N . ARG A 1 366 ? 15.048 -1.838 -59.405 1.00 77.12 366 ARG A N 1
ATOM 2963 C CA . ARG A 1 366 ? 13.967 -1.951 -58.412 1.00 77.12 366 ARG A CA 1
ATOM 2964 C C . ARG A 1 366 ? 13.309 -0.608 -58.060 1.00 77.12 366 ARG A C 1
ATOM 2966 O O . ARG A 1 366 ? 12.247 -0.597 -57.444 1.00 77.12 366 ARG A O 1
ATOM 2973 N N . SER A 1 367 ? 13.923 0.512 -58.432 1.00 76.12 367 SER A N 1
ATOM 2974 C CA . SER A 1 367 ? 13.429 1.871 -58.185 1.00 76.12 367 SER A CA 1
ATOM 2975 C C . SER A 1 367 ? 12.234 2.206 -59.074 1.00 76.12 367 SER A C 1
ATOM 2977 O O . SER A 1 367 ? 12.275 1.928 -60.252 1.00 76.12 367 SER A O 1
ATOM 2979 N N . LYS A 1 368 ? 11.191 2.880 -58.579 1.00 79.44 368 LYS A N 1
ATOM 2980 C CA . LYS A 1 368 ? 10.119 3.429 -59.443 1.00 79.44 368 LYS A CA 1
ATOM 2981 C C . LYS A 1 368 ? 10.430 4.832 -59.997 1.00 79.44 368 LYS A C 1
ATOM 2983 O O . LYS A 1 368 ? 9.565 5.449 -60.601 1.00 79.44 368 LYS A O 1
ATOM 2988 N N . ASN A 1 369 ? 11.622 5.370 -59.733 1.00 78.06 369 ASN A N 1
ATOM 2989 C CA . ASN A 1 369 ? 12.032 6.701 -60.184 1.00 78.06 369 ASN A CA 1
ATOM 2990 C C . ASN A 1 369 ? 12.568 6.617 -61.624 1.00 78.06 369 ASN A C 1
ATOM 2992 O O . ASN A 1 369 ? 13.705 6.190 -61.828 1.00 78.06 369 ASN A O 1
ATOM 2996 N N . GLU A 1 370 ? 11.744 6.995 -62.604 1.00 76.94 370 GLU A N 1
ATOM 2997 C CA . GLU A 1 370 ? 12.091 6.944 -64.033 1.00 76.94 370 GLU A CA 1
ATOM 2998 C C . GLU A 1 370 ? 13.275 7.844 -64.384 1.00 76.94 370 GLU A C 1
ATOM 3000 O O . GLU A 1 370 ? 14.148 7.422 -65.130 1.00 76.94 370 GLU A O 1
ATOM 3005 N N . VAL A 1 371 ? 13.377 9.029 -63.772 1.00 78.06 371 VAL A N 1
ATOM 3006 C CA . VAL A 1 371 ? 14.496 9.956 -64.010 1.00 78.06 371 VAL A CA 1
ATOM 3007 C C . VAL A 1 371 ? 15.820 9.332 -63.565 1.00 78.06 371 VAL A C 1
ATOM 3009 O O . VAL A 1 371 ? 16.798 9.344 -64.309 1.00 78.06 371 VAL A O 1
ATOM 3012 N N . PHE A 1 372 ? 15.843 8.720 -62.377 1.00 75.25 372 PHE A N 1
ATOM 3013 C CA . PHE A 1 372 ? 17.026 8.009 -61.887 1.00 75.25 372 PHE A CA 1
ATOM 3014 C C . PHE A 1 372 ? 17.367 6.795 -62.762 1.00 75.25 372 PHE A C 1
ATOM 3016 O O . PHE A 1 372 ? 18.531 6.588 -63.093 1.00 75.25 372 PHE A O 1
ATOM 3023 N N . ARG A 1 373 ? 16.360 6.003 -63.160 1.00 76.38 373 ARG A N 1
ATOM 3024 C CA . ARG A 1 373 ? 16.545 4.843 -64.046 1.00 76.38 373 ARG A CA 1
ATOM 3025 C C . ARG A 1 373 ? 17.153 5.244 -65.385 1.00 76.38 373 ARG A C 1
ATOM 3027 O O . ARG A 1 373 ? 18.183 4.689 -65.756 1.00 76.38 373 ARG A O 1
ATOM 3034 N N . SER A 1 374 ? 16.540 6.200 -66.076 1.00 74.25 374 SER A N 1
ATOM 3035 C CA . SER A 1 374 ? 16.982 6.653 -67.393 1.00 74.25 374 SER A CA 1
ATOM 3036 C C . SER A 1 374 ? 18.376 7.270 -67.329 1.00 74.25 374 SER A C 1
ATOM 3038 O O . SER A 1 374 ? 19.219 6.905 -68.138 1.00 74.25 374 SER A O 1
ATOM 3040 N N . GLY A 1 375 ? 18.667 8.089 -66.310 1.00 75.94 375 GLY A N 1
ATOM 3041 C CA . GLY A 1 375 ? 19.998 8.676 -66.128 1.00 75.94 375 GLY A CA 1
ATOM 3042 C C . GLY A 1 375 ? 21.098 7.644 -65.847 1.00 75.94 375 GLY A C 1
ATOM 3043 O O . GLY A 1 375 ? 22.205 7.771 -66.363 1.00 75.94 375 GLY A O 1
ATOM 3044 N N . ILE A 1 376 ? 20.807 6.584 -65.080 1.00 76.31 376 ILE A N 1
ATOM 3045 C CA . ILE A 1 376 ? 21.761 5.480 -64.871 1.00 76.31 376 ILE A CA 1
ATOM 3046 C C . ILE A 1 376 ? 21.984 4.679 -66.154 1.00 76.31 376 ILE A C 1
ATOM 3048 O O . ILE A 1 376 ? 23.119 4.305 -66.432 1.00 76.31 376 ILE A O 1
ATOM 3052 N N . ILE A 1 377 ? 20.929 4.412 -66.928 1.00 69.50 377 ILE A N 1
ATOM 3053 C CA . ILE A 1 377 ? 21.035 3.681 -68.196 1.00 69.50 377 ILE A CA 1
ATOM 3054 C C . ILE A 1 377 ? 21.842 4.496 -69.208 1.00 69.50 377 ILE A C 1
ATOM 3056 O O . ILE A 1 377 ? 22.761 3.958 -69.809 1.00 69.50 377 ILE A O 1
ATOM 3060 N N . GLU A 1 378 ? 21.550 5.787 -69.359 1.00 71.62 378 GLU A N 1
ATOM 3061 C CA . GLU A 1 378 ? 22.256 6.681 -70.279 1.00 71.62 378 GLU A CA 1
ATOM 3062 C C . GLU A 1 378 ? 23.747 6.781 -69.935 1.00 71.62 378 GLU A C 1
ATOM 3064 O O . GLU A 1 378 ? 24.588 6.592 -70.816 1.00 71.62 378 GLU A O 1
ATOM 3069 N N . LYS A 1 379 ? 24.079 6.963 -68.647 1.00 70.88 379 LYS A N 1
ATOM 3070 C CA . LYS A 1 379 ? 25.464 6.974 -68.152 1.00 70.88 379 LYS A CA 1
ATOM 3071 C C . LYS A 1 379 ? 26.162 5.626 -68.349 1.00 70.88 379 LYS A C 1
ATOM 3073 O O . LYS A 1 379 ? 27.282 5.567 -68.837 1.00 70.88 379 LYS A O 1
ATOM 3078 N N . ALA A 1 380 ? 25.482 4.523 -68.039 1.00 67.00 380 ALA A N 1
ATOM 3079 C CA . ALA A 1 380 ? 26.024 3.184 -68.250 1.00 67.00 380 ALA A CA 1
ATOM 3080 C C . ALA A 1 380 ? 26.240 2.866 -69.739 1.00 67.00 380 ALA A C 1
ATOM 3082 O O . ALA A 1 380 ? 27.165 2.135 -70.060 1.00 67.00 380 ALA A O 1
ATOM 3083 N N . VAL A 1 381 ? 25.416 3.406 -70.645 1.00 65.88 381 VAL A N 1
ATOM 3084 C CA . VAL A 1 381 ? 25.568 3.271 -72.104 1.00 65.88 381 VAL A CA 1
ATOM 3085 C C . VAL A 1 381 ? 26.723 4.126 -72.632 1.00 65.88 381 VAL A C 1
ATOM 3087 O O . VAL A 1 381 ? 27.432 3.674 -73.527 1.00 65.88 381 VAL A O 1
ATOM 3090 N N . THR A 1 382 ? 26.939 5.322 -72.077 1.00 68.12 382 THR A N 1
ATOM 3091 C CA . THR A 1 382 ? 28.053 6.209 -72.466 1.00 68.12 382 THR A CA 1
ATOM 3092 C C . THR A 1 382 ? 29.405 5.745 -71.923 1.00 68.12 382 THR A C 1
ATOM 3094 O O . THR A 1 382 ? 30.399 5.865 -72.631 1.00 68.12 382 THR A O 1
ATOM 3097 N N . ASP A 1 383 ? 29.443 5.144 -70.730 1.00 62.62 383 ASP A N 1
ATOM 3098 C CA . ASP A 1 383 ? 30.662 4.588 -70.119 1.00 62.62 383 ASP A CA 1
ATOM 3099 C C . ASP A 1 383 ? 30.981 3.144 -70.594 1.00 62.62 383 ASP A C 1
ATOM 3101 O O . ASP A 1 383 ? 32.041 2.592 -70.281 1.00 62.62 383 ASP A O 1
ATOM 3105 N N . ALA A 1 384 ? 30.078 2.490 -71.340 1.00 53.44 384 ALA A N 1
ATOM 3106 C CA . ALA A 1 384 ? 30.211 1.094 -71.775 1.00 53.44 384 ALA A CA 1
ATOM 3107 C C . ALA A 1 384 ? 31.118 0.901 -73.006 1.00 53.44 384 ALA A C 1
ATOM 3109 O O . ALA A 1 384 ? 30.663 0.449 -74.060 1.00 53.44 384 ALA A O 1
ATOM 3110 N N . ASP A 1 385 ? 32.423 1.092 -72.810 1.00 53.12 385 ASP A N 1
ATOM 3111 C CA . ASP A 1 385 ? 33.467 0.380 -73.571 1.00 53.12 385 ASP A CA 1
ATOM 3112 C C . ASP A 1 385 ? 33.873 -0.958 -72.902 1.00 53.12 385 ASP A C 1
ATOM 3114 O O . ASP A 1 385 ? 34.611 -1.759 -73.474 1.00 53.12 385 ASP A O 1
ATOM 3118 N N . ALA A 1 386 ? 33.337 -1.275 -71.713 1.00 52.78 386 ALA A N 1
ATOM 3119 C CA . ALA A 1 386 ? 33.585 -2.535 -71.002 1.00 52.78 386 ALA A CA 1
ATOM 3120 C C . ALA A 1 386 ? 32.405 -3.524 -71.149 1.00 52.78 386 ALA A C 1
ATOM 3122 O O . ALA A 1 386 ? 31.288 -3.269 -70.692 1.00 52.78 386 ALA A O 1
ATOM 3123 N N . GLY A 1 387 ? 32.650 -4.682 -71.773 1.00 54.25 387 GLY A N 1
ATOM 3124 C CA . GLY A 1 387 ? 31.634 -5.677 -72.165 1.00 54.25 387 GLY A CA 1
ATOM 3125 C C . GLY A 1 387 ? 30.741 -6.258 -71.054 1.00 54.25 387 GLY A C 1
ATOM 3126 O O . GLY A 1 387 ? 29.689 -6.813 -71.367 1.00 54.25 387 GLY A O 1
ATOM 3127 N N . GLU A 1 388 ? 31.083 -6.098 -69.773 1.00 55.62 388 GLU A N 1
ATOM 3128 C CA . GLU A 1 388 ? 30.268 -6.587 -68.647 1.00 55.62 388 GLU A CA 1
ATOM 3129 C C . GLU A 1 388 ? 28.982 -5.768 -68.429 1.00 55.62 388 GLU A C 1
ATOM 3131 O O . GLU A 1 388 ? 27.934 -6.333 -68.099 1.00 55.62 388 GLU A O 1
ATOM 3136 N N . VAL A 1 389 ? 29.016 -4.455 -68.691 1.00 55.44 389 VAL A N 1
ATOM 3137 C CA . VAL A 1 389 ? 27.891 -3.537 -68.426 1.00 55.44 389 VAL A CA 1
ATOM 3138 C C . VAL A 1 389 ? 26.724 -3.780 -69.391 1.00 55.44 389 VAL A C 1
ATOM 3140 O O . VAL A 1 389 ? 25.559 -3.707 -68.995 1.00 55.44 389 VAL A O 1
ATOM 3143 N N . LYS A 1 390 ? 27.014 -4.180 -70.639 1.00 56.81 390 LYS A N 1
ATOM 3144 C CA . LYS A 1 390 ? 25.995 -4.494 -71.656 1.00 56.81 390 LYS A CA 1
ATOM 3145 C C . LYS A 1 390 ? 25.060 -5.621 -71.206 1.00 56.81 390 LYS A C 1
ATOM 3147 O O . LYS A 1 390 ? 23.848 -5.476 -71.326 1.00 56.81 390 LYS A O 1
ATOM 3152 N N . SER A 1 391 ? 25.588 -6.706 -70.633 1.00 56.47 391 SER A N 1
ATOM 3153 C CA . SER A 1 391 ? 24.772 -7.850 -70.183 1.00 56.47 391 SER A CA 1
ATOM 3154 C C . SER A 1 391 ? 23.777 -7.487 -69.067 1.00 56.47 391 SER A C 1
ATOM 3156 O O . SER A 1 391 ? 22.647 -7.975 -69.053 1.00 56.47 391 SER A O 1
ATOM 3158 N N . LEU A 1 392 ? 24.164 -6.572 -68.171 1.00 56.25 392 LEU A N 1
ATOM 3159 C CA . LEU A 1 392 ? 23.322 -6.050 -67.092 1.00 56.25 392 LEU A CA 1
ATOM 3160 C C . LEU A 1 392 ? 22.248 -5.083 -67.608 1.00 56.25 392 LEU A C 1
ATOM 3162 O O . LEU A 1 392 ? 21.117 -5.129 -67.124 1.00 56.25 392 LEU A O 1
ATOM 3166 N N . ILE A 1 393 ? 22.574 -4.257 -68.608 1.00 57.12 393 ILE A N 1
ATOM 3167 C CA . ILE A 1 393 ? 21.619 -3.356 -69.275 1.00 57.12 393 ILE A CA 1
ATOM 3168 C C . ILE A 1 393 ? 20.532 -4.159 -70.009 1.00 57.12 393 ILE A C 1
ATOM 3170 O O . ILE A 1 393 ? 19.349 -3.854 -69.860 1.00 57.12 393 ILE A O 1
ATOM 3174 N N . TYR A 1 394 ? 20.894 -5.233 -70.719 1.00 57.38 394 TYR A N 1
ATOM 3175 C CA . TYR A 1 394 ? 19.921 -6.092 -71.413 1.00 57.38 394 TYR A CA 1
ATOM 3176 C C . TYR A 1 394 ? 18.986 -6.867 -70.466 1.00 57.38 394 TYR A C 1
ATOM 3178 O O . TYR A 1 394 ? 17.927 -7.312 -70.891 1.00 57.38 394 TYR A O 1
ATOM 3186 N N . GLY A 1 395 ? 19.320 -6.994 -69.176 1.00 55.84 395 GLY A N 1
ATOM 3187 C CA . GLY A 1 395 ? 18.428 -7.561 -68.155 1.00 55.84 395 GLY A CA 1
ATOM 3188 C C . GLY A 1 395 ? 17.448 -6.562 -67.514 1.00 55.84 395 GLY A C 1
ATOM 3189 O O . GLY A 1 395 ? 16.615 -6.976 -66.700 1.00 55.84 395 GLY A O 1
ATOM 3190 N N . LEU A 1 396 ? 17.563 -5.259 -67.816 1.00 52.44 396 LEU A N 1
ATOM 3191 C CA . LEU A 1 396 ? 16.685 -4.194 -67.301 1.00 52.44 396 LEU A CA 1
ATOM 3192 C C . LEU A 1 396 ? 15.437 -3.966 -68.162 1.00 52.44 396 LEU A C 1
ATOM 3194 O O . LEU A 1 396 ? 14.439 -3.469 -67.642 1.00 52.44 396 LEU A O 1
ATOM 3198 N N . TYR A 1 397 ? 15.476 -4.372 -69.429 1.00 49.31 397 TYR A N 1
ATOM 3199 C CA . TYR A 1 397 ? 14.323 -4.414 -70.318 1.00 49.31 397 TYR A CA 1
ATOM 3200 C C . TYR A 1 397 ? 13.927 -5.882 -70.526 1.00 49.31 397 TYR A C 1
ATOM 3202 O O . TYR A 1 397 ? 14.742 -6.644 -71.044 1.00 49.31 397 TYR A O 1
ATOM 3210 N N . PRO A 1 398 ? 12.705 -6.330 -70.176 1.00 44.69 398 PRO A N 1
ATOM 3211 C CA . PRO A 1 398 ? 12.134 -7.418 -70.949 1.00 44.69 398 PRO A CA 1
ATOM 3212 C C . PRO A 1 398 ? 12.027 -6.867 -72.370 1.00 44.69 398 PRO A C 1
ATOM 3214 O O . PRO A 1 398 ? 11.416 -5.818 -72.567 1.00 44.69 398 PRO A O 1
ATOM 3217 N N . MET A 1 399 ? 12.695 -7.494 -73.338 1.00 38.88 399 MET A N 1
ATOM 321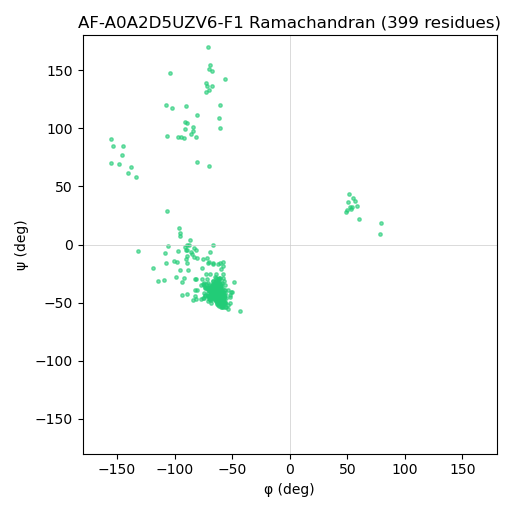8 C CA . MET A 1 399 ? 12.411 -7.181 -74.732 1.00 38.88 399 MET A CA 1
ATOM 3219 C C . MET A 1 399 ? 10.942 -7.535 -74.955 1.00 38.88 399 MET A C 1
ATOM 3221 O O . MET A 1 399 ? 10.594 -8.711 -75.043 1.00 38.88 399 MET A O 1
ATOM 3225 N N . GLU A 1 400 ? 10.078 -6.521 -74.933 1.00 39.94 400 GLU A N 1
ATOM 3226 C CA . GLU A 1 400 ? 8.758 -6.619 -75.531 1.00 39.94 400 GLU A CA 1
ATOM 3227 C C . GLU A 1 400 ? 9.004 -6.868 -77.018 1.00 39.94 400 GLU A C 1
ATOM 3229 O O . GLU A 1 400 ? 9.578 -6.032 -77.719 1.00 39.94 400 GLU A O 1
ATOM 3234 N N . SER A 1 401 ? 8.698 -8.097 -77.428 1.00 37.78 401 SER A N 1
ATOM 3235 C CA . SER A 1 401 ? 8.698 -8.568 -78.810 1.00 37.78 401 SER A CA 1
ATOM 3236 C C . SER A 1 401 ? 7.577 -7.933 -79.611 1.00 37.78 401 SER A C 1
ATOM 3238 O O . SER A 1 401 ? 6.446 -7.941 -79.064 1.00 37.78 401 SER A O 1
#